Protein AF-A0A956AEW7-F1 (afdb_monomer_lite)

pLDDT: mean 81.12, std 20.52, range [20.47, 98.5]

Sequence (475 aa):
DPRSGEILNADVIVIADVPHMYGVSLRPLPGRAGGCAAPSVVGEHLLIGNLLAAAGGARVDLDALIGPIIRWLTMHEVGHTLGLRHNFQGSYDSLNYFDTYWDLRSETLKRSETVADLYDQVQLTDRQHEGFMRQQQYSSIMDYGYSWQNDIMGLGKYDVAALIFGYTAGSYRTEGEQCGKYESVRAGAGCIARLPGYIEVFTKSKEALGEAGSLLTREELGFTYDDPGLPSVNILERYDYSTVAMAFPSLDDLKDRKLMRYADFLEAKARGGDRPVRVPHLFCSDEWEGGLVSCRVFDQGANPFELTLSRIHDYRAYYPFVNFKRDRVGFWEDDPLYTYFDRVFLPLSDYFQSWYFAPYGFDDAFDRSYELAINSGLSLLGEVLATPPYGAFCRDPDGNYVWLSDEPAAQGETYATDCVDERQTFEIERGVGRRPFSAYDPEQGYYFSDKPQESGHYWTTLAALWALFDPDAYV

Secondary structure (DSSP, 8-state):
-TTTT---S--------TTT-S-----PPSS-------HHHHHHHHHHHHHHHHTTS----HHHHHHHHHHHHHHHHHHHHTTPPP-TTTTT-GGGS-HHHHHHHTTT-----SHHHHHHHHSPPHHHHHTTSGGG--S-TTS--SSTTTT-S-S-HHHHHHHHHHHT-EEEEE-TTHHHHS-EEEETTEEEEEE--EEEEEEEETTTTHHHHHHHT-EETTEETTB-SSTTS-GGGTS-HHHHHHTSS-HHHHH-EEEEEHHHHHHHHHH-SS-EEEPP-----GGGTTSBTTB-SS---SSHHHHHHHHHHHHHHHHHHHSB-TT-S---TTHHHHHHIIIIIHHHHHHHHHTTTS--SS-HHHHHHHHHHHHHHHHHHHHHHHPPBPEEEEE-TTS-EEEEES-TT-TTSS-TTS-S-TTS-EEE-TTTSB-SS-EE-GGG-TTGGG-EEE--HHHHHHHHHHHHH------

Radius of gyration: 26.6 Å; chains: 1; bounding box: 76×48×78 Å

Foldseek 3Di:
DVVPLDPDDDPPPPPCPPPPPPDDPPPDPDDDDDDDPPNQLVVVLVVVQVVCVVVVHDNDPVCVQVVLLVSLVVVLVVLVVLPDFAFLLFQQLQLFFDLLLVVQLVVLQDDDPDLVSVVSSLDHDPSCVVSVNQLRRGQASSAAAQDSSHRSPDGIVLSVQVSQQVVQFAWDWDADPQCVVFDWDDDPRGTTGRFTGKFKWQPFWLVLQAQLSCQQQDDDPRAGQLGRVDLCPHSLLQEQVSVNCVSGPHVVSSVHIDIDGVVVQVVQVVVDDTGIRTRHDHGDHPVCAQLDLSRHHNAHDNALLRRLVSLVCCVLVCQCVQFFCSVPPDDDLLSLLCVCLRNRQLSLLLLVVVLVVRDPDSYPVRNSSSVNSNVSNVVSLVCLLPAAAFFKWAAFPVGDTDDFDNDPPPPPDDDPPGHPDSVPIDGHDCSRHWHQAWAFDCVVDPPSVNGTGGHGSVSVNNSSVCSVPDPDRSD

Structure (mmCIF, N/CA/C/O backbone):
data_AF-A0A956AEW7-F1
#
_entry.id   AF-A0A956AEW7-F1
#
loop_
_atom_site.group_PDB
_atom_site.id
_atom_site.type_symbol
_atom_site.label_atom_id
_atom_site.label_alt_id
_atom_site.label_comp_id
_atom_site.label_asym_id
_atom_site.label_entity_id
_atom_site.label_seq_id
_atom_site.pdbx_PDB_ins_code
_atom_site.Cartn_x
_atom_site.Cartn_y
_atom_site.Cartn_z
_atom_site.occupancy
_atom_site.B_iso_or_equiv
_atom_site.auth_seq_id
_atom_site.auth_comp_id
_atom_site.auth_asym_id
_atom_site.auth_atom_id
_atom_site.pdbx_PDB_model_num
ATOM 1 N N . ASP A 1 1 ? -19.128 -22.164 3.543 1.00 30.27 1 ASP A N 1
ATOM 2 C CA . ASP A 1 1 ? -19.335 -21.562 4.869 1.00 30.27 1 ASP A CA 1
ATOM 3 C C . ASP A 1 1 ? -18.334 -20.422 5.038 1.00 30.27 1 ASP A C 1
ATOM 5 O O . ASP A 1 1 ? -17.135 -20.679 4.981 1.00 30.27 1 ASP A O 1
ATOM 9 N N . PRO A 1 2 ? -18.792 -19.169 5.212 1.00 32.50 2 PRO A N 1
ATOM 10 C CA . PRO A 1 2 ? -17.912 -18.009 5.389 1.00 32.50 2 PRO A CA 1
ATOM 11 C C . PRO A 1 2 ? -17.012 -18.089 6.637 1.00 32.50 2 PRO A C 1
ATOM 13 O O . PRO A 1 2 ? -16.073 -17.314 6.749 1.00 32.50 2 PRO A O 1
ATOM 16 N N . ARG A 1 3 ? -17.253 -19.030 7.562 1.00 33.09 3 ARG A N 1
ATOM 17 C CA . ARG A 1 3 ? -16.391 -19.279 8.732 1.00 33.09 3 ARG A CA 1
ATOM 18 C C . ARG A 1 3 ? -15.292 -20.316 8.491 1.00 33.09 3 ARG A C 1
ATOM 20 O O . ARG A 1 3 ? -14.344 -20.353 9.265 1.00 33.09 3 ARG A O 1
ATOM 27 N N . SER A 1 4 ? -15.416 -21.160 7.463 1.00 38.47 4 SER A N 1
ATOM 28 C CA . SER A 1 4 ? -14.420 -22.195 7.131 1.00 38.47 4 SER A CA 1
ATOM 29 C C . SER A 1 4 ? -13.695 -21.949 5.807 1.00 38.47 4 SER A C 1
ATOM 31 O O . SER A 1 4 ? -12.748 -22.664 5.494 1.00 38.47 4 SER A O 1
ATOM 33 N N . GLY A 1 5 ? -14.145 -20.978 5.005 1.00 35.38 5 GLY A N 1
ATOM 34 C CA . GLY A 1 5 ? -13.636 -20.764 3.649 1.00 35.38 5 GLY A CA 1
ATOM 35 C C . GLY A 1 5 ? -14.044 -21.858 2.652 1.00 35.38 5 GLY A C 1
ATOM 36 O O . GLY A 1 5 ? -13.614 -21.815 1.504 1.00 35.38 5 GLY A O 1
ATOM 37 N N . GLU A 1 6 ? -14.879 -22.831 3.043 1.00 35.75 6 GLU A N 1
ATOM 38 C CA . GLU A 1 6 ? -15.394 -23.838 2.108 1.00 35.75 6 GLU A CA 1
ATOM 39 C C . GLU A 1 6 ? -16.425 -23.218 1.162 1.00 35.75 6 GLU A C 1
ATOM 41 O O . GLU A 1 6 ? -17.534 -22.853 1.568 1.00 35.75 6 GLU A O 1
ATOM 46 N N . ILE A 1 7 ? -16.087 -23.152 -0.121 1.00 45.16 7 ILE A N 1
ATOM 47 C CA . ILE A 1 7 ? -17.031 -22.859 -1.196 1.00 45.16 7 ILE A CA 1
ATOM 48 C C . ILE A 1 7 ? -17.706 -24.184 -1.574 1.00 45.16 7 ILE A C 1
ATOM 50 O O . ILE A 1 7 ? -17.161 -24.980 -2.332 1.00 45.16 7 ILE A O 1
ATOM 54 N N . LEU A 1 8 ? -18.883 -24.458 -1.006 1.00 34.31 8 LEU A N 1
ATOM 55 C CA . LEU A 1 8 ? -19.693 -25.620 -1.382 1.00 34.31 8 LEU A CA 1
ATOM 56 C C . LEU A 1 8 ? -20.711 -25.190 -2.443 1.00 34.31 8 LEU A C 1
ATOM 58 O O . LEU A 1 8 ? -21.566 -24.353 -2.162 1.00 34.31 8 LEU A O 1
ATOM 62 N N . ASN A 1 9 ? -20.635 -25.797 -3.631 1.00 33.12 9 ASN A N 1
ATOM 63 C CA . ASN A 1 9 ? -21.583 -25.633 -4.743 1.00 33.12 9 ASN A CA 1
ATOM 64 C C . ASN A 1 9 ? -21.729 -24.199 -5.294 1.00 33.12 9 ASN A C 1
ATOM 66 O O . ASN A 1 9 ? -22.841 -23.791 -5.628 1.00 33.12 9 ASN A O 1
ATOM 70 N N . ALA A 1 10 ? -20.641 -23.429 -5.396 1.00 37.12 10 ALA A N 1
ATOM 71 C CA . ALA A 1 10 ? -20.660 -22.217 -6.215 1.00 37.12 10 ALA A CA 1
ATOM 72 C C . ALA A 1 10 ? -20.282 -22.567 -7.659 1.00 37.12 10 ALA A C 1
ATOM 74 O O . ALA A 1 10 ? -19.194 -23.088 -7.907 1.00 37.12 10 ALA A O 1
ATOM 75 N N . ASP A 1 11 ? -21.169 -22.258 -8.602 1.00 31.00 11 ASP A N 1
ATOM 76 C CA . ASP A 1 11 ? -20.842 -22.260 -10.024 1.00 31.00 11 ASP A CA 1
ATOM 77 C C . ASP A 1 11 ? -20.005 -21.007 -10.322 1.00 31.00 11 ASP A C 1
ATOM 79 O O . ASP A 1 11 ? -20.536 -19.928 -10.582 1.00 31.00 11 ASP A O 1
ATOM 83 N N . VAL A 1 12 ? -18.679 -21.130 -10.232 1.00 36.16 12 VAL A N 1
ATOM 84 C CA . VAL A 1 12 ? -17.759 -20.075 -10.673 1.00 36.16 12 VAL A CA 1
ATOM 85 C C . VAL A 1 12 ? -17.661 -20.161 -12.191 1.00 36.16 12 VAL A C 1
ATOM 87 O O . VAL A 1 12 ? -16.960 -21.010 -12.743 1.00 36.16 12 VAL A O 1
ATOM 90 N N . ILE A 1 13 ? -18.398 -19.296 -12.883 1.00 31.20 13 ILE A N 1
ATOM 91 C CA . ILE A 1 13 ? -18.250 -19.127 -14.327 1.00 31.20 13 ILE A CA 1
ATOM 92 C C . ILE A 1 13 ? -17.042 -18.218 -14.546 1.00 31.20 13 ILE A C 1
ATOM 94 O O . ILE A 1 13 ? -17.150 -16.998 -14.468 1.00 31.20 13 ILE A O 1
ATOM 98 N N . VAL A 1 14 ? -15.888 -18.817 -14.836 1.00 33.25 14 VAL A N 1
ATOM 99 C CA . VAL A 1 14 ? -14.756 -18.079 -15.404 1.00 33.25 14 VAL A CA 1
ATOM 100 C C . VAL A 1 14 ? -15.149 -17.705 -16.830 1.00 33.25 14 VAL A C 1
ATOM 102 O O . VAL A 1 14 ? -15.117 -18.539 -17.737 1.00 33.25 14 VAL A O 1
ATOM 105 N N . ILE A 1 15 ? -15.587 -16.462 -17.031 1.00 25.70 15 ILE A N 1
ATOM 106 C CA . ILE A 1 15 ? -15.838 -15.939 -18.373 1.00 25.70 15 ILE A CA 1
ATOM 107 C C . ILE A 1 15 ? -14.472 -15.715 -19.019 1.00 25.70 15 ILE A C 1
ATOM 109 O O . ILE A 1 15 ? -13.809 -14.706 -18.796 1.00 25.70 15 ILE A O 1
ATOM 113 N N . ALA A 1 16 ? -14.037 -16.680 -19.823 1.00 29.75 16 ALA A N 1
ATOM 114 C CA . ALA A 1 16 ? -12.908 -16.509 -20.719 1.00 29.75 16 ALA A CA 1
ATOM 115 C C . ALA A 1 16 ? -13.325 -15.634 -21.913 1.00 29.75 16 ALA A C 1
ATOM 117 O O . ALA A 1 16 ? -13.435 -16.123 -23.033 1.00 29.75 16 ALA A O 1
ATOM 118 N N . ASP A 1 17 ? -13.527 -14.332 -21.702 1.00 29.03 17 ASP A N 1
ATOM 119 C CA . ASP A 1 17 ? -13.624 -13.350 -22.798 1.00 29.03 17 ASP A CA 1
ATOM 120 C C . ASP A 1 17 ? -12.217 -12.953 -23.307 1.00 29.03 17 ASP A C 1
ATOM 122 O O . ASP A 1 17 ? -11.894 -11.792 -23.556 1.00 29.03 17 ASP A O 1
ATOM 126 N N . VAL A 1 18 ? -11.339 -13.953 -23.448 1.00 34.75 18 VAL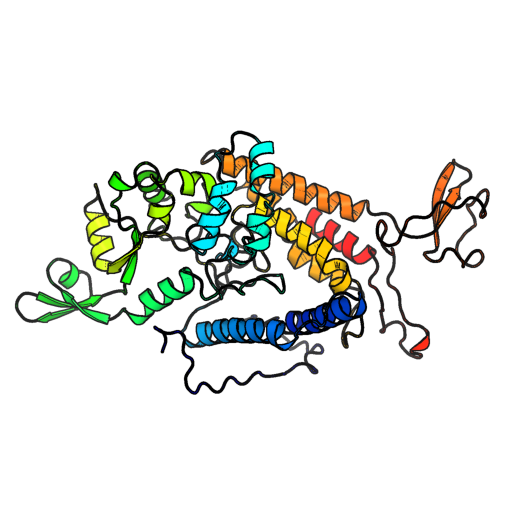 A N 1
ATOM 127 C CA . VAL A 1 18 ? -9.904 -13.806 -23.761 1.00 34.75 18 VAL A CA 1
ATOM 128 C C . VAL A 1 18 ? -9.595 -14.015 -25.260 1.00 34.75 18 VAL A C 1
ATOM 130 O O . VAL A 1 18 ? -8.515 -14.477 -25.615 1.00 34.75 18 VAL A O 1
ATOM 133 N N . PRO A 1 19 ? -10.505 -13.688 -26.200 1.00 26.58 19 PRO A N 1
ATOM 134 C CA . PRO A 1 19 ? -9.986 -13.219 -27.494 1.00 26.58 19 PRO A CA 1
ATOM 135 C C . PRO A 1 19 ? -10.656 -11.971 -28.089 1.00 26.58 19 PRO A C 1
ATOM 137 O O . PRO A 1 19 ? -10.279 -11.585 -29.195 1.00 26.58 19 PRO A O 1
ATOM 140 N N . HIS A 1 20 ? -11.622 -11.320 -27.425 1.00 23.66 20 HIS A N 1
ATOM 141 C CA . HIS A 1 20 ? -12.422 -10.276 -28.091 1.00 23.66 20 HIS A CA 1
ATOM 142 C C . HIS A 1 20 ? -12.501 -8.888 -27.447 1.00 23.66 20 HIS A C 1
ATOM 144 O O . HIS A 1 20 ? -13.173 -8.029 -28.015 1.00 23.66 20 HIS A O 1
ATOM 150 N N . MET A 1 21 ? -11.722 -8.569 -26.409 1.00 25.44 21 MET A N 1
ATOM 151 C CA . MET A 1 21 ? -11.450 -7.155 -26.091 1.00 25.44 21 MET A CA 1
ATOM 152 C C . MET A 1 21 ? -10.359 -6.574 -27.006 1.00 25.44 21 MET A C 1
ATOM 154 O O . MET A 1 21 ? -9.305 -6.126 -26.571 1.00 25.44 21 MET A O 1
ATOM 158 N N . TYR A 1 22 ? -10.641 -6.581 -28.309 1.00 28.08 22 TYR A N 1
ATOM 159 C CA . TYR A 1 22 ? -10.106 -5.579 -29.223 1.00 28.08 22 TYR A CA 1
ATOM 160 C C . TYR A 1 22 ? -11.001 -4.348 -29.117 1.00 28.08 22 TYR A C 1
ATOM 162 O O . TYR A 1 22 ? -12.223 -4.480 -29.046 1.00 28.08 22 TYR A O 1
ATOM 170 N N . GLY A 1 23 ? -10.389 -3.165 -29.093 1.00 27.12 23 GLY A N 1
ATOM 171 C CA . GLY A 1 23 ? -11.055 -1.887 -28.883 1.00 27.12 23 GLY A CA 1
ATOM 172 C C . GLY A 1 23 ? -12.432 -1.770 -29.538 1.00 27.12 23 GLY A C 1
ATOM 173 O O . GLY A 1 23 ? -12.572 -1.741 -30.759 1.00 27.12 23 GLY A O 1
ATOM 174 N N . VAL A 1 24 ? -13.448 -1.599 -28.698 1.00 20.47 24 VAL A N 1
ATOM 175 C CA . VAL A 1 24 ? -14.638 -0.848 -29.070 1.00 20.47 24 VAL A CA 1
ATOM 176 C C . VAL A 1 24 ? -14.628 0.396 -28.204 1.00 20.47 24 VAL A C 1
ATOM 178 O O . VAL A 1 24 ? -14.937 0.355 -27.016 1.00 20.47 24 VAL A O 1
ATOM 181 N N . SER A 1 25 ? -14.283 1.522 -28.829 1.00 25.61 25 SER A N 1
ATOM 182 C CA . SER A 1 25 ? -14.774 2.822 -28.390 1.00 25.61 25 SER A CA 1
ATOM 183 C C . SER A 1 25 ? -16.300 2.738 -28.369 1.00 25.61 25 SER A C 1
ATOM 185 O O . SER A 1 25 ? -16.970 2.892 -29.392 1.00 25.61 25 SER A O 1
ATOM 187 N N . LEU A 1 26 ? -16.869 2.442 -27.204 1.00 23.11 26 LEU A N 1
ATOM 188 C CA . LEU A 1 26 ? -18.247 2.799 -26.948 1.00 23.11 26 LEU A CA 1
ATOM 189 C C . LEU A 1 26 ? -18.221 4.291 -26.653 1.00 23.11 26 LEU A C 1
ATOM 191 O O . LEU A 1 26 ? -17.663 4.731 -25.648 1.00 23.11 26 LEU A O 1
ATOM 195 N N . ARG A 1 27 ? -18.796 5.079 -27.571 1.00 21.58 27 ARG A N 1
ATOM 196 C CA . ARG A 1 27 ? -19.149 6.474 -27.296 1.00 21.58 27 ARG A CA 1
ATOM 197 C C . ARG A 1 27 ? -19.736 6.555 -25.881 1.00 21.58 27 ARG A C 1
ATOM 199 O O . ARG A 1 27 ? -20.630 5.761 -25.576 1.00 21.58 27 ARG A O 1
ATOM 206 N N . PRO A 1 28 ? -19.276 7.497 -25.046 1.00 24.41 28 PRO A N 1
ATOM 207 C CA . PRO A 1 28 ? -19.691 7.561 -23.659 1.00 24.41 28 PRO A CA 1
ATOM 208 C C . PRO A 1 28 ? -21.199 7.808 -23.600 1.00 24.41 28 PRO A C 1
ATOM 210 O O . PRO A 1 28 ? -21.696 8.811 -24.118 1.00 24.41 28 PRO A O 1
ATOM 213 N N . LEU A 1 29 ? -21.933 6.901 -22.957 1.00 25.95 29 LEU A N 1
ATOM 214 C CA . LEU A 1 29 ? -23.136 7.307 -22.243 1.00 25.95 29 LEU A CA 1
ATOM 215 C C . LEU A 1 29 ? -22.668 7.831 -20.879 1.00 25.95 29 LEU A C 1
ATOM 217 O O . LEU A 1 29 ? -21.783 7.233 -20.269 1.00 25.95 29 LEU A O 1
ATOM 221 N N . PRO A 1 30 ? -23.179 8.983 -20.427 1.00 24.72 30 PRO A N 1
ATOM 222 C CA . PRO A 1 30 ? -22.606 9.686 -19.292 1.00 24.72 30 PRO A CA 1
ATOM 223 C C . PRO A 1 30 ? -22.866 8.912 -17.996 1.00 24.72 30 PRO A C 1
ATOM 225 O O . PRO A 1 30 ? -24.017 8.684 -17.627 1.00 24.72 30 PRO A O 1
ATOM 228 N N . GLY A 1 31 ? -21.785 8.577 -17.289 1.00 27.38 31 GLY A N 1
ATOM 229 C CA . GLY A 1 31 ? -21.807 8.113 -15.903 1.00 27.38 31 GLY A CA 1
ATOM 230 C C . GLY A 1 31 ? -21.411 6.647 -15.723 1.00 27.38 31 GLY A C 1
ATOM 231 O O . GLY A 1 31 ? -22.170 5.758 -16.091 1.00 27.38 31 GLY A O 1
ATOM 232 N N . ARG A 1 32 ? -20.279 6.450 -15.030 1.00 29.02 32 ARG A N 1
ATOM 233 C CA . ARG A 1 32 ? -19.644 5.195 -14.572 1.00 29.02 32 ARG A CA 1
ATOM 234 C C . ARG A 1 32 ? -18.694 4.524 -15.567 1.00 29.02 32 ARG A C 1
ATOM 236 O O . ARG A 1 32 ? -19.090 3.692 -16.374 1.00 29.02 32 ARG A O 1
ATOM 243 N N . ALA A 1 33 ? -17.418 4.880 -15.426 1.00 26.66 33 ALA A N 1
ATOM 244 C CA . ALA A 1 33 ? -16.280 4.082 -15.859 1.00 26.66 33 ALA A CA 1
ATOM 245 C C . ALA A 1 33 ? -15.830 3.180 -14.696 1.00 26.66 33 ALA A C 1
ATOM 247 O O . ALA A 1 33 ? -15.889 3.592 -13.541 1.00 26.66 33 ALA A O 1
ATOM 248 N N . GLY A 1 34 ? -15.427 1.959 -15.022 1.00 26.16 34 GLY A N 1
ATOM 249 C CA . GLY A 1 34 ? -14.911 0.945 -14.107 1.00 26.16 34 GLY A CA 1
ATOM 250 C C . GLY A 1 34 ? -14.765 -0.351 -14.897 1.00 26.16 34 GLY A C 1
ATOM 251 O O . GLY A 1 34 ? -15.688 -1.159 -14.929 1.00 26.16 34 GLY A O 1
ATOM 252 N N . GLY A 1 35 ? -13.683 -0.468 -15.669 1.00 25.80 35 GLY A N 1
ATOM 253 C CA . GLY A 1 35 ? -13.346 -1.680 -16.417 1.00 25.80 35 GLY A CA 1
ATOM 254 C C . GLY A 1 35 ? -12.373 -2.536 -15.608 1.00 25.80 35 GLY A C 1
ATOM 255 O O . GLY A 1 35 ? -11.374 -2.012 -15.128 1.00 25.80 35 GLY A O 1
ATOM 256 N N . CYS A 1 36 ? -12.651 -3.833 -15.460 1.00 28.64 36 CYS A N 1
ATOM 257 C CA . CYS A 1 36 ? -11.758 -4.778 -14.784 1.00 28.64 36 CYS A CA 1
ATOM 258 C C . CYS A 1 36 ? -10.617 -5.194 -15.729 1.00 28.64 36 CYS A C 1
ATOM 260 O O . CYS A 1 36 ? -10.866 -5.764 -16.793 1.00 28.64 36 CYS A O 1
ATOM 262 N N . ALA A 1 37 ? -9.367 -4.948 -15.337 1.00 31.64 37 ALA A N 1
ATOM 263 C CA . ALA A 1 37 ? -8.167 -5.323 -16.086 1.00 31.64 37 ALA A CA 1
ATOM 264 C C . ALA A 1 37 ? -7.512 -6.601 -15.517 1.00 31.64 37 ALA A C 1
ATOM 266 O O . ALA A 1 37 ? -6.350 -6.598 -15.139 1.00 31.64 37 ALA A O 1
ATOM 267 N N . ALA A 1 38 ? -8.250 -7.712 -15.464 1.00 31.83 38 ALA A N 1
ATOM 268 C CA . ALA A 1 38 ? -7.717 -9.038 -15.116 1.00 31.83 38 ALA A CA 1
ATOM 269 C C . ALA A 1 38 ? -7.001 -9.848 -16.244 1.00 31.83 38 ALA A C 1
ATOM 271 O O . ALA A 1 38 ? -6.312 -10.814 -15.907 1.00 31.83 38 ALA A O 1
ATOM 272 N N . PRO A 1 39 ? -7.099 -9.552 -17.568 1.00 28.05 39 PRO A N 1
ATOM 273 C CA . PRO A 1 39 ? -6.561 -10.467 -18.590 1.00 28.05 39 PRO A CA 1
ATOM 274 C C . PRO A 1 39 ? -5.028 -10.568 -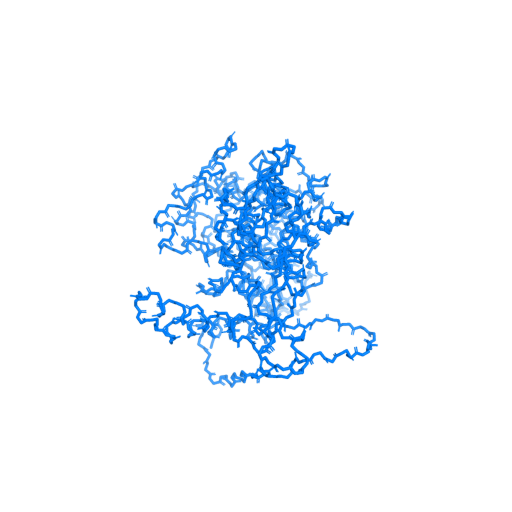18.681 1.00 28.05 39 PRO A C 1
ATOM 276 O O . PRO A 1 39 ? -4.530 -11.551 -19.231 1.00 28.05 39 PRO A O 1
ATOM 279 N N . SER A 1 40 ? -4.267 -9.576 -18.198 1.00 38.16 40 SER A N 1
ATOM 280 C CA . SER A 1 40 ? -2.805 -9.540 -18.391 1.00 38.16 40 SER A CA 1
ATOM 281 C C . SER A 1 40 ? -2.065 -10.579 -17.545 1.00 38.16 40 SER A C 1
ATOM 283 O O . SER A 1 40 ? -1.105 -11.185 -18.014 1.00 38.16 40 SER A O 1
ATOM 285 N N . VAL A 1 41 ? -2.567 -10.851 -16.340 1.00 38.31 41 VAL A N 1
ATOM 286 C CA . VAL A 1 41 ? -1.891 -11.672 -15.329 1.00 38.31 41 VAL A CA 1
ATOM 287 C C . VAL A 1 41 ? -1.766 -13.130 -15.797 1.00 38.31 41 VAL A C 1
ATOM 289 O O . VAL A 1 41 ? -0.666 -13.675 -15.869 1.00 38.31 41 VAL A O 1
ATOM 292 N N . VAL A 1 42 ? -2.860 -13.755 -16.255 1.00 37.84 42 VAL A N 1
ATOM 293 C CA . VAL A 1 42 ? -2.862 -15.164 -16.720 1.00 37.84 42 VAL A CA 1
ATOM 294 C C . VAL A 1 42 ? -1.936 -15.389 -17.927 1.00 37.84 42 VAL A C 1
ATOM 296 O O . VAL A 1 42 ? -1.283 -16.433 -18.021 1.00 37.84 42 VAL A O 1
ATOM 299 N N . GLY A 1 43 ? -1.841 -14.410 -18.833 1.00 39.31 43 GLY A N 1
ATOM 300 C CA . GLY A 1 43 ? -0.945 -14.470 -19.992 1.00 39.31 43 GLY A CA 1
ATOM 301 C C . GLY A 1 43 ? 0.538 -14.420 -19.610 1.00 39.31 43 GLY A C 1
ATOM 302 O O . GLY A 1 43 ? 1.347 -15.164 -20.168 1.00 39.31 43 GLY A O 1
ATOM 303 N N . GLU A 1 44 ? 0.894 -13.596 -18.623 1.00 43.31 44 GLU A N 1
ATOM 304 C CA . GLU A 1 44 ? 2.264 -13.465 -18.111 1.00 43.31 44 GLU A CA 1
ATOM 305 C C . GLU A 1 44 ? 2.740 -14.744 -17.398 1.00 43.31 44 GLU A C 1
ATOM 307 O O . GLU A 1 44 ? 3.881 -15.175 -17.588 1.00 43.31 44 GLU A O 1
ATOM 312 N N . HIS A 1 45 ? 1.856 -15.433 -16.670 1.00 45.78 45 HIS A N 1
ATOM 313 C CA . HIS A 1 45 ? 2.184 -16.667 -15.942 1.00 45.78 45 HIS A CA 1
ATOM 314 C C . HIS A 1 45 ? 2.509 -17.868 -16.833 1.00 45.78 45 HIS A C 1
ATOM 316 O O . HIS A 1 45 ? 3.462 -18.602 -16.557 1.00 45.78 45 HIS A O 1
ATOM 322 N N . LEU A 1 46 ? 1.744 -18.076 -17.911 1.00 43.69 46 LEU A N 1
ATOM 323 C CA . LEU A 1 46 ? 2.035 -19.130 -18.892 1.00 43.69 46 LEU A CA 1
ATOM 324 C C . LEU A 1 46 ? 3.418 -18.912 -19.520 1.00 43.69 46 LEU A C 1
ATOM 326 O O . LEU A 1 46 ? 4.166 -19.860 -19.763 1.00 43.69 46 LEU A O 1
ATOM 330 N N . LEU A 1 47 ? 3.785 -17.647 -19.724 1.00 44.16 47 LEU A N 1
ATOM 331 C CA . LEU A 1 47 ? 5.064 -17.250 -20.289 1.00 44.16 47 LEU A CA 1
ATOM 332 C C . LEU A 1 47 ? 6.229 -17.449 -19.302 1.00 44.16 47 LEU A C 1
ATOM 334 O O . LEU A 1 47 ? 7.289 -17.919 -19.715 1.00 44.16 47 LEU A O 1
ATOM 338 N N . ILE A 1 48 ? 6.040 -17.152 -18.009 1.00 49.72 48 ILE A N 1
ATOM 339 C CA . ILE A 1 48 ? 7.019 -17.437 -16.939 1.00 49.72 48 ILE A CA 1
ATOM 340 C C . ILE A 1 48 ? 7.228 -18.945 -16.780 1.00 49.72 48 ILE A C 1
ATOM 342 O O . ILE A 1 48 ? 8.372 -19.402 -16.742 1.00 49.72 48 ILE A O 1
ATOM 346 N N . GLY A 1 49 ? 6.145 -19.729 -16.756 1.00 43.56 49 GLY A N 1
ATOM 347 C CA . GLY A 1 49 ? 6.216 -21.191 -16.703 1.00 43.56 49 GLY A CA 1
ATOM 348 C C . GLY A 1 49 ? 7.000 -21.776 -17.881 1.00 43.56 49 GLY A C 1
ATOM 349 O O . GLY A 1 49 ? 7.865 -22.633 -17.690 1.00 43.56 49 GLY A O 1
ATOM 350 N N . ASN A 1 50 ? 6.777 -21.247 -19.088 1.00 41.25 50 ASN A N 1
ATOM 351 C CA . ASN A 1 50 ? 7.507 -21.648 -20.291 1.00 41.25 50 ASN A CA 1
ATOM 352 C C . ASN A 1 50 ? 8.977 -21.194 -20.284 1.00 41.25 50 ASN A C 1
ATOM 354 O O . ASN A 1 50 ? 9.841 -21.946 -20.728 1.00 41.25 50 ASN A O 1
ATOM 358 N N . LEU A 1 51 ? 9.287 -20.004 -19.760 1.00 43.81 51 LEU A N 1
ATOM 359 C CA . LEU A 1 51 ? 10.664 -19.515 -19.621 1.00 43.81 51 LEU A CA 1
ATOM 360 C C . LEU A 1 51 ? 11.482 -20.337 -18.626 1.00 43.81 51 LEU A C 1
ATOM 362 O O . LEU A 1 51 ? 12.618 -20.693 -18.925 1.00 43.81 51 LEU A O 1
ATOM 366 N N . LEU A 1 52 ? 10.916 -20.647 -17.459 1.00 42.69 52 LEU A N 1
ATOM 367 C CA . LEU A 1 52 ? 11.565 -21.479 -16.444 1.00 42.69 52 LEU A CA 1
ATOM 368 C C . LEU A 1 52 ? 11.800 -22.901 -16.973 1.00 42.69 52 LEU A C 1
ATOM 370 O O . LEU A 1 52 ? 12.886 -23.457 -16.800 1.00 42.69 52 LEU A O 1
ATOM 374 N N . ALA A 1 53 ? 10.831 -23.445 -17.719 1.00 42.38 53 ALA A N 1
ATOM 375 C CA . ALA A 1 53 ? 10.990 -24.714 -18.422 1.00 42.38 53 ALA A CA 1
ATOM 376 C C . ALA A 1 53 ? 12.074 -24.655 -19.521 1.00 42.38 53 ALA A C 1
ATOM 378 O O . ALA A 1 53 ? 12.826 -25.617 -19.691 1.00 42.38 53 ALA A O 1
ATOM 379 N N . ALA A 1 54 ? 12.188 -23.535 -20.245 1.00 43.78 54 ALA A N 1
ATOM 380 C CA . ALA A 1 54 ? 13.186 -23.327 -21.297 1.00 43.78 54 ALA A CA 1
ATOM 381 C C . ALA A 1 54 ? 14.605 -23.059 -20.755 1.00 43.78 54 ALA A C 1
ATOM 383 O O . ALA A 1 54 ? 15.582 -23.434 -21.400 1.00 43.78 54 ALA A O 1
ATOM 384 N N . ALA A 1 55 ? 14.735 -22.477 -19.558 1.00 40.75 55 ALA A N 1
ATOM 385 C CA . ALA A 1 55 ? 16.011 -22.185 -18.896 1.00 40.75 55 ALA A CA 1
ATOM 386 C C . ALA A 1 55 ? 16.692 -23.421 -18.263 1.00 40.75 55 ALA A C 1
ATOM 388 O O . ALA A 1 55 ? 17.725 -23.295 -17.608 1.00 40.75 55 ALA A O 1
ATOM 389 N N . GLY A 1 56 ? 16.144 -24.629 -18.455 1.00 40.88 56 GLY A N 1
ATOM 390 C CA . GLY A 1 56 ? 16.766 -25.886 -18.019 1.00 40.88 56 GLY A CA 1
ATOM 391 C C . GLY A 1 56 ? 16.671 -26.178 -16.516 1.00 40.88 56 GLY A C 1
ATOM 392 O O . GLY A 1 56 ? 17.305 -27.122 -16.045 1.00 40.88 56 GLY A O 1
ATOM 393 N N . GLY A 1 57 ? 15.873 -25.415 -15.762 1.00 44.31 57 GLY A N 1
ATOM 394 C CA . GLY A 1 57 ? 15.716 -25.553 -14.314 1.00 44.31 57 GLY A CA 1
ATOM 395 C C . GLY A 1 57 ? 14.290 -25.925 -13.913 1.00 44.31 57 GLY A C 1
ATOM 396 O O . GLY A 1 57 ? 13.473 -25.048 -13.680 1.00 44.31 57 GLY A O 1
ATOM 397 N N . ALA A 1 58 ? 14.041 -27.229 -13.765 1.00 44.81 58 ALA A N 1
ATOM 398 C CA . ALA A 1 58 ? 12.813 -27.852 -13.254 1.00 44.81 58 ALA A CA 1
ATOM 399 C C . ALA A 1 58 ? 11.552 -27.771 -14.146 1.00 44.81 58 ALA A C 1
ATOM 401 O O . ALA A 1 58 ? 11.209 -26.758 -14.746 1.00 44.81 58 ALA A O 1
ATOM 402 N N . ARG A 1 59 ? 10.809 -28.889 -14.193 1.00 46.59 59 ARG A N 1
ATOM 403 C CA . ARG A 1 59 ? 9.400 -28.894 -14.611 1.00 46.59 59 ARG A CA 1
ATOM 404 C C . ARG A 1 59 ? 8.653 -27.963 -13.657 1.00 46.59 59 ARG A C 1
ATOM 406 O O . ARG A 1 59 ? 8.514 -28.306 -12.487 1.00 46.59 59 ARG A O 1
ATOM 413 N N . VAL A 1 60 ? 8.185 -26.820 -14.145 1.00 51.94 60 VAL A N 1
ATOM 414 C CA . VAL A 1 60 ? 7.221 -26.008 -13.402 1.00 51.94 60 VAL A CA 1
ATOM 415 C C . VAL A 1 60 ? 5.915 -26.790 -13.379 1.00 51.94 60 VAL A C 1
ATOM 417 O O . VAL A 1 60 ? 5.350 -27.095 -14.431 1.00 51.94 60 VAL A O 1
ATOM 420 N N . ASP A 1 61 ? 5.474 -27.175 -12.187 1.00 59.25 61 ASP A N 1
ATOM 421 C CA . ASP A 1 61 ? 4.140 -27.725 -11.991 1.00 59.25 61 ASP A CA 1
ATOM 422 C C . ASP A 1 61 ? 3.132 -26.583 -12.167 1.00 59.25 61 ASP A C 1
ATOM 424 O O . ASP A 1 61 ? 2.916 -25.765 -11.271 1.00 59.25 61 ASP A O 1
ATOM 428 N N . LEU A 1 62 ? 2.579 -26.487 -13.377 1.00 53.59 62 LEU A N 1
ATOM 429 C CA . LEU A 1 62 ? 1.599 -25.469 -13.738 1.00 53.59 62 LEU A CA 1
ATOM 430 C C . LEU A 1 62 ? 0.350 -25.548 -12.858 1.00 53.59 62 LEU A C 1
ATOM 432 O O . LEU A 1 62 ? -0.219 -24.501 -12.574 1.00 53.59 62 LEU A O 1
ATOM 436 N N . ASP A 1 63 ? -0.043 -26.726 -12.370 1.00 55.00 63 ASP A N 1
ATOM 437 C CA . ASP A 1 63 ? -1.204 -26.856 -11.483 1.00 55.00 63 ASP A CA 1
ATOM 438 C C . ASP A 1 63 ? -0.888 -26.296 -10.089 1.00 55.00 63 ASP A C 1
ATOM 440 O O . ASP A 1 63 ? -1.720 -25.610 -9.489 1.00 55.00 63 ASP A O 1
ATOM 444 N N . ALA A 1 64 ? 0.339 -26.508 -9.599 1.00 60.16 64 ALA A N 1
ATOM 445 C CA . ALA A 1 64 ? 0.816 -25.912 -8.350 1.00 60.16 64 ALA A CA 1
ATOM 446 C C . ALA A 1 64 ? 0.971 -24.381 -8.427 1.00 60.16 64 ALA A C 1
ATOM 448 O O . ALA A 1 64 ? 0.911 -23.720 -7.392 1.00 60.16 64 ALA A O 1
ATOM 449 N N . LEU A 1 65 ? 1.146 -23.817 -9.628 1.00 59.25 65 LEU A N 1
ATOM 450 C CA . LEU A 1 65 ? 1.225 -22.370 -9.853 1.00 59.25 65 LEU A CA 1
ATOM 451 C C . LEU A 1 65 ? -0.161 -21.744 -10.086 1.00 59.25 65 LEU A C 1
ATOM 453 O O . LEU A 1 65 ? -0.533 -20.784 -9.418 1.00 59.25 65 LEU A O 1
ATOM 457 N N . ILE A 1 66 ? -0.939 -22.300 -11.017 1.00 63.88 66 ILE A N 1
ATOM 458 C CA . ILE A 1 66 ? -2.233 -21.765 -11.466 1.00 63.88 66 ILE A CA 1
ATOM 459 C C . ILE A 1 66 ? -3.325 -21.992 -10.417 1.00 63.88 66 ILE A C 1
ATOM 461 O O . ILE A 1 66 ? -4.179 -21.127 -10.224 1.00 63.88 66 ILE A O 1
ATOM 465 N N . GLY A 1 67 ? -3.303 -23.134 -9.721 1.00 68.06 67 GLY A N 1
ATOM 466 C CA . GLY A 1 67 ? -4.308 -23.489 -8.718 1.00 68.06 67 GLY A CA 1
ATOM 467 C C . GLY A 1 67 ? -4.468 -22.427 -7.622 1.00 68.06 67 GLY A C 1
ATOM 468 O O . GLY A 1 67 ? -5.591 -21.965 -7.402 1.00 68.06 67 GLY A O 1
ATOM 469 N N . PRO A 1 68 ? -3.377 -21.995 -6.958 1.00 68.69 68 PRO A N 1
ATOM 470 C CA . PRO A 1 68 ? -3.416 -20.880 -6.018 1.00 68.69 68 PRO A CA 1
ATOM 471 C C . PRO A 1 68 ? -3.962 -19.591 -6.641 1.00 68.69 68 PRO A C 1
ATOM 473 O O . PRO A 1 68 ? -4.888 -19.016 -6.087 1.00 68.69 68 PRO A O 1
ATOM 476 N N . ILE A 1 69 ? -3.481 -19.174 -7.815 1.00 68.75 69 ILE A N 1
ATOM 477 C CA . ILE A 1 69 ? -3.912 -17.917 -8.457 1.00 68.75 69 ILE A CA 1
ATOM 478 C C . ILE A 1 69 ? -5.426 -17.903 -8.703 1.00 68.75 69 ILE A C 1
ATOM 480 O O . ILE A 1 69 ? -6.115 -16.967 -8.301 1.00 68.75 69 ILE A O 1
ATOM 484 N N . ILE A 1 70 ? -5.971 -18.967 -9.307 1.00 72.69 70 ILE A N 1
ATOM 485 C CA . ILE A 1 70 ? -7.417 -19.080 -9.552 1.00 72.69 70 ILE A CA 1
ATOM 486 C C . ILE A 1 70 ? -8.186 -19.078 -8.234 1.00 72.69 70 ILE A C 1
ATOM 488 O O . ILE A 1 70 ? -9.250 -18.464 -8.147 1.00 72.69 70 ILE A O 1
ATOM 492 N N . ARG A 1 71 ? -7.668 -19.750 -7.199 1.00 75.38 71 ARG A N 1
ATOM 493 C CA . ARG A 1 71 ? -8.287 -19.751 -5.872 1.00 75.38 71 ARG A CA 1
ATOM 494 C C . ARG A 1 71 ? -8.392 -18.332 -5.318 1.00 75.38 71 ARG A C 1
ATOM 496 O O . ARG A 1 71 ? -9.469 -17.965 -4.860 1.00 75.38 71 ARG A O 1
ATOM 503 N N . TRP A 1 72 ? -7.319 -17.552 -5.357 1.00 75.94 72 TRP A N 1
ATOM 504 C CA . TRP A 1 72 ? -7.294 -16.206 -4.780 1.00 75.94 72 TRP A CA 1
ATOM 505 C C . TRP A 1 72 ? -8.136 -15.216 -5.581 1.00 75.94 72 TRP A C 1
ATOM 507 O O . TRP A 1 72 ? -8.951 -14.511 -4.991 1.00 75.94 72 TRP A O 1
ATOM 517 N N . LEU A 1 73 ? -8.083 -15.285 -6.915 1.00 77.31 73 LEU A N 1
ATOM 518 C CA . LEU A 1 73 ? -9.006 -14.554 -7.785 1.00 77.31 73 LEU A CA 1
ATOM 519 C C . LEU A 1 73 ? -10.468 -14.919 -7.484 1.00 77.31 73 LEU A C 1
ATOM 521 O O . LEU A 1 73 ? -11.320 -14.053 -7.343 1.00 77.31 73 LEU A O 1
ATOM 525 N N . THR A 1 74 ? -10.771 -16.207 -7.309 1.00 80.44 74 THR A N 1
ATOM 526 C CA . THR A 1 74 ? -12.125 -16.638 -6.929 1.00 80.44 74 THR A CA 1
ATOM 527 C C . THR A 1 74 ? -12.537 -16.038 -5.585 1.00 80.44 74 THR A C 1
ATOM 529 O O . THR A 1 74 ? -13.687 -15.642 -5.417 1.00 80.44 74 THR A O 1
ATOM 532 N N . MET A 1 75 ? -11.622 -15.959 -4.615 1.00 81.88 75 MET A N 1
ATOM 533 C CA . MET A 1 75 ? -11.909 -15.351 -3.314 1.00 81.88 75 MET A CA 1
ATOM 534 C C . MET A 1 75 ? -12.180 -13.847 -3.426 1.00 81.88 75 MET A C 1
ATOM 536 O O . MET A 1 75 ? -13.097 -13.374 -2.759 1.00 81.88 75 MET A O 1
ATOM 540 N N . HIS A 1 76 ? -11.472 -13.136 -4.305 1.00 86.25 76 HIS A N 1
ATOM 541 C CA . HIS A 1 76 ? -11.738 -11.736 -4.643 1.00 86.25 76 HIS A CA 1
ATOM 542 C C . HIS A 1 76 ? -13.164 -11.543 -5.195 1.00 86.25 76 HIS A C 1
ATOM 544 O O . HIS A 1 76 ? -13.961 -10.778 -4.650 1.00 86.25 76 HIS A O 1
ATOM 550 N N . GLU A 1 77 ? -13.551 -12.330 -6.203 1.00 83.56 77 GLU A N 1
ATOM 551 C CA . GLU A 1 77 ? -14.890 -12.251 -6.812 1.00 83.56 77 GLU A CA 1
ATOM 552 C C . GLU A 1 77 ? -16.016 -12.658 -5.843 1.00 83.56 77 GLU A C 1
ATOM 554 O O . GLU A 1 77 ? -17.115 -12.084 -5.821 1.00 83.56 77 GLU A O 1
ATOM 559 N N . VAL A 1 78 ? -15.752 -13.642 -4.977 1.00 87.50 78 VAL A N 1
ATOM 560 C CA . VAL A 1 78 ? -16.662 -13.981 -3.875 1.00 87.50 78 VAL A CA 1
ATOM 561 C C . VAL A 1 78 ? -16.756 -12.820 -2.883 1.00 87.50 78 VAL A C 1
ATOM 563 O O . VAL A 1 78 ? -17.852 -12.535 -2.402 1.00 87.50 78 VAL A O 1
ATOM 566 N N . GLY A 1 79 ? -15.657 -12.114 -2.613 1.00 88.00 79 GLY A N 1
ATOM 567 C CA . GLY A 1 79 ? -15.637 -10.881 -1.827 1.00 88.00 79 GLY A CA 1
ATOM 568 C C . GLY A 1 79 ? -16.624 -9.845 -2.364 1.00 88.00 79 GLY A C 1
ATOM 569 O O . GLY A 1 79 ? -17.488 -9.383 -1.613 1.00 88.00 79 GLY A O 1
ATOM 570 N N . HIS A 1 80 ? -16.596 -9.572 -3.671 1.00 90.19 80 HIS A N 1
ATOM 571 C CA . HIS A 1 80 ? -17.588 -8.712 -4.328 1.00 90.19 80 HIS A CA 1
ATOM 572 C C . HIS A 1 80 ? -19.023 -9.216 -4.163 1.00 90.19 80 HIS A C 1
ATOM 574 O O . HIS A 1 80 ? -19.923 -8.439 -3.833 1.00 90.19 80 HIS A O 1
ATOM 580 N N . THR A 1 81 ? -19.246 -10.524 -4.313 1.00 92.50 81 THR A N 1
ATOM 581 C CA . THR A 1 81 ? -20.569 -11.141 -4.104 1.00 92.50 81 THR A CA 1
ATOM 582 C C . THR A 1 81 ? -21.075 -10.945 -2.670 1.00 92.50 81 THR A C 1
ATOM 584 O O . THR A 1 81 ? -22.275 -10.775 -2.445 1.00 92.50 81 THR A O 1
ATOM 587 N N . LEU A 1 82 ? -20.168 -10.939 -1.691 1.00 91.38 82 LEU A N 1
ATOM 588 C CA . LEU A 1 82 ? -20.473 -10.703 -0.279 1.00 91.38 82 LEU A CA 1
ATOM 589 C C . LEU A 1 82 ? -20.567 -9.213 0.089 1.00 91.38 82 LEU A C 1
ATOM 591 O O . LEU A 1 82 ? -20.929 -8.906 1.228 1.00 91.38 82 LEU A O 1
ATOM 595 N N . GLY A 1 83 ? -20.315 -8.305 -0.857 1.00 90.19 83 GLY A N 1
ATOM 596 C CA . GLY A 1 83 ? -20.461 -6.859 -0.695 1.00 90.19 83 GLY A CA 1
ATOM 597 C C . GLY A 1 83 ? -19.164 -6.104 -0.399 1.00 90.19 83 GLY A C 1
ATOM 598 O O . GLY A 1 83 ? -19.239 -4.925 -0.049 1.00 90.19 83 GLY A O 1
ATOM 599 N N . LEU A 1 84 ? -17.997 -6.742 -0.530 1.00 92.62 84 LEU A N 1
ATOM 600 C CA . LEU A 1 84 ? -16.714 -6.046 -0.456 1.00 92.62 84 LEU A CA 1
ATOM 601 C C . LEU A 1 84 ? -16.453 -5.261 -1.748 1.00 92.62 84 LEU A C 1
ATOM 603 O O . LEU A 1 84 ? -16.744 -5.718 -2.856 1.00 92.62 84 LEU A O 1
ATOM 607 N N . ARG A 1 85 ? -15.903 -4.060 -1.595 1.00 91.94 85 ARG A N 1
ATOM 608 C CA . ARG A 1 85 ? -15.310 -3.289 -2.694 1.00 91.94 85 ARG A CA 1
ATOM 609 C C . ARG A 1 85 ? -13.809 -3.528 -2.723 1.00 91.94 85 ARG A C 1
ATOM 611 O O . ARG A 1 85 ? -13.282 -4.131 -1.789 1.00 91.94 85 ARG A O 1
ATOM 618 N N . HIS A 1 86 ? -13.150 -3.018 -3.756 1.00 92.12 86 HIS A N 1
ATOM 619 C CA . HIS A 1 86 ? -11.702 -2.915 -3.742 1.00 92.12 86 HIS A CA 1
ATOM 620 C C . HIS A 1 86 ? -11.208 -2.144 -2.515 1.00 92.12 86 HIS A C 1
ATOM 622 O O . HIS A 1 86 ? -11.904 -1.251 -2.013 1.00 92.12 86 HIS A O 1
ATOM 628 N N . ASN A 1 87 ? -10.029 -2.529 -2.033 1.00 93.19 87 ASN A N 1
ATOM 629 C CA . ASN A 1 87 ? -9.333 -1.856 -0.950 1.00 93.19 87 ASN A CA 1
ATOM 630 C C . ASN A 1 87 ? -7.860 -1.637 -1.315 1.00 93.19 87 ASN A C 1
ATOM 632 O O . ASN A 1 87 ? -7.014 -2.452 -0.965 1.00 93.19 87 ASN A O 1
ATOM 636 N N . PHE A 1 88 ? -7.566 -0.509 -1.956 1.00 92.31 88 PHE A N 1
ATOM 637 C CA . PHE A 1 88 ? -6.216 -0.142 -2.412 1.00 92.31 88 PHE A CA 1
ATOM 638 C C . PHE A 1 88 ? -5.311 0.411 -1.308 1.00 92.31 88 PHE A C 1
ATOM 640 O O . PHE A 1 88 ? -4.222 0.895 -1.579 1.00 92.31 88 PHE A O 1
ATOM 647 N N . GLN A 1 89 ? -5.783 0.400 -0.060 1.00 93.50 89 GLN A N 1
ATOM 648 C CA . GLN A 1 89 ? -4.951 0.659 1.113 1.00 93.50 89 GLN A CA 1
ATOM 649 C C . GLN A 1 89 ? -4.440 -0.633 1.759 1.00 93.50 89 GLN A C 1
ATOM 651 O O . GLN A 1 89 ? -3.731 -0.571 2.765 1.00 93.50 89 GLN A O 1
ATOM 656 N N . GLY A 1 90 ? -4.801 -1.802 1.219 1.00 93.50 90 GLY A N 1
ATOM 657 C CA . GLY A 1 90 ? -4.446 -3.096 1.791 1.00 93.50 90 GLY A CA 1
ATOM 658 C C . GLY A 1 90 ? -2.936 -3.299 1.882 1.00 93.50 90 GLY A C 1
ATOM 659 O O . GLY A 1 90 ? -2.444 -3.801 2.894 1.00 93.50 90 GLY A O 1
ATOM 660 N N . SER A 1 91 ? -2.205 -2.855 0.867 1.00 92.12 91 SER A N 1
ATOM 661 C CA . SER A 1 91 ? -0.759 -2.914 0.740 1.00 92.12 91 SER A CA 1
ATOM 662 C C . SER A 1 91 ? -0.054 -1.979 1.710 1.00 92.12 91 SER A C 1
ATOM 664 O O . SER A 1 91 ? 1.083 -2.255 2.060 1.00 92.12 91 SER A O 1
ATOM 666 N N . TYR A 1 92 ? -0.710 -0.926 2.203 1.00 94.25 92 TYR A N 1
ATOM 667 C CA . TYR A 1 92 ? -0.147 0.036 3.154 1.00 94.25 92 TYR A CA 1
ATOM 668 C C . TYR A 1 92 ? -0.532 -0.266 4.610 1.00 94.25 92 TYR A C 1
ATOM 670 O O . TYR A 1 92 ? 0.130 0.173 5.551 1.00 94.25 92 TYR A O 1
ATOM 678 N N . ASP A 1 93 ? -1.597 -1.045 4.815 1.00 95.75 93 ASP A N 1
ATOM 679 C CA . ASP A 1 93 ? -2.200 -1.372 6.110 1.00 95.75 93 ASP A CA 1
ATOM 680 C C . ASP A 1 93 ? -1.409 -2.428 6.901 1.00 95.75 93 ASP A C 1
ATOM 682 O O . ASP A 1 93 ? -1.893 -3.504 7.265 1.00 95.75 93 ASP A O 1
ATOM 686 N N . SER A 1 94 ? -0.150 -2.104 7.179 1.00 96.25 94 SER A N 1
ATOM 687 C CA . SER A 1 94 ? 0.841 -2.982 7.810 1.00 96.25 94 SER A CA 1
ATOM 688 C C . SER A 1 94 ? 0.422 -3.535 9.170 1.00 96.25 94 SER A C 1
ATOM 690 O O . SER A 1 94 ? 0.763 -4.670 9.521 1.00 96.25 94 SER A O 1
ATOM 692 N N . LEU A 1 95 ? -0.385 -2.786 9.928 1.00 96.69 95 LEU A N 1
ATOM 693 C CA . LEU A 1 95 ? -0.948 -3.261 11.192 1.00 96.69 95 LEU A CA 1
ATOM 694 C C . LEU A 1 95 ? -1.853 -4.479 10.987 1.00 96.69 95 LEU A C 1
ATOM 696 O O . LEU A 1 95 ? -2.021 -5.264 11.916 1.00 96.69 95 LEU A O 1
ATOM 700 N N . ASN A 1 96 ? -2.404 -4.676 9.792 1.00 97.19 96 ASN A N 1
ATOM 701 C CA . ASN A 1 96 ? -3.327 -5.755 9.453 1.00 97.19 96 ASN A CA 1
ATOM 702 C C . ASN A 1 96 ? -2.752 -6.779 8.468 1.00 97.19 96 ASN A C 1
ATOM 704 O O . ASN A 1 96 ? -3.490 -7.645 7.994 1.00 97.19 96 ASN A O 1
ATOM 708 N N . TYR A 1 97 ? -1.440 -6.757 8.235 1.00 96.94 97 TYR A N 1
ATOM 709 C CA . TYR A 1 97 ? -0.748 -7.863 7.578 1.00 96.94 97 TYR A CA 1
ATOM 710 C C . TYR A 1 97 ? -0.831 -9.166 8.392 1.00 96.94 97 TYR A C 1
ATOM 712 O O . TYR A 1 97 ? -1.212 -9.196 9.574 1.00 96.94 97 TYR A O 1
ATOM 720 N N . PHE A 1 98 ? -0.436 -10.266 7.753 1.00 95.88 98 PHE A N 1
ATOM 721 C CA . PHE A 1 98 ? -0.375 -11.595 8.358 1.00 95.88 98 PHE A CA 1
ATOM 722 C C . PHE A 1 98 ? 0.569 -11.639 9.567 1.00 95.88 98 PHE A C 1
ATOM 724 O O . PHE A 1 98 ? 1.578 -10.942 9.625 1.00 95.88 98 PHE A O 1
ATOM 731 N N . ASP A 1 99 ? 0.277 -12.502 10.540 1.00 96.31 99 ASP A N 1
ATOM 732 C CA . ASP A 1 99 ? 1.129 -12.647 11.731 1.00 96.31 99 ASP A CA 1
ATOM 733 C C . ASP A 1 99 ? 2.541 -13.124 11.369 1.00 96.31 99 ASP A C 1
ATOM 735 O O . ASP A 1 99 ? 3.525 -12.648 11.933 1.00 96.31 99 ASP A O 1
ATOM 739 N N . THR A 1 100 ? 2.645 -13.996 10.363 1.00 95.62 100 THR A N 1
ATOM 740 C CA . THR A 1 100 ? 3.925 -14.493 9.852 1.00 95.62 100 THR A CA 1
ATOM 741 C C . THR A 1 100 ? 4.794 -13.373 9.265 1.00 95.62 100 THR A C 1
ATOM 743 O O . THR A 1 100 ? 6.018 -13.462 9.362 1.00 95.62 100 THR A O 1
ATOM 746 N N . TYR A 1 101 ? 4.206 -12.279 8.760 1.00 96.31 101 TYR A N 1
ATOM 747 C CA . TYR A 1 101 ? 4.971 -11.118 8.307 1.00 96.31 101 TYR A CA 1
ATOM 748 C C . TYR A 1 101 ? 5.700 -10.504 9.491 1.00 96.31 101 TYR A C 1
ATOM 750 O O . TYR A 1 101 ? 6.895 -10.255 9.405 1.00 96.31 101 TYR A O 1
ATOM 758 N N . TRP A 1 102 ? 5.011 -10.307 10.615 1.00 97.00 102 TRP A N 1
ATOM 759 C CA . TRP A 1 102 ? 5.610 -9.729 11.816 1.00 97.00 102 TRP A CA 1
ATOM 760 C C . TRP A 1 102 ? 6.629 -10.664 12.464 1.00 97.00 102 TRP A C 1
ATOM 762 O O . TRP A 1 102 ? 7.667 -10.197 12.934 1.00 97.00 102 TRP A O 1
ATOM 772 N N . ASP A 1 103 ? 6.390 -11.976 12.421 1.00 96.88 103 ASP A N 1
ATOM 773 C CA . ASP A 1 103 ? 7.365 -12.964 12.886 1.00 96.88 103 ASP A CA 1
ATOM 774 C C . ASP A 1 103 ? 8.662 -12.909 12.056 1.00 96.88 103 ASP A C 1
ATOM 776 O O . ASP A 1 103 ? 9.755 -12.990 12.616 1.00 96.88 103 ASP A O 1
ATOM 780 N N . LEU A 1 104 ? 8.567 -12.723 10.734 1.00 96.81 104 LEU A N 1
ATOM 781 C CA . LEU A 1 104 ? 9.719 -12.546 9.842 1.00 96.81 104 LEU A CA 1
ATOM 782 C C . LEU A 1 104 ? 10.354 -11.155 9.963 1.00 96.81 104 LEU A C 1
ATOM 784 O O . LEU A 1 104 ? 11.579 -11.033 10.014 1.00 96.81 104 LEU A O 1
ATOM 788 N N . ARG A 1 105 ? 9.539 -10.098 10.037 1.00 95.81 105 ARG A N 1
ATOM 789 C CA . ARG A 1 105 ? 10.013 -8.713 10.093 1.00 95.81 105 ARG A CA 1
ATOM 790 C C . ARG A 1 105 ? 10.726 -8.420 11.400 1.00 95.81 105 ARG A C 1
ATOM 792 O O . ARG A 1 105 ? 11.629 -7.595 11.403 1.00 95.81 105 ARG A O 1
ATOM 799 N N . SER A 1 106 ? 10.387 -9.128 12.479 1.00 95.12 106 SER A N 1
ATOM 800 C CA . SER A 1 106 ? 11.049 -8.986 13.781 1.00 95.12 106 SER A CA 1
ATOM 801 C C . SER A 1 106 ? 12.580 -9.132 13.723 1.00 95.12 106 SER A C 1
ATOM 803 O O . SER A 1 106 ? 13.266 -8.549 14.555 1.00 95.12 106 SER A O 1
ATOM 805 N N . GLU A 1 107 ? 13.125 -9.844 12.726 1.00 93.44 107 GLU A N 1
ATOM 806 C CA . GLU A 1 107 ? 14.571 -9.987 12.500 1.00 93.44 107 GLU A CA 1
ATOM 807 C C . GLU A 1 107 ? 15.258 -8.675 12.087 1.00 93.44 107 GLU A C 1
ATOM 809 O O . GLU A 1 107 ? 16.394 -8.424 12.488 1.00 93.44 107 GLU A O 1
ATOM 814 N N . THR A 1 108 ? 14.579 -7.837 11.299 1.00 93.56 108 THR A N 1
ATOM 815 C CA . THR A 1 108 ? 15.127 -6.579 10.762 1.00 93.56 108 THR A CA 1
ATOM 816 C C . THR A 1 108 ? 14.423 -5.336 11.303 1.00 93.56 108 THR A C 1
ATOM 818 O O . THR A 1 108 ? 14.824 -4.220 10.979 1.00 93.56 108 THR A O 1
ATOM 821 N N . LEU A 1 109 ? 13.395 -5.504 12.141 1.00 93.25 109 LEU A N 1
ATOM 822 C CA . LEU A 1 109 ? 12.669 -4.410 12.773 1.00 93.25 109 LEU A CA 1
ATOM 823 C C . LEU A 1 109 ? 13.583 -3.680 13.761 1.00 93.25 109 LEU A C 1
ATOM 825 O O . LEU A 1 109 ? 13.931 -4.205 14.820 1.00 93.25 109 LEU A O 1
ATOM 829 N N . LYS A 1 110 ? 13.936 -2.441 13.427 1.00 89.56 110 LYS A N 1
ATOM 830 C CA . LYS A 1 110 ? 14.706 -1.557 14.297 1.00 89.56 110 LYS A CA 1
ATOM 831 C C . LYS A 1 110 ? 14.162 -0.141 14.223 1.00 89.56 110 LYS A C 1
ATOM 833 O O . LYS A 1 110 ? 13.485 0.240 13.274 1.00 89.56 110 LYS A O 1
ATOM 838 N N . ARG A 1 111 ? 14.484 0.663 15.234 1.00 83.62 111 ARG A N 1
ATOM 839 C CA . ARG A 1 111 ? 14.226 2.099 15.170 1.00 83.62 111 ARG A CA 1
ATOM 840 C C . ARG A 1 111 ? 15.162 2.709 14.146 1.00 83.62 111 ARG A C 1
ATOM 842 O O . ARG A 1 111 ? 16.377 2.608 14.285 1.00 83.62 111 ARG A O 1
ATOM 849 N N . SER A 1 112 ? 14.582 3.338 13.135 1.00 84.19 112 SER A N 1
ATOM 850 C CA . SER A 1 112 ? 15.356 4.050 12.135 1.00 84.19 112 SER A CA 1
ATOM 851 C C . SER A 1 112 ? 15.880 5.370 12.701 1.00 84.19 112 SER A C 1
ATOM 853 O O . SER A 1 112 ? 15.130 6.327 12.905 1.00 84.19 112 SER A O 1
ATOM 855 N N . GLU A 1 113 ? 17.185 5.436 12.961 1.00 86.38 113 GLU A N 1
ATOM 856 C CA . GLU A 1 113 ? 17.871 6.667 13.374 1.00 86.38 113 GLU A CA 1
ATOM 857 C C . GLU A 1 113 ? 18.650 7.314 12.225 1.00 86.38 113 GLU A C 1
ATOM 859 O O . GLU A 1 113 ? 18.996 8.496 12.294 1.00 86.38 113 GLU A O 1
ATOM 864 N N . THR A 1 114 ? 18.869 6.569 11.143 1.00 89.00 114 THR A N 1
ATOM 865 C CA . THR A 1 114 ? 19.586 7.023 9.958 1.00 89.00 114 THR A CA 1
ATOM 866 C C . THR A 1 114 ? 18.941 6.514 8.673 1.00 89.00 114 THR A C 1
ATOM 868 O O . THR A 1 114 ? 18.162 5.565 8.654 1.00 89.00 114 THR A O 1
ATOM 871 N N . VAL A 1 115 ? 19.325 7.123 7.554 1.00 87.50 115 VAL A N 1
ATOM 872 C CA . VAL A 1 115 ? 18.953 6.663 6.210 1.00 87.50 115 VAL A CA 1
ATOM 873 C C . VAL A 1 115 ? 19.440 5.229 5.944 1.00 87.50 115 VAL A C 1
ATOM 875 O O . VAL A 1 115 ? 18.736 4.442 5.316 1.00 87.50 115 VAL A O 1
ATOM 878 N N . ALA A 1 116 ? 20.625 4.870 6.452 1.00 88.50 116 ALA A N 1
ATOM 879 C CA . ALA A 1 116 ? 21.163 3.518 6.328 1.00 88.50 116 ALA A CA 1
ATOM 880 C C . ALA A 1 116 ? 20.290 2.490 7.062 1.00 88.50 116 ALA A C 1
ATOM 882 O O . ALA A 1 116 ? 20.085 1.393 6.552 1.00 88.50 116 ALA A O 1
ATOM 883 N N . ASP A 1 117 ? 19.706 2.863 8.205 1.00 88.88 117 ASP A N 1
ATOM 884 C CA . ASP A 1 117 ? 18.825 1.965 8.949 1.00 88.88 117 ASP A CA 1
ATOM 885 C C . ASP A 1 117 ? 17.563 1.596 8.169 1.00 88.88 117 ASP A C 1
ATOM 887 O O . ASP 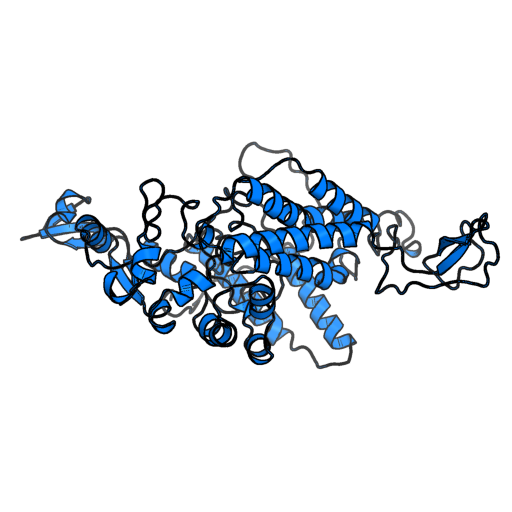A 1 117 ? 17.179 0.427 8.184 1.00 88.88 117 ASP A O 1
ATOM 891 N N . LEU A 1 118 ? 16.958 2.554 7.452 1.00 86.94 118 LEU A N 1
ATOM 892 C CA . LEU A 1 118 ? 15.823 2.271 6.563 1.00 86.94 118 LEU A CA 1
ATOM 893 C C . LEU A 1 118 ? 16.226 1.340 5.422 1.00 86.94 118 LEU A C 1
ATOM 895 O O . LEU A 1 118 ? 15.508 0.386 5.137 1.00 86.94 118 LEU A O 1
ATOM 899 N N . TYR A 1 119 ? 17.375 1.591 4.787 1.00 88.69 119 TYR A N 1
ATOM 900 C CA . TYR A 1 119 ? 17.879 0.717 3.729 1.00 88.69 119 TYR A CA 1
ATOM 901 C C . TYR A 1 119 ? 18.067 -0.715 4.226 1.00 88.69 119 TYR A C 1
ATOM 903 O O . TYR A 1 119 ? 17.530 -1.635 3.614 1.00 88.69 119 TYR A O 1
ATOM 911 N N . ASP A 1 120 ? 18.772 -0.898 5.343 1.00 87.88 120 ASP A N 1
ATOM 912 C CA . ASP A 1 120 ? 19.006 -2.218 5.935 1.00 87.88 120 ASP A CA 1
ATOM 913 C C . ASP A 1 120 ? 17.695 -2.933 6.257 1.00 87.88 120 ASP A C 1
ATOM 915 O O . ASP A 1 120 ? 17.569 -4.134 6.043 1.00 87.88 120 ASP A O 1
ATOM 919 N N . GLN A 1 121 ? 16.711 -2.195 6.772 1.00 88.25 121 GLN A N 1
ATOM 920 C CA . GLN A 1 121 ? 15.439 -2.763 7.187 1.00 88.25 121 GLN A CA 1
ATOM 921 C C . GLN A 1 121 ? 14.610 -3.269 5.997 1.00 88.25 121 GLN A C 1
ATOM 923 O O . GLN A 1 121 ? 13.859 -4.230 6.168 1.00 88.25 121 GLN A O 1
ATOM 928 N N . VAL A 1 122 ? 14.714 -2.646 4.816 1.00 88.19 122 VAL A N 1
ATOM 929 C CA . VAL A 1 122 ? 13.987 -3.060 3.597 1.00 88.19 122 VAL A CA 1
ATOM 930 C C . VAL A 1 122 ? 14.691 -4.198 2.843 1.00 88.19 122 VAL A C 1
ATOM 932 O O . VAL A 1 122 ? 14.048 -4.930 2.083 1.00 88.19 122 VAL A O 1
ATOM 935 N N . GLN A 1 123 ? 15.996 -4.388 3.050 1.00 90.19 123 GLN A N 1
ATOM 936 C CA . GLN A 1 123 ? 16.710 -5.534 2.486 1.00 90.19 123 GLN A CA 1
ATOM 937 C C . GLN A 1 123 ? 16.275 -6.826 3.183 1.00 90.19 123 GLN A C 1
ATOM 939 O O . GLN A 1 123 ? 16.356 -6.950 4.404 1.00 90.19 123 GLN A O 1
ATOM 944 N N . LEU A 1 124 ? 15.815 -7.798 2.394 1.00 92.25 124 LEU A N 1
ATOM 945 C CA . LEU A 1 124 ? 15.360 -9.077 2.930 1.00 92.25 124 LEU A CA 1
ATOM 946 C C . LEU A 1 124 ? 16.547 -9.961 3.303 1.00 92.25 124 LEU A C 1
ATOM 948 O O . LEU A 1 124 ? 17.477 -10.127 2.514 1.00 92.25 124 LEU A O 1
ATOM 952 N N . THR A 1 125 ? 16.466 -10.597 4.467 1.00 95.00 125 THR A N 1
ATOM 953 C CA . THR A 1 125 ? 17.332 -11.735 4.799 1.00 95.00 125 THR A CA 1
ATOM 954 C C . THR A 1 125 ? 16.905 -12.980 4.015 1.00 95.00 125 THR A C 1
ATOM 956 O O . THR A 1 125 ? 15.770 -13.062 3.535 1.00 95.00 125 THR A O 1
ATOM 959 N N . ASP A 1 126 ? 17.776 -13.991 3.925 1.00 95.12 126 ASP A N 1
ATOM 960 C CA . ASP A 1 126 ? 17.435 -15.272 3.284 1.00 95.12 126 ASP A CA 1
ATOM 961 C C . ASP A 1 126 ? 16.170 -15.884 3.906 1.00 95.12 126 ASP A C 1
ATOM 963 O O . ASP A 1 126 ? 15.271 -16.330 3.197 1.00 95.12 126 ASP A O 1
ATOM 967 N N . ARG A 1 127 ? 16.039 -15.806 5.238 1.00 95.31 127 ARG A N 1
ATOM 968 C CA . ARG A 1 127 ? 14.857 -16.277 5.971 1.00 95.31 127 ARG A CA 1
ATOM 969 C C . ARG A 1 127 ? 13.591 -15.514 5.581 1.00 95.31 127 ARG A C 1
ATOM 971 O O . ARG A 1 127 ? 12.536 -16.127 5.438 1.00 95.31 127 ARG A O 1
ATOM 978 N N . GLN A 1 128 ? 13.669 -14.194 5.435 1.00 95.44 128 GLN A N 1
ATOM 979 C CA . GLN A 1 128 ? 12.527 -13.370 5.028 1.00 95.44 128 GLN A CA 1
ATOM 980 C C . GLN A 1 128 ? 12.124 -13.636 3.574 1.00 95.44 128 GLN A C 1
ATOM 982 O O . GLN A 1 128 ? 10.932 -13.674 3.262 1.00 95.44 128 GLN A O 1
ATOM 987 N N . HIS A 1 129 ? 13.103 -13.865 2.698 1.00 92.38 129 HIS A N 1
ATOM 988 C CA . HIS A 1 129 ? 12.869 -14.229 1.306 1.00 92.38 129 HIS A CA 1
ATOM 989 C C . HIS A 1 129 ? 12.224 -15.620 1.184 1.00 92.38 129 HIS A C 1
ATOM 991 O O . HIS A 1 129 ? 11.166 -15.756 0.573 1.00 92.38 129 HIS A O 1
ATOM 997 N N . GLU A 1 130 ? 12.804 -16.644 1.817 1.00 91.94 130 GLU A N 1
ATOM 998 C CA . GLU A 1 130 ? 12.257 -18.012 1.858 1.00 91.94 130 GLU A CA 1
ATOM 999 C C . GLU A 1 130 ? 10.890 -18.081 2.552 1.00 91.94 130 GLU A C 1
ATOM 1001 O O . GLU A 1 130 ? 10.056 -18.921 2.219 1.00 91.94 130 GLU A O 1
ATOM 1006 N N . GLY A 1 131 ? 10.649 -17.185 3.511 1.00 92.06 131 GLY A N 1
ATOM 1007 C CA . GLY A 1 131 ? 9.375 -17.032 4.203 1.00 92.06 131 GLY A CA 1
ATOM 1008 C C . GLY A 1 131 ? 8.310 -16.266 3.417 1.00 92.06 131 GLY A C 1
ATOM 1009 O O . GLY A 1 131 ? 7.228 -16.057 3.959 1.00 92.06 131 GLY A O 1
ATOM 1010 N N . PHE A 1 132 ? 8.588 -15.835 2.181 1.00 90.94 132 PHE A N 1
ATOM 1011 C CA . PHE A 1 132 ? 7.663 -15.055 1.350 1.00 90.94 132 PHE A CA 1
ATOM 1012 C C . PHE A 1 132 ? 7.145 -13.793 2.062 1.00 90.94 132 PHE A C 1
ATOM 1014 O O . PHE A 1 132 ? 5.950 -13.497 2.042 1.00 90.94 132 PHE A O 1
ATOM 1021 N N . MET A 1 133 ? 8.027 -13.059 2.757 1.00 92.88 133 MET A N 1
ATOM 1022 C CA . MET A 1 133 ? 7.617 -11.908 3.574 1.00 92.88 133 MET A CA 1
ATOM 1023 C C . MET A 1 133 ? 6.900 -10.830 2.745 1.00 92.88 133 MET A C 1
ATOM 1025 O O . MET A 1 133 ? 5.915 -10.269 3.215 1.00 92.88 133 MET A O 1
ATOM 1029 N N . ARG A 1 134 ? 7.342 -10.572 1.504 1.00 89.56 134 ARG A N 1
ATOM 1030 C CA . ARG A 1 134 ? 6.703 -9.584 0.611 1.00 89.56 134 ARG A CA 1
ATOM 1031 C C . ARG A 1 134 ? 5.274 -9.969 0.244 1.00 89.56 134 ARG A C 1
ATOM 1033 O O . ARG A 1 134 ? 4.376 -9.141 0.300 1.00 89.56 134 ARG A O 1
ATOM 1040 N N . GLN A 1 135 ? 5.036 -11.247 -0.034 1.00 88.94 135 GLN A N 1
ATOM 1041 C CA . GLN A 1 135 ? 3.712 -11.766 -0.385 1.00 88.94 135 GLN A CA 1
ATOM 1042 C C . GLN A 1 135 ? 2.713 -11.669 0.771 1.00 88.94 135 GLN A C 1
ATOM 1044 O O . GLN A 1 135 ? 1.529 -11.886 0.564 1.00 88.94 135 GLN A O 1
ATOM 1049 N N . GLN A 1 136 ? 3.166 -11.340 1.980 1.00 92.31 136 GLN A N 1
ATOM 1050 C CA . GLN A 1 136 ? 2.321 -11.126 3.151 1.00 92.31 136 GLN A CA 1
ATOM 1051 C C . GLN A 1 136 ? 2.037 -9.638 3.421 1.00 92.31 136 GLN A C 1
ATOM 1053 O O . GLN A 1 136 ? 1.388 -9.317 4.416 1.00 92.31 136 GLN A O 1
ATOM 1058 N N . GLN A 1 137 ? 2.523 -8.732 2.566 1.00 92.69 137 GLN A N 1
ATOM 1059 C CA . GLN A 1 137 ? 2.347 -7.282 2.697 1.00 92.69 137 GLN A CA 1
ATOM 1060 C C . GLN A 1 137 ? 1.020 -6.805 2.102 1.00 92.69 137 GLN A C 1
ATOM 1062 O O . GLN A 1 137 ? 1.000 -5.934 1.239 1.00 92.69 137 GLN A O 1
ATOM 1067 N N . TYR A 1 138 ? -0.083 -7.394 2.555 1.00 92.56 138 TYR A N 1
ATOM 1068 C CA . TYR A 1 138 ? -1.425 -6.914 2.250 1.00 92.56 138 TYR A CA 1
ATOM 1069 C C . TYR A 1 138 ? -2.386 -7.251 3.394 1.00 92.56 138 TYR A C 1
ATOM 1071 O O . TYR A 1 138 ? -2.224 -8.259 4.090 1.00 92.56 138 TYR A O 1
ATOM 1079 N N . SER A 1 139 ? -3.395 -6.406 3.602 1.00 95.19 139 SER A N 1
ATOM 1080 C CA . SER A 1 139 ? -4.463 -6.642 4.578 1.00 95.19 139 SER A CA 1
ATOM 1081 C C . SER A 1 139 ? -5.780 -7.099 3.954 1.00 95.19 139 SER A C 1
ATOM 1083 O O . SER A 1 139 ? -6.647 -7.572 4.693 1.00 95.19 139 SER A O 1
ATOM 1085 N N . SER A 1 140 ? -5.934 -7.015 2.628 1.00 93.75 140 SER A N 1
ATOM 1086 C CA . SER A 1 140 ? -7.158 -7.365 1.902 1.00 93.75 140 SER A CA 1
ATOM 1087 C C . SER A 1 140 ? -6.855 -8.044 0.567 1.00 93.75 140 SER A C 1
ATOM 1089 O O . SER A 1 140 ? -6.053 -7.536 -0.204 1.00 93.75 140 SER A O 1
ATOM 1091 N N . ILE A 1 141 ? -7.543 -9.148 0.259 1.00 89.81 141 ILE A N 1
ATOM 1092 C CA . ILE A 1 141 ? -7.537 -9.764 -1.081 1.00 89.81 141 ILE A CA 1
ATOM 1093 C C . ILE A 1 141 ? -8.219 -8.868 -2.124 1.00 89.81 141 ILE A C 1
ATOM 1095 O O . ILE A 1 141 ? -8.160 -9.140 -3.318 1.00 89.81 141 ILE A O 1
ATOM 1099 N N . MET A 1 142 ? -8.918 -7.824 -1.671 1.00 90.44 142 MET A N 1
ATOM 1100 C CA . MET A 1 142 ? -9.557 -6.827 -2.521 1.00 90.44 142 MET A CA 1
ATOM 1101 C C . MET A 1 142 ? -8.589 -5.722 -2.962 1.00 90.44 142 MET A C 1
ATOM 1103 O O . MET A 1 142 ? -9.021 -4.786 -3.634 1.00 90.44 142 MET A O 1
ATOM 1107 N N . ASP A 1 143 ? -7.319 -5.801 -2.568 1.00 87.31 143 ASP A N 1
ATOM 1108 C CA . ASP A 1 143 ? -6.257 -4.974 -3.125 1.00 87.31 143 ASP A CA 1
ATOM 1109 C C . ASP A 1 143 ? 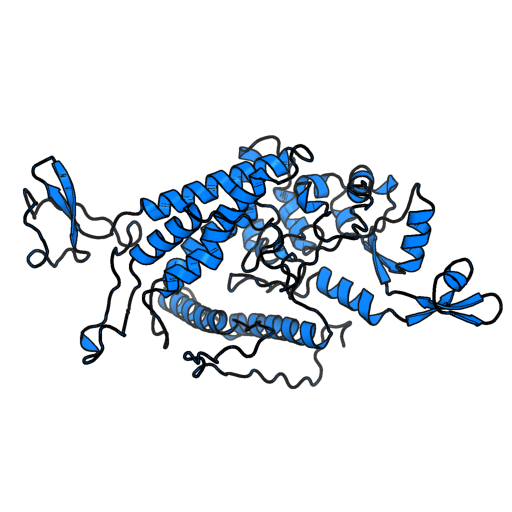-5.823 -5.507 -4.501 1.00 87.31 143 ASP A C 1
ATOM 1111 O O . ASP A 1 143 ? -5.975 -6.691 -4.803 1.00 87.31 143 ASP A O 1
ATOM 1115 N N . TYR A 1 144 ? -5.315 -4.627 -5.357 1.00 78.56 144 TYR A N 1
ATOM 1116 C CA . TYR A 1 144 ? -4.783 -4.976 -6.667 1.00 78.56 144 TYR A CA 1
ATOM 1117 C C . TYR A 1 144 ? -3.260 -4.940 -6.633 1.00 78.56 144 TYR A C 1
ATOM 1119 O O . TYR A 1 144 ? -2.642 -3.926 -6.954 1.00 78.56 144 TYR A O 1
ATOM 1127 N N . GLY A 1 145 ? -2.638 -6.078 -6.325 1.00 68.81 145 GLY A N 1
ATOM 1128 C CA . GLY A 1 145 ? -1.205 -6.247 -6.508 1.00 68.81 145 GLY A CA 1
ATOM 1129 C C . GLY A 1 145 ? -0.779 -6.161 -7.983 1.00 68.81 145 GLY A C 1
ATOM 1130 O O . GLY A 1 145 ? -1.462 -6.656 -8.877 1.00 68.81 145 GLY A O 1
ATOM 1131 N N . TYR A 1 146 ? 0.386 -5.560 -8.258 1.00 62.91 146 TYR A N 1
ATOM 1132 C CA . TYR A 1 146 ? 0.956 -5.542 -9.617 1.00 62.91 146 TYR A CA 1
ATOM 1133 C C . TYR A 1 146 ? 1.477 -6.911 -10.043 1.00 62.91 146 TYR A C 1
ATOM 1135 O O . TYR A 1 146 ? 1.369 -7.308 -11.203 1.00 62.91 146 TYR A O 1
ATOM 1143 N N . SER A 1 147 ? 2.104 -7.609 -9.099 1.00 65.25 147 SER A N 1
ATOM 1144 C CA . SER A 1 147 ? 2.905 -8.768 -9.419 1.00 65.25 147 SER A CA 1
ATOM 1145 C C . SER A 1 147 ? 2.107 -10.060 -9.321 1.00 65.25 147 SER A C 1
ATOM 1147 O O . SER A 1 147 ? 1.236 -10.239 -8.477 1.00 65.25 147 SER A O 1
ATOM 1149 N N . TRP A 1 148 ? 2.471 -10.993 -10.182 1.00 61.28 148 TRP A N 1
ATOM 1150 C CA . TRP A 1 148 ? 1.884 -12.318 -10.330 1.00 61.28 148 TRP A CA 1
ATOM 1151 C C . TRP A 1 148 ? 1.898 -13.132 -9.014 1.00 61.28 148 TRP A C 1
ATOM 1153 O O . TRP A 1 148 ? 1.082 -14.029 -8.805 1.00 61.28 148 TRP A O 1
ATOM 1163 N N . GLN A 1 149 ? 2.833 -12.817 -8.120 1.00 64.31 149 GLN A N 1
ATOM 1164 C CA . GLN A 1 149 ? 3.017 -13.430 -6.809 1.00 64.31 149 GLN A CA 1
ATOM 1165 C C . GLN A 1 149 ? 2.313 -12.687 -5.662 1.00 64.31 149 GLN A C 1
ATOM 1167 O O . GLN A 1 149 ? 2.453 -13.109 -4.514 1.00 64.31 149 GLN A O 1
ATOM 1172 N N . ASN A 1 150 ? 1.611 -11.584 -5.927 1.00 68.69 150 ASN A N 1
ATOM 1173 C CA . ASN A 1 150 ? 0.870 -10.863 -4.895 1.00 68.69 150 ASN A CA 1
ATOM 1174 C C . ASN A 1 150 ? -0.424 -11.596 -4.528 1.00 68.69 150 ASN A C 1
ATOM 1176 O O . ASN A 1 150 ? -0.938 -12.412 -5.290 1.00 68.69 150 ASN A O 1
ATOM 1180 N N . ASP A 1 151 ? -0.918 -11.322 -3.321 1.00 68.75 151 ASP A N 1
ATOM 1181 C CA . ASP A 1 151 ? -2.246 -11.741 -2.860 1.00 68.75 151 ASP A CA 1
ATOM 1182 C C . ASP A 1 151 ? -2.446 -13.267 -2.781 1.00 68.75 151 ASP A C 1
ATOM 1184 O O . ASP A 1 151 ? -3.563 -13.784 -2.760 1.00 68.75 151 ASP A O 1
ATOM 1188 N N . ILE A 1 152 ? -1.339 -14.019 -2.682 1.00 75.38 152 ILE A N 1
ATOM 1189 C CA . ILE A 1 152 ? -1.356 -15.489 -2.670 1.00 75.38 152 ILE A CA 1
ATOM 1190 C C . ILE A 1 152 ? -1.378 -16.134 -1.279 1.00 75.38 152 ILE A C 1
ATOM 1192 O O . ILE A 1 152 ? -1.275 -17.361 -1.167 1.00 75.38 152 ILE A O 1
ATOM 1196 N N . MET A 1 153 ? -1.478 -15.336 -0.215 1.00 82.62 153 MET A N 1
ATOM 1197 C CA . MET A 1 153 ? -1.287 -15.805 1.163 1.00 82.62 153 MET A CA 1
ATOM 1198 C C . MET A 1 153 ? -2.586 -16.085 1.921 1.00 82.62 153 MET A C 1
ATOM 1200 O O . MET A 1 153 ? -2.535 -16.626 3.027 1.00 82.62 153 MET A O 1
ATOM 1204 N N . GLY A 1 154 ? -3.754 -15.788 1.351 1.00 83.81 154 GLY A N 1
ATOM 1205 C CA . GLY A 1 154 ? -5.016 -15.913 2.076 1.00 83.81 154 GLY A CA 1
ATOM 1206 C C . GLY A 1 154 ? -5.959 -14.732 1.938 1.00 83.81 154 GLY A C 1
ATOM 1207 O O . GLY A 1 154 ? -5.667 -13.734 1.288 1.00 83.81 154 GLY A O 1
ATOM 1208 N N . LEU A 1 155 ? -7.082 -14.840 2.645 1.00 89.69 155 LEU A N 1
ATOM 1209 C CA . LEU A 1 155 ? -7.854 -13.663 3.030 1.00 89.69 155 LEU A CA 1
ATOM 1210 C C . LEU A 1 155 ? -7.028 -12.840 4.015 1.00 89.69 155 LEU A C 1
ATOM 1212 O O . LEU A 1 155 ? -6.453 -13.403 4.953 1.00 89.69 155 LEU A O 1
ATOM 1216 N N . GLY A 1 156 ? -6.995 -11.530 3.813 1.00 92.44 156 GLY A N 1
ATOM 1217 C CA . GLY A 1 156 ? -6.336 -10.629 4.740 1.00 92.44 156 GLY A CA 1
ATOM 1218 C C . GLY A 1 156 ? -7.230 -10.295 5.942 1.00 92.44 156 GLY A C 1
ATOM 1219 O O . GLY A 1 156 ? -8.432 -10.592 5.970 1.00 92.44 156 GLY A O 1
ATOM 1220 N N . LYS A 1 157 ? -6.644 -9.691 6.984 1.00 95.81 157 LYS A N 1
ATOM 1221 C CA . LYS A 1 157 ? -7.380 -9.368 8.221 1.00 95.81 157 LYS A CA 1
ATOM 1222 C C . LYS A 1 157 ? -8.478 -8.326 7.993 1.00 95.81 157 LYS A C 1
ATOM 1224 O O . LYS A 1 157 ? -9.504 -8.394 8.671 1.00 95.81 157 LYS A O 1
ATOM 1229 N N . TYR A 1 158 ? -8.304 -7.418 7.030 1.00 96.25 158 TYR A N 1
ATOM 1230 C CA . TYR A 1 158 ? -9.332 -6.451 6.648 1.00 96.25 158 TYR A CA 1
ATOM 1231 C C . TYR A 1 158 ? -10.586 -7.155 6.122 1.00 96.25 158 TYR A C 1
ATOM 1233 O O . TYR A 1 158 ? -11.688 -6.856 6.579 1.00 96.25 158 TYR A O 1
ATOM 1241 N N . ASP A 1 159 ? -10.433 -8.129 5.217 1.00 95.81 159 ASP A N 1
ATOM 1242 C CA . ASP A 1 159 ? -11.566 -8.843 4.606 1.00 95.81 159 ASP A CA 1
ATOM 1243 C C . ASP A 1 159 ? -12.436 -9.499 5.678 1.00 95.81 159 ASP A C 1
ATOM 1245 O O . ASP A 1 159 ? -13.664 -9.380 5.693 1.00 95.81 159 ASP A O 1
ATOM 1249 N N . VAL A 1 160 ? -11.773 -10.167 6.624 1.00 95.25 160 VAL A N 1
ATOM 1250 C CA . VAL A 1 160 ? -12.425 -10.837 7.746 1.00 95.25 160 VAL A CA 1
ATOM 1251 C C . VAL A 1 160 ? -13.117 -9.817 8.650 1.00 95.25 160 VAL A C 1
ATOM 1253 O O . VAL A 1 160 ? -14.286 -10.007 8.995 1.00 95.25 160 VAL A O 1
ATOM 1256 N N . ALA A 1 161 ? -12.444 -8.720 9.008 1.00 96.50 161 ALA A N 1
ATOM 1257 C CA . ALA A 1 161 ? -13.013 -7.675 9.855 1.00 96.50 161 ALA A CA 1
ATOM 1258 C C . ALA A 1 161 ? -14.229 -6.993 9.203 1.00 96.50 161 ALA A C 1
ATOM 1260 O O . ALA A 1 161 ? -15.256 -6.807 9.864 1.00 96.50 161 ALA A O 1
ATOM 1261 N N . ALA A 1 162 ? -14.158 -6.686 7.906 1.00 96.00 162 ALA A N 1
ATOM 1262 C CA . ALA A 1 162 ? -15.239 -6.073 7.142 1.00 96.00 162 ALA A CA 1
ATOM 1263 C C . ALA A 1 162 ? -16.468 -6.992 7.057 1.00 96.00 162 ALA A C 1
ATOM 1265 O O . ALA A 1 162 ? -17.594 -6.556 7.324 1.00 96.00 162 ALA A O 1
ATOM 1266 N N . LEU A 1 163 ? -16.264 -8.283 6.767 1.00 96.06 163 LEU A N 1
ATOM 1267 C CA . LEU A 1 163 ? -17.346 -9.269 6.738 1.00 96.06 163 LEU A CA 1
ATOM 1268 C C . LEU A 1 163 ? -17.957 -9.485 8.126 1.00 96.06 163 LEU A C 1
ATOM 1270 O O . LEU A 1 163 ? -19.181 -9.519 8.250 1.00 96.06 163 LEU A O 1
ATOM 1274 N N . ILE A 1 164 ? -17.143 -9.582 9.183 1.00 96.44 164 ILE A N 1
ATOM 1275 C CA . ILE A 1 164 ? -17.649 -9.672 10.559 1.00 96.44 164 ILE A CA 1
ATOM 1276 C C . ILE A 1 164 ? -18.506 -8.449 10.871 1.00 96.44 164 ILE A C 1
ATOM 1278 O O . ILE A 1 164 ? -19.643 -8.610 11.313 1.00 96.44 164 ILE A O 1
ATOM 1282 N N . PHE A 1 165 ? -18.019 -7.240 10.606 1.00 96.38 165 PHE A N 1
ATOM 1283 C CA . PHE A 1 165 ? -18.769 -6.020 10.875 1.00 96.38 165 PHE A CA 1
ATOM 1284 C C . PHE A 1 165 ? -20.099 -5.976 10.105 1.00 96.38 165 PHE A C 1
ATOM 1286 O O . PHE A 1 165 ? -21.152 -5.737 10.702 1.00 96.38 165 PHE A O 1
ATOM 1293 N N . GLY A 1 166 ? -20.083 -6.270 8.803 1.00 95.25 166 GLY A N 1
ATOM 1294 C CA . GLY A 1 166 ? -21.279 -6.235 7.958 1.00 95.25 166 GLY A CA 1
ATOM 1295 C C . GLY A 1 166 ? -22.318 -7.303 8.315 1.00 95.25 166 GLY A C 1
ATOM 1296 O O . GLY A 1 166 ? -23.508 -7.005 8.411 1.00 95.25 166 GLY A O 1
ATOM 1297 N N . TYR A 1 167 ? -21.882 -8.540 8.568 1.00 96.25 167 TYR A N 1
ATOM 1298 C CA . TYR A 1 167 ? -22.775 -9.695 8.748 1.00 96.25 167 TYR A CA 1
ATOM 1299 C C . TYR A 1 167 ? -23.151 -9.983 10.206 1.00 96.25 167 TYR A C 1
ATOM 1301 O O . TYR A 1 167 ? -23.950 -10.883 10.473 1.00 96.25 167 TYR A O 1
ATOM 1309 N N . THR A 1 168 ? -22.612 -9.222 11.160 1.00 97.25 168 THR A N 1
ATOM 1310 C CA . THR A 1 168 ? -23.010 -9.300 12.576 1.00 97.25 168 THR A CA 1
ATOM 1311 C C . THR A 1 168 ? -23.775 -8.070 13.061 1.00 97.25 168 THR A C 1
ATOM 1313 O O . THR A 1 168 ? -24.099 -7.972 14.244 1.00 97.25 168 THR A O 1
ATOM 1316 N N . ALA A 1 169 ? -24.107 -7.133 12.171 1.00 95.44 169 ALA A N 1
ATOM 1317 C CA . ALA A 1 169 ? -25.094 -6.104 12.470 1.00 95.44 169 ALA A CA 1
ATOM 1318 C C . ALA A 1 169 ? -26.489 -6.739 12.594 1.00 95.44 169 ALA A C 1
ATOM 1320 O O . ALA A 1 169 ? -26.860 -7.631 11.828 1.00 95.44 169 ALA A O 1
ATOM 1321 N N . GLY A 1 170 ? -27.290 -6.304 13.567 1.00 95.56 170 GLY A N 1
ATOM 1322 C CA . GLY A 1 170 ? -28.565 -6.971 13.820 1.00 95.56 170 GLY A CA 1
ATOM 1323 C C . GLY A 1 170 ? -29.294 -6.522 15.074 1.00 95.56 170 GLY A C 1
ATOM 1324 O O . GLY A 1 170 ? -28.933 -5.547 15.724 1.00 95.56 170 GLY A O 1
ATOM 1325 N N . SER A 1 171 ? -30.370 -7.237 15.403 1.00 95.38 171 SER A N 1
ATOM 1326 C CA . SER A 1 171 ? -31.199 -6.948 16.577 1.00 95.38 171 SER A CA 1
ATOM 1327 C C . SER A 1 171 ? -30.727 -7.748 17.788 1.00 95.38 171 SER A C 1
ATOM 1329 O O . SER A 1 171 ? -30.804 -8.976 17.791 1.00 95.38 171 SER A O 1
ATOM 1331 N N . TYR A 1 172 ? -30.286 -7.052 18.832 1.00 94.62 172 TYR A N 1
ATOM 1332 C CA . TYR A 1 172 ? -29.740 -7.654 20.046 1.00 94.62 172 TYR A CA 1
ATOM 1333 C C . TYR A 1 172 ? -30.463 -7.142 21.287 1.00 94.62 172 TYR A C 1
ATOM 1335 O O . TYR A 1 172 ? -30.915 -5.999 21.333 1.00 94.62 172 TYR A O 1
ATOM 1343 N N . ARG A 1 173 ? -30.565 -7.991 22.317 1.00 94.56 173 ARG A N 1
ATOM 1344 C CA . ARG A 1 173 ? -31.008 -7.541 23.641 1.00 94.56 173 ARG A CA 1
ATOM 1345 C C . ARG A 1 173 ? -29.917 -6.671 24.259 1.00 94.56 173 ARG A C 1
ATOM 1347 O O . ARG A 1 173 ? -28.771 -7.106 24.323 1.00 94.56 173 ARG A O 1
ATOM 1354 N N . THR A 1 174 ? -30.294 -5.482 24.708 1.00 93.31 174 THR A N 1
ATOM 1355 C CA . THR A 1 174 ? -29.411 -4.528 25.384 1.00 93.31 174 THR A CA 1
ATOM 1356 C C . THR A 1 174 ? -30.194 -3.704 26.411 1.00 93.31 174 THR A C 1
ATOM 1358 O O . THR A 1 174 ? -31.416 -3.840 26.542 1.00 93.31 174 THR A O 1
ATOM 1361 N N . GLU A 1 175 ? -29.487 -2.876 27.169 1.00 91.44 175 GLU A N 1
ATOM 1362 C CA . GLU A 1 175 ? -30.010 -2.044 28.249 1.00 91.44 175 GLU A CA 1
ATOM 1363 C C . GLU A 1 175 ? -29.354 -0.652 28.216 1.00 91.44 175 GLU A C 1
ATOM 1365 O O . GLU A 1 175 ? -28.427 -0.397 27.449 1.00 91.44 175 GLU A O 1
ATOM 1370 N N . GLY A 1 176 ? -29.842 0.270 29.048 1.00 88.44 176 GLY A N 1
ATOM 1371 C CA . GLY A 1 176 ? -29.207 1.578 29.235 1.00 88.44 176 GLY A CA 1
ATOM 1372 C C . GLY A 1 176 ? -29.299 2.514 28.024 1.00 88.44 176 GLY A C 1
ATOM 1373 O O . GLY A 1 176 ? -30.331 2.584 27.351 1.00 88.44 176 GLY A O 1
ATOM 1374 N N . GLU A 1 177 ? -28.227 3.275 27.784 1.00 88.69 177 GLU A N 1
ATOM 1375 C CA . GLU A 1 177 ? -28.177 4.334 26.764 1.00 88.69 177 GLU A CA 1
ATOM 1376 C C . GLU A 1 177 ? -28.365 3.800 25.339 1.00 88.69 177 GLU A C 1
ATOM 1378 O O . GLU A 1 177 ? -28.972 4.479 24.505 1.00 88.69 177 GLU A O 1
ATOM 1383 N N . GLN A 1 178 ? -27.951 2.556 25.069 1.00 91.44 178 GLN A N 1
ATOM 1384 C CA . GLN A 1 178 ? -28.122 1.923 23.757 1.00 91.44 178 GLN A CA 1
ATOM 1385 C C . GLN A 1 178 ? -29.592 1.870 23.322 1.00 91.44 178 GLN A C 1
ATOM 1387 O O . GLN A 1 178 ? -29.887 2.043 22.140 1.00 91.44 178 GLN A O 1
ATOM 1392 N N . CYS A 1 179 ? -30.528 1.711 24.263 1.00 92.69 179 CYS A N 1
ATOM 1393 C CA . CYS A 1 179 ? -31.959 1.701 23.958 1.00 92.69 179 CYS A CA 1
ATOM 1394 C C . CYS A 1 179 ? -32.488 3.049 23.453 1.00 92.69 179 CYS A C 1
ATOM 1396 O O . CYS A 1 179 ? -33.481 3.071 22.727 1.00 92.69 179 CYS A O 1
ATOM 1398 N N . GLY A 1 180 ? -31.855 4.159 23.845 1.00 91.38 180 GLY A N 1
ATOM 1399 C CA . GLY A 1 180 ? -32.202 5.502 23.374 1.00 91.38 180 GLY A CA 1
ATOM 1400 C C . GLY A 1 180 ? -31.408 5.942 22.143 1.00 91.38 180 GLY A C 1
ATOM 1401 O O . GLY A 1 180 ? -31.899 6.756 21.366 1.00 91.38 180 GLY A O 1
ATOM 1402 N N . LYS A 1 181 ? -30.194 5.409 21.959 1.00 93.62 181 LYS A N 1
ATOM 1403 C CA . LYS A 1 181 ? -29.283 5.785 20.867 1.00 93.62 181 LYS A CA 1
ATOM 1404 C C . LYS A 1 181 ? -29.560 5.044 19.557 1.00 93.62 181 LYS A C 1
ATOM 1406 O O . LYS A 1 181 ? -29.306 5.592 18.489 1.00 93.62 181 LYS A O 1
ATOM 1411 N N . TYR A 1 182 ? -30.072 3.818 19.635 1.00 94.69 182 TYR A N 1
ATOM 1412 C CA . TYR A 1 182 ? -30.359 2.976 18.476 1.00 94.69 182 TYR A CA 1
ATOM 1413 C C . TYR A 1 182 ? -31.853 2.686 18.355 1.00 94.69 182 TYR A C 1
ATOM 1415 O O . TYR A 1 182 ? -32.584 2.676 19.347 1.00 94.69 182 TYR A O 1
ATOM 1423 N N . GLU A 1 183 ? -32.309 2.404 17.132 1.00 95.88 183 GLU A N 1
ATOM 1424 C CA . GLU A 1 183 ? -33.683 1.967 16.890 1.00 95.88 183 GLU A CA 1
ATOM 1425 C C . GLU A 1 183 ? -33.968 0.699 17.703 1.00 95.88 183 GLU A C 1
ATOM 1427 O O . GLU A 1 183 ? -33.293 -0.323 17.541 1.00 95.88 183 GLU A O 1
ATOM 1432 N N . SER A 1 184 ? -34.952 0.769 18.602 1.00 96.25 184 SER A N 1
ATOM 1433 C CA . SER A 1 184 ? -35.191 -0.292 19.572 1.00 96.25 184 SER A CA 1
ATOM 1434 C C . SER A 1 184 ? -36.668 -0.504 19.898 1.00 96.25 184 SER A C 1
ATOM 1436 O O . SER A 1 184 ? -37.512 0.381 19.752 1.00 96.25 184 SER A O 1
ATOM 1438 N N . VAL A 1 185 ? -36.979 -1.715 20.364 1.00 95.56 185 VAL A N 1
ATOM 1439 C CA . VAL A 1 185 ? -38.293 -2.095 20.892 1.00 95.56 185 VAL A CA 1
ATOM 1440 C C . VAL A 1 185 ? -38.127 -2.540 22.336 1.00 95.56 185 VAL A C 1
ATOM 1442 O O . VAL A 1 185 ? -37.276 -3.371 22.652 1.00 95.56 185 VAL A O 1
ATOM 1445 N N . ARG A 1 186 ? -38.955 -2.004 23.234 1.00 93.19 186 ARG A N 1
ATOM 1446 C CA . ARG A 1 186 ? -38.907 -2.342 24.660 1.00 93.19 186 ARG A CA 1
ATOM 1447 C C . ARG A 1 186 ? -39.136 -3.842 24.877 1.00 93.19 186 ARG A C 1
ATOM 1449 O O . ARG A 1 186 ? -40.089 -4.408 24.347 1.00 93.19 186 ARG A O 1
ATOM 1456 N N . ALA A 1 187 ? -38.290 -4.471 25.690 1.00 91.25 187 ALA A N 1
ATOM 1457 C CA . ALA A 1 187 ? -38.333 -5.906 25.948 1.00 91.25 187 ALA A CA 1
ATOM 1458 C C . ALA A 1 187 ? -37.926 -6.214 27.399 1.00 91.25 187 ALA A C 1
ATOM 1460 O O . ALA A 1 187 ? -36.751 -6.401 27.712 1.00 91.25 187 ALA A O 1
ATOM 1461 N N . GLY A 1 188 ? -38.918 -6.313 28.289 1.00 88.50 188 GLY A N 1
ATOM 1462 C CA . GLY A 1 188 ? -38.684 -6.538 29.718 1.00 88.50 188 GLY A CA 1
ATOM 1463 C C . GLY A 1 188 ? -38.029 -5.327 30.391 1.00 88.50 188 GLY A C 1
ATOM 1464 O O . GLY A 1 188 ? -38.517 -4.205 30.239 1.00 88.50 188 GLY A O 1
ATOM 1465 N N . ALA A 1 189 ? -36.948 -5.569 31.139 1.00 85.81 189 ALA A N 1
ATOM 1466 C CA . ALA A 1 189 ? -36.151 -4.523 31.790 1.00 85.81 189 ALA A CA 1
ATOM 1467 C C . ALA A 1 189 ? -35.255 -3.736 30.810 1.00 85.81 189 ALA A C 1
ATOM 1469 O O . ALA A 1 189 ? -34.856 -2.620 31.128 1.00 85.81 189 ALA A O 1
ATOM 1470 N N . GLY A 1 190 ? -35.004 -4.285 29.616 1.00 93.44 190 GLY A N 1
ATOM 1471 C CA . GLY A 1 190 ? -34.193 -3.672 28.566 1.00 93.44 190 GLY A CA 1
ATOM 1472 C C . GLY A 1 190 ? -34.968 -3.411 27.275 1.00 93.44 190 GLY A C 1
ATOM 1473 O O . GLY A 1 190 ? -36.189 -3.208 27.259 1.00 93.44 190 GLY A O 1
ATOM 1474 N N . CYS A 1 191 ? -34.247 -3.456 26.162 1.00 95.69 191 CYS A N 1
ATOM 1475 C CA . CYS A 1 191 ? -34.787 -3.354 24.814 1.00 95.69 191 CYS A CA 1
ATOM 1476 C C . CYS A 1 191 ? -34.133 -4.377 23.876 1.00 95.69 191 CYS A C 1
ATOM 1478 O O . CYS A 1 191 ? -33.106 -4.979 24.182 1.00 95.69 191 CYS A O 1
ATOM 1480 N N . ILE A 1 192 ? -34.748 -4.582 22.717 1.00 96.75 192 ILE A N 1
ATOM 1481 C CA . ILE A 1 192 ? -34.111 -5.188 21.552 1.00 96.75 192 ILE A CA 1
ATOM 1482 C C . ILE A 1 192 ? -33.749 -4.032 20.623 1.00 96.75 192 ILE A C 1
ATOM 1484 O O . ILE A 1 192 ? -34.655 -3.393 20.093 1.00 96.75 192 ILE A O 1
ATOM 1488 N N . ALA A 1 193 ? -32.459 -3.745 20.465 1.00 96.06 193 ALA A N 1
ATOM 1489 C CA . ALA A 1 193 ? -31.951 -2.646 19.647 1.00 96.06 193 ALA A CA 1
ATOM 1490 C C . ALA A 1 193 ? -31.248 -3.169 18.391 1.00 96.06 193 ALA A C 1
ATOM 1492 O O . ALA A 1 193 ? -30.590 -4.211 18.430 1.00 96.06 193 ALA A O 1
ATOM 1493 N N . ARG A 1 194 ? -31.373 -2.435 17.282 1.00 96.25 194 ARG A N 1
ATOM 1494 C CA . ARG A 1 194 ? -30.594 -2.656 16.058 1.00 96.25 194 ARG A CA 1
ATOM 1495 C C . ARG A 1 194 ? -29.195 -2.079 16.248 1.00 96.25 194 ARG A C 1
ATOM 1497 O O . ARG A 1 194 ? -29.010 -0.869 16.152 1.00 96.25 194 ARG A O 1
ATOM 1504 N N . LEU A 1 195 ? -28.234 -2.943 16.558 1.00 96.06 195 LEU A N 1
ATOM 1505 C CA . LEU A 1 195 ? -26.854 -2.556 16.833 1.00 96.06 195 LEU A CA 1
ATOM 1506 C C . LEU A 1 195 ? -25.955 -2.782 15.607 1.00 96.06 195 LEU A C 1
ATOM 1508 O O . LEU A 1 195 ? -26.212 -3.706 14.825 1.00 96.06 195 LEU A O 1
ATOM 1512 N N . PRO A 1 196 ? -24.883 -1.980 15.461 1.00 95.94 196 PRO A N 1
ATOM 1513 C CA . PRO A 1 196 ? -23.831 -2.250 14.491 1.00 95.94 196 PRO A CA 1
ATOM 1514 C C . PRO A 1 196 ? -23.120 -3.570 14.811 1.00 95.94 196 PRO A C 1
ATOM 1516 O O . PRO A 1 196 ? -23.223 -4.093 15.927 1.00 95.94 196 PRO A O 1
ATOM 1519 N N . GLY A 1 197 ? -22.379 -4.087 13.833 1.00 96.44 197 GLY A N 1
ATOM 1520 C CA . GLY A 1 197 ? -21.639 -5.328 13.991 1.00 96.44 197 GLY A CA 1
ATOM 1521 C C . GLY A 1 197 ? -20.465 -5.247 14.960 1.00 96.44 197 GLY A C 1
ATOM 1522 O O . GLY A 1 197 ? -20.172 -4.226 15.595 1.00 96.44 197 GLY A O 1
ATOM 1523 N N . TYR A 1 198 ? -19.796 -6.384 15.083 1.00 98.00 198 TYR A N 1
ATOM 1524 C CA . TYR A 1 198 ? -18.574 -6.517 15.854 1.00 98.00 198 TYR A CA 1
ATOM 1525 C C . TYR A 1 198 ? -17.389 -5.907 15.108 1.00 98.00 198 TYR A C 1
ATOM 1527 O O . TYR A 1 198 ? -17.309 -5.957 13.885 1.00 98.00 198 TYR A O 1
ATOM 1535 N N . ILE A 1 199 ? -16.470 -5.351 15.883 1.00 97.81 199 ILE A N 1
ATOM 1536 C CA . ILE A 1 199 ? -15.176 -4.833 15.451 1.00 97.81 199 ILE A CA 1
ATOM 1537 C C . ILE A 1 199 ? -14.067 -5.573 16.192 1.00 97.81 199 ILE A C 1
ATOM 1539 O O . ILE A 1 199 ? -14.305 -6.184 17.238 1.00 97.81 199 ILE A O 1
ATOM 1543 N N . GLU A 1 200 ? -12.848 -5.464 15.683 1.00 97.94 200 GLU A N 1
ATOM 1544 C CA . GLU A 1 200 ? -11.657 -5.893 16.402 1.00 97.94 200 GLU A CA 1
ATOM 1545 C C . GLU A 1 200 ? -11.153 -4.789 17.334 1.00 97.94 200 GLU A C 1
ATOM 1547 O O . GLU A 1 200 ? -11.032 -3.620 16.962 1.00 97.94 200 GLU A O 1
ATOM 1552 N N . VAL A 1 201 ? -10.831 -5.179 18.561 1.00 98.50 201 VAL A N 1
ATOM 1553 C CA . VAL A 1 201 ? -10.079 -4.365 19.515 1.00 98.50 201 VAL A CA 1
ATOM 1554 C C . VAL A 1 201 ? -8.856 -5.155 19.956 1.00 98.50 201 VAL A C 1
ATOM 1556 O O . VAL A 1 201 ? -8.902 -6.387 20.021 1.00 98.50 201 VAL A O 1
ATOM 1559 N N . PHE A 1 202 ? -7.777 -4.462 20.304 1.00 98.50 202 PHE A N 1
ATOM 1560 C CA . PHE A 1 202 ? -6.652 -5.113 20.968 1.00 98.50 202 PHE A CA 1
ATOM 1561 C C . PHE A 1 202 ? -7.114 -5.720 22.299 1.00 98.50 202 PHE A C 1
ATOM 1563 O O . PHE A 1 202 ? -8.011 -5.198 22.977 1.00 98.50 202 PHE A O 1
ATOM 1570 N N . THR A 1 203 ? -6.531 -6.857 22.681 1.00 98.31 203 THR A N 1
ATOM 1571 C CA . THR A 1 203 ? -6.937 -7.545 23.914 1.00 98.31 203 THR A CA 1
ATOM 1572 C C . THR A 1 203 ? -6.634 -6.698 25.151 1.00 98.31 203 THR A C 1
ATOM 1574 O O . THR A 1 203 ? -7.476 -6.630 26.063 1.00 98.31 203 THR A O 1
ATOM 1577 N N . LYS A 1 204 ? -5.478 -6.023 25.151 1.00 98.31 204 LYS A N 1
ATOM 1578 C CA . LYS A 1 204 ? -5.037 -5.063 26.170 1.00 98.31 204 LYS A CA 1
ATOM 1579 C C . LYS A 1 204 ? -5.752 -3.715 26.033 1.00 98.31 204 LYS A C 1
ATOM 1581 O O . LYS A 1 204 ? -6.158 -3.301 24.950 1.00 98.31 204 LYS A O 1
ATOM 1586 N N . SER A 1 205 ? -5.924 -3.038 27.164 1.00 97.94 205 SER A N 1
ATOM 1587 C CA . SER A 1 205 ? -6.479 -1.687 27.221 1.00 97.94 205 SER A CA 1
ATOM 1588 C C . SER A 1 205 ? -5.444 -0.633 26.814 1.00 97.94 205 SER A C 1
ATOM 1590 O O . SER A 1 205 ? -4.258 -0.936 26.676 1.00 97.94 205 SER A O 1
ATOM 1592 N N . LYS A 1 206 ? -5.890 0.612 26.626 1.00 98.12 206 LYS A N 1
ATOM 1593 C CA . LYS A 1 206 ? -5.045 1.751 26.255 1.00 98.12 206 LYS A CA 1
ATOM 1594 C C . LYS A 1 206 ? -3.799 1.876 27.140 1.00 98.12 206 LYS A C 1
ATOM 1596 O O . LYS A 1 206 ? -2.706 2.018 26.606 1.00 98.12 206 LYS A O 1
ATOM 1601 N N . GLU A 1 207 ? -3.942 1.827 28.462 1.00 98.00 207 GLU A N 1
ATOM 1602 C CA . GLU A 1 207 ? -2.803 1.970 29.379 1.00 98.00 207 GLU A CA 1
ATOM 1603 C C . GLU A 1 207 ? -1.875 0.750 29.326 1.00 98.00 207 GLU A C 1
ATOM 1605 O O . GLU A 1 207 ? -0.653 0.893 29.333 1.00 98.00 207 GLU A O 1
ATOM 1610 N N . ALA A 1 208 ? -2.440 -0.455 29.202 1.00 98.19 208 ALA A N 1
ATOM 1611 C CA . ALA A 1 208 ? -1.671 -1.696 29.108 1.00 98.19 208 ALA A CA 1
ATOM 1612 C C . ALA A 1 208 ? -0.911 -1.850 27.776 1.00 98.19 208 ALA A C 1
ATOM 1614 O O . ALA A 1 208 ? 0.057 -2.607 27.716 1.00 98.19 208 ALA A O 1
ATOM 1615 N N . LEU A 1 209 ? -1.333 -1.135 26.729 1.00 98.25 209 LEU A N 1
ATOM 1616 C CA . LEU A 1 209 ? -0.624 -1.010 25.452 1.00 98.25 209 LEU A CA 1
ATOM 1617 C C . LEU A 1 209 ? 0.499 0.042 25.483 1.00 98.25 209 LEU A C 1
ATOM 1619 O O . LEU A 1 209 ? 1.185 0.212 24.481 1.00 98.25 209 LEU A O 1
ATOM 1623 N N . GLY A 1 210 ? 0.700 0.757 26.594 1.00 97.44 210 GLY A N 1
ATOM 1624 C CA . GLY A 1 210 ? 1.807 1.699 26.755 1.00 97.44 210 GLY A CA 1
ATOM 1625 C C . GLY A 1 210 ? 1.828 2.814 25.702 1.00 97.44 210 GLY A C 1
ATOM 1626 O O . GLY A 1 210 ? 0.851 3.552 25.527 1.00 97.44 210 GLY A O 1
ATOM 1627 N N . GLU A 1 211 ? 2.964 2.957 25.017 1.00 97.69 211 GLU A N 1
ATOM 1628 C CA . GLU A 1 211 ? 3.159 3.979 23.985 1.00 97.69 211 GLU A CA 1
ATOM 1629 C C . GLU A 1 211 ? 2.216 3.761 22.796 1.00 97.69 211 GLU A C 1
ATOM 1631 O O . GLU A 1 211 ? 1.547 4.710 22.389 1.00 97.69 211 GLU A O 1
ATOM 1636 N N . ALA A 1 212 ? 2.047 2.519 22.326 1.00 97.94 212 ALA A N 1
ATOM 1637 C CA . ALA A 1 212 ? 1.112 2.196 21.246 1.00 97.94 212 ALA A CA 1
ATOM 1638 C C . ALA A 1 212 ? -0.321 2.610 21.588 1.00 97.94 212 ALA A C 1
ATOM 1640 O O . ALA A 1 212 ? -1.010 3.194 20.757 1.00 97.94 212 ALA A O 1
ATOM 1641 N N . GLY A 1 213 ? -0.772 2.378 22.824 1.00 97.94 213 GLY A N 1
ATOM 1642 C CA . GLY A 1 213 ? -2.107 2.798 23.256 1.00 97.94 213 GLY A CA 1
ATOM 1643 C C . GLY A 1 213 ? -2.289 4.318 23.226 1.00 97.94 213 GLY A C 1
ATOM 1644 O O . GLY A 1 213 ? -3.350 4.818 22.845 1.00 97.94 213 GLY A O 1
ATOM 1645 N N . SER A 1 214 ? -1.250 5.072 23.586 1.00 97.19 214 SER A N 1
ATOM 1646 C CA . SER A 1 214 ? -1.257 6.538 23.498 1.00 97.19 214 SER A CA 1
ATOM 1647 C C . SER A 1 214 ? -1.233 7.019 22.048 1.00 97.19 214 SER A C 1
ATOM 1649 O O . SER A 1 214 ? -1.993 7.921 2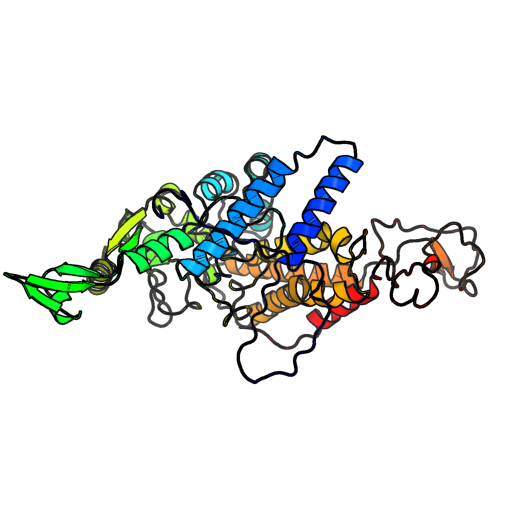1.699 1.00 97.19 214 SER A O 1
ATOM 1651 N N . LEU A 1 215 ? -0.419 6.380 21.209 1.00 96.75 215 LEU A N 1
ATOM 1652 C CA . LEU A 1 215 ? -0.253 6.705 19.799 1.00 96.75 215 LEU A CA 1
ATOM 1653 C C . LEU A 1 215 ? -1.532 6.423 19.000 1.00 96.75 215 LEU A C 1
ATOM 1655 O O . LEU A 1 215 ? -2.078 7.329 18.384 1.00 96.75 215 LEU A O 1
ATOM 1659 N N . LEU A 1 216 ? -2.083 5.211 19.099 1.00 97.06 216 LEU A N 1
ATOM 1660 C CA . LEU A 1 216 ? -3.298 4.777 18.396 1.00 97.06 216 LEU A CA 1
ATOM 1661 C C . LEU A 1 216 ? -4.553 5.549 18.814 1.00 97.06 216 LEU A C 1
ATOM 1663 O O . LEU A 1 216 ? -5.529 5.594 18.077 1.00 97.06 216 LEU A O 1
ATOM 1667 N N . THR A 1 217 ? -4.559 6.158 19.999 1.00 96.31 217 THR A N 1
ATOM 1668 C CA . THR A 1 217 ? -5.704 6.949 20.478 1.00 96.31 217 THR A CA 1
ATOM 1669 C C . THR A 1 217 ? -5.462 8.453 20.425 1.00 96.31 217 THR A C 1
ATOM 1671 O O . THR A 1 217 ? -6.271 9.211 20.966 1.00 96.31 217 THR A O 1
ATOM 1674 N N . ARG A 1 218 ? -4.365 8.888 19.791 1.00 94.62 218 ARG A N 1
ATOM 1675 C CA . ARG A 1 218 ? -4.072 10.301 19.554 1.00 94.62 218 ARG A CA 1
ATOM 1676 C C . ARG A 1 218 ? -5.153 10.915 18.671 1.00 94.62 218 ARG A C 1
ATOM 1678 O O . ARG A 1 218 ? -5.668 10.260 17.769 1.00 94.62 218 ARG A O 1
ATOM 1685 N N . GLU A 1 219 ? -5.494 12.162 18.976 1.00 92.56 219 GLU A N 1
ATOM 1686 C CA . GLU A 1 219 ? -6.498 12.928 18.249 1.00 92.56 219 GLU A CA 1
ATOM 1687 C C . GLU A 1 219 ? -5.845 13.846 17.208 1.00 92.56 219 GLU A C 1
ATOM 1689 O O . GLU A 1 219 ? -4.888 14.562 17.511 1.00 92.56 219 GLU A O 1
ATOM 1694 N N . GLU A 1 220 ? -6.396 13.842 16.000 1.00 90.50 220 GLU A N 1
ATOM 1695 C CA . GLU A 1 220 ? -6.065 14.738 14.898 1.00 90.50 220 GLU A CA 1
ATOM 1696 C C . GLU A 1 220 ? -7.369 15.153 14.204 1.00 90.50 220 GLU A C 1
ATOM 1698 O O . GLU A 1 220 ? -8.236 14.324 13.937 1.00 90.50 220 GLU A O 1
ATOM 1703 N N . LEU A 1 221 ? -7.541 16.455 13.947 1.00 88.31 221 LEU A N 1
ATOM 1704 C CA . LEU A 1 221 ? -8.735 17.008 13.286 1.00 88.31 221 LEU A CA 1
ATOM 1705 C C . LEU A 1 221 ? -10.080 16.580 13.922 1.00 88.31 221 LEU A C 1
ATOM 1707 O O . LEU A 1 221 ? -11.100 16.507 13.241 1.00 88.31 221 LEU A O 1
ATOM 1711 N N . GLY A 1 222 ? -10.098 16.332 15.237 1.00 89.06 222 GLY A N 1
ATOM 1712 C CA . GLY A 1 222 ? -11.297 15.915 15.976 1.00 89.06 222 GLY A CA 1
ATOM 1713 C C . GLY A 1 222 ? -11.587 14.411 15.935 1.00 89.06 222 GLY A C 1
ATOM 1714 O O . GLY A 1 222 ? -12.632 13.980 16.428 1.00 89.06 222 GLY A O 1
ATOM 1715 N N . PHE A 1 223 ? -10.682 13.607 15.376 1.00 91.12 223 PHE A N 1
ATOM 1716 C CA . PHE A 1 223 ? -10.806 12.157 15.297 1.00 91.12 223 PHE A CA 1
ATOM 1717 C C . PHE A 1 223 ? -9.623 11.456 15.955 1.00 91.12 223 PHE A C 1
ATOM 1719 O O . PHE A 1 223 ? -8.503 11.952 15.918 1.00 91.12 223 PHE A O 1
ATOM 1726 N N . THR A 1 224 ? -9.857 10.286 16.552 1.00 93.75 224 THR A N 1
ATOM 1727 C CA . THR A 1 224 ? -8.779 9.456 17.109 1.00 93.75 224 THR A CA 1
ATOM 1728 C C . THR A 1 224 ? -8.343 8.418 16.085 1.00 93.75 224 THR A C 1
ATOM 1730 O O . THR A 1 224 ? -9.210 7.870 15.412 1.00 93.75 224 THR A O 1
ATOM 1733 N N . TYR A 1 225 ? -7.052 8.090 15.965 1.00 95.12 225 TYR A N 1
ATOM 1734 C CA . TYR A 1 225 ? -6.609 7.138 14.926 1.00 95.12 225 TYR A CA 1
ATOM 1735 C C . TYR A 1 225 ? -7.244 5.746 15.031 1.00 95.12 225 TYR A C 1
ATOM 1737 O O . TYR A 1 225 ? -7.415 5.066 14.023 1.00 95.12 225 TYR A O 1
ATOM 1745 N N . ASP A 1 226 ? -7.646 5.323 16.229 1.00 94.62 226 ASP A N 1
ATOM 1746 C CA . ASP A 1 226 ? -8.367 4.071 16.425 1.00 94.62 226 ASP A CA 1
ATOM 1747 C C . ASP A 1 226 ? -9.814 4.116 15.913 1.00 94.62 226 ASP A C 1
ATOM 1749 O O . ASP A 1 226 ? -10.453 3.079 15.818 1.00 94.62 226 ASP A O 1
ATOM 1753 N N . ASP A 1 227 ? -10.351 5.278 15.543 1.00 92.19 227 ASP A N 1
ATOM 1754 C CA . ASP A 1 227 ? -11.677 5.461 14.939 1.00 92.19 227 ASP A CA 1
ATOM 1755 C C . ASP A 1 227 ? -11.711 6.825 14.211 1.00 92.19 227 ASP A C 1
ATOM 1757 O O . ASP A 1 227 ? -12.321 7.783 14.704 1.00 92.19 227 ASP A O 1
ATOM 1761 N N . PRO A 1 228 ? -10.989 6.929 13.074 1.00 80.31 228 PRO A N 1
ATOM 1762 C CA . PRO A 1 228 ? -10.548 8.205 12.519 1.00 80.31 228 PRO A CA 1
ATOM 1763 C C . PRO A 1 228 ? -11.622 8.980 11.760 1.00 80.31 228 PRO A C 1
ATOM 1765 O O . PRO A 1 228 ? -11.376 10.106 11.354 1.00 80.31 228 PRO A O 1
ATOM 1768 N N . GLY A 1 229 ? -12.803 8.395 11.534 1.00 76.94 229 GLY A N 1
ATOM 1769 C CA . GLY A 1 229 ? -13.938 9.020 10.839 1.00 76.94 229 GLY A CA 1
ATOM 1770 C C . GLY A 1 229 ? -13.703 9.463 9.383 1.00 76.94 229 GLY A C 1
ATOM 1771 O O . GLY A 1 229 ? -14.680 9.639 8.659 1.00 76.94 229 GLY A O 1
ATOM 1772 N N . LEU A 1 230 ? -12.449 9.601 8.943 1.00 78.31 230 LEU A N 1
ATOM 1773 C CA . LEU A 1 230 ? -11.982 10.014 7.625 1.00 78.31 230 LEU A CA 1
ATOM 1774 C C . LEU A 1 230 ? -10.799 9.124 7.188 1.00 78.31 230 LEU A C 1
ATOM 1776 O O . LEU A 1 230 ? -9.910 8.879 8.006 1.00 78.31 230 LEU A O 1
ATOM 1780 N N . PRO A 1 231 ? -10.734 8.685 5.915 1.00 74.62 231 PRO A N 1
ATOM 1781 C CA . PRO A 1 231 ? -9.630 7.852 5.417 1.00 74.62 231 PRO A CA 1
ATOM 1782 C C . PRO A 1 231 ? -8.244 8.520 5.477 1.00 74.62 231 PRO A C 1
ATOM 1784 O O . PRO A 1 231 ? -7.246 7.851 5.740 1.00 74.62 231 PRO A O 1
ATOM 1787 N N . SER A 1 232 ? -8.177 9.842 5.285 1.00 75.38 232 SER A N 1
ATOM 1788 C CA . SER A 1 232 ? -6.925 10.620 5.253 1.00 75.38 232 SER A CA 1
ATOM 1789 C C . SER A 1 232 ? -6.324 10.923 6.634 1.00 75.38 232 SER A C 1
ATOM 1791 O O . SER A 1 232 ? -5.209 11.442 6.734 1.00 75.38 232 SER A O 1
ATOM 1793 N N . VAL A 1 233 ? -7.051 10.614 7.712 1.00 83.38 233 VAL A N 1
ATOM 1794 C CA . VAL A 1 233 ? -6.601 10.811 9.097 1.00 83.38 233 VAL A CA 1
ATOM 1795 C C . VAL A 1 233 ? -6.257 9.453 9.688 1.00 83.38 233 VAL A C 1
ATOM 1797 O O . VAL A 1 233 ? -6.951 8.945 10.557 1.00 83.38 233 VAL A O 1
ATOM 1800 N N . ASN A 1 234 ? -5.202 8.812 9.199 1.00 88.62 234 ASN A N 1
ATOM 1801 C CA . ASN A 1 234 ? -4.793 7.510 9.711 1.00 88.62 234 ASN A CA 1
ATOM 1802 C C . ASN A 1 234 ? -3.361 7.535 10.249 1.00 88.62 234 ASN A C 1
ATOM 1804 O O . ASN A 1 234 ? -2.557 8.391 9.891 1.00 88.62 234 ASN A O 1
ATOM 1808 N N . ILE A 1 235 ? -3.070 6.602 11.157 1.00 93.19 235 ILE A N 1
ATOM 1809 C CA . ILE A 1 235 ? -1.788 6.559 11.864 1.00 93.19 235 ILE A CA 1
ATOM 1810 C C . ILE A 1 235 ? -0.612 6.271 10.925 1.00 93.19 235 ILE A C 1
ATOM 1812 O O . ILE A 1 235 ? 0.461 6.825 11.131 1.00 93.19 235 ILE A O 1
ATOM 1816 N N . LEU A 1 236 ? -0.807 5.441 9.897 1.00 93.62 236 LEU A N 1
ATOM 1817 C CA . LEU A 1 236 ? 0.265 5.028 8.987 1.00 93.62 236 LEU A CA 1
ATOM 1818 C C . LEU A 1 236 ? 0.608 6.111 7.953 1.00 93.62 236 LEU A C 1
ATOM 1820 O O . LEU A 1 236 ? 1.699 6.100 7.409 1.00 93.62 236 LEU A O 1
ATOM 1824 N N . GLU A 1 237 ? -0.265 7.100 7.756 1.00 89.88 237 GLU A N 1
ATOM 1825 C CA . GLU A 1 237 ? 0.005 8.334 6.998 1.00 89.88 237 GLU A CA 1
ATOM 1826 C C . GLU A 1 237 ? 0.680 9.431 7.849 1.00 89.88 237 GLU A C 1
ATOM 1828 O O . GLU A 1 237 ? 0.783 10.588 7.430 1.00 89.88 237 GLU A O 1
ATOM 1833 N N . ARG A 1 238 ? 1.064 9.117 9.092 1.00 90.31 238 ARG A N 1
ATOM 1834 C CA . ARG A 1 238 ? 1.714 10.048 10.038 1.00 90.31 238 ARG A CA 1
ATOM 1835 C C . ARG A 1 238 ? 2.955 9.457 10.698 1.00 90.31 238 ARG A C 1
ATOM 1837 O O . ARG A 1 238 ? 3.842 10.203 11.098 1.00 90.31 238 ARG A O 1
ATOM 1844 N N . TYR A 1 239 ? 2.987 8.139 10.855 1.00 93.94 239 TYR A N 1
ATOM 1845 C CA . TYR A 1 239 ? 4.031 7.396 11.542 1.00 93.94 239 TYR A CA 1
ATOM 1846 C C . TYR A 1 239 ? 4.468 6.226 10.675 1.00 93.94 239 TYR A C 1
ATOM 1848 O O . TYR A 1 239 ? 3.628 5.510 10.130 1.00 93.94 239 TYR A O 1
ATOM 1856 N N . ASP A 1 240 ? 5.775 5.984 10.607 1.00 94.25 240 ASP A N 1
ATOM 1857 C CA . ASP A 1 240 ? 6.296 4.797 9.950 1.00 94.25 240 ASP A CA 1
ATOM 1858 C C . ASP A 1 240 ? 5.804 3.554 10.699 1.00 94.25 240 ASP A C 1
ATOM 1860 O O . ASP A 1 240 ? 5.736 3.523 11.936 1.00 94.25 240 ASP A O 1
ATOM 1864 N N . TYR A 1 241 ? 5.459 2.503 9.955 1.00 94.75 241 TYR A N 1
ATOM 1865 C CA . TYR A 1 241 ? 4.924 1.282 10.552 1.00 94.75 241 TYR A CA 1
ATOM 1866 C C . TYR A 1 241 ? 5.868 0.683 11.603 1.00 94.75 241 TYR A C 1
ATOM 1868 O O . TYR A 1 241 ? 5.398 0.047 12.549 1.00 94.75 241 TYR A O 1
ATOM 1876 N N . SER A 1 242 ? 7.186 0.880 11.470 1.00 94.75 242 SER A N 1
ATOM 1877 C CA . SER A 1 242 ? 8.153 0.388 12.447 1.00 94.75 242 SER A CA 1
ATOM 1878 C C . SER A 1 242 ? 8.036 1.129 13.773 1.00 94.75 242 SER A C 1
ATOM 1880 O O . SER A 1 242 ? 8.010 0.482 14.821 1.00 94.75 242 SER A O 1
ATOM 1882 N N . THR A 1 243 ? 7.861 2.454 13.741 1.00 95.44 243 THR A N 1
ATOM 1883 C CA . THR A 1 243 ? 7.583 3.283 14.920 1.00 95.44 243 THR A CA 1
ATOM 1884 C C . THR A 1 243 ? 6.325 2.798 15.631 1.00 95.44 243 THR A C 1
ATOM 1886 O O . THR A 1 243 ? 6.350 2.565 16.841 1.00 95.44 243 THR A O 1
ATOM 1889 N N . VAL A 1 244 ? 5.240 2.567 14.885 1.00 96.25 244 VAL A N 1
ATOM 1890 C CA . VAL A 1 244 ? 3.979 2.082 15.466 1.00 96.25 244 VAL A CA 1
ATOM 1891 C C . VAL A 1 244 ? 4.144 0.685 16.065 1.00 96.25 244 VAL A C 1
ATOM 1893 O O . VAL A 1 244 ? 3.695 0.445 17.183 1.00 96.25 244 VAL A O 1
ATOM 1896 N N . ALA A 1 245 ? 4.808 -0.234 15.361 1.00 96.44 245 ALA A N 1
ATOM 1897 C CA . ALA A 1 245 ? 5.005 -1.606 15.821 1.00 96.44 245 ALA A CA 1
ATOM 1898 C C . ALA A 1 245 ? 5.869 -1.689 17.086 1.00 96.44 245 ALA A C 1
ATOM 1900 O O . ALA A 1 245 ? 5.537 -2.425 18.013 1.00 96.44 245 ALA A O 1
ATOM 1901 N N . MET A 1 246 ? 6.949 -0.907 17.157 1.00 95.44 246 MET A N 1
ATOM 1902 C CA . MET A 1 246 ? 7.834 -0.873 18.327 1.00 95.44 246 MET A CA 1
ATOM 1903 C C . MET A 1 246 ? 7.235 -0.133 19.527 1.00 95.44 246 MET A C 1
ATOM 1905 O O . MET A 1 246 ? 7.719 -0.310 20.642 1.00 95.44 246 MET A O 1
ATOM 1909 N N . ALA A 1 247 ? 6.187 0.672 19.328 1.00 97.12 247 ALA A N 1
ATOM 1910 C CA . ALA A 1 247 ? 5.468 1.315 20.425 1.00 97.12 247 ALA A CA 1
ATOM 1911 C C . ALA A 1 247 ? 4.658 0.308 21.269 1.00 97.12 247 ALA A C 1
ATOM 1913 O O . ALA A 1 247 ? 4.247 0.621 22.392 1.00 97.12 247 ALA A O 1
ATOM 1914 N N . PHE A 1 248 ? 4.396 -0.897 20.745 1.00 97.94 248 PHE A N 1
ATOM 1915 C CA . PHE A 1 248 ? 3.756 -1.961 21.515 1.00 97.94 248 PHE A CA 1
ATOM 1916 C C . PHE A 1 248 ? 4.735 -2.544 22.546 1.00 97.94 248 PHE A C 1
ATOM 1918 O O . PHE A 1 248 ? 5.919 -2.695 22.250 1.00 97.94 248 PHE A O 1
ATOM 1925 N N . PRO A 1 249 ? 4.266 -2.965 23.739 1.00 97.44 249 PRO A N 1
ATOM 1926 C CA . PRO A 1 249 ? 5.135 -3.619 24.721 1.00 97.44 249 PRO A CA 1
ATOM 1927 C C . PRO A 1 249 ? 5.764 -4.922 24.199 1.00 97.44 249 PRO A C 1
ATOM 1929 O O . PRO A 1 249 ? 6.852 -5.303 24.626 1.00 97.44 249 PRO A O 1
ATOM 1932 N N . SER A 1 250 ? 5.064 -5.611 23.295 1.00 96.25 250 SER A N 1
ATOM 1933 C CA . SER A 1 250 ? 5.534 -6.763 22.528 1.00 96.25 250 SER A CA 1
ATOM 1934 C C . SER A 1 250 ? 4.837 -6.785 21.167 1.00 96.25 250 SER A C 1
ATOM 1936 O O . SER A 1 250 ? 3.662 -6.432 21.079 1.00 96.25 250 SER A O 1
ATOM 1938 N N . LEU A 1 251 ? 5.502 -7.289 20.124 1.00 95.75 251 LEU A N 1
ATOM 1939 C CA . LEU A 1 251 ? 4.850 -7.561 18.834 1.00 95.75 251 LEU A CA 1
ATOM 1940 C C . LEU A 1 251 ? 3.706 -8.581 18.954 1.00 95.75 251 LEU A C 1
ATOM 1942 O O . LEU A 1 251 ? 2.797 -8.586 18.129 1.00 95.75 251 LEU A O 1
ATOM 1946 N N . ASP A 1 252 ? 3.694 -9.416 19.995 1.00 97.25 252 ASP A N 1
ATOM 1947 C CA . ASP A 1 252 ? 2.549 -10.289 20.265 1.00 97.25 252 ASP A CA 1
ATOM 1948 C C . ASP A 1 252 ? 1.294 -9.493 20.651 1.00 97.25 252 ASP A C 1
ATOM 1950 O O . ASP A 1 252 ? 0.188 -9.905 20.312 1.00 97.25 252 ASP A O 1
ATOM 1954 N N . ASP A 1 253 ? 1.444 -8.316 21.268 1.00 97.81 253 ASP A N 1
ATOM 1955 C CA . ASP A 1 253 ? 0.312 -7.447 21.616 1.00 97.81 253 ASP A CA 1
ATOM 1956 C C . ASP A 1 253 ? -0.323 -6.785 20.381 1.00 97.81 253 ASP A C 1
ATOM 1958 O O . ASP A 1 253 ? -1.507 -6.455 20.405 1.00 97.81 253 ASP A O 1
ATOM 1962 N N . LEU A 1 254 ? 0.440 -6.614 19.293 1.00 96.75 254 LEU A N 1
ATOM 1963 C CA . LEU A 1 254 ? -0.072 -6.163 17.991 1.00 96.75 254 LEU A CA 1
ATOM 1964 C C . LEU A 1 254 ? -0.940 -7.246 17.315 1.00 96.75 254 LEU A C 1
ATOM 1966 O O . LEU A 1 254 ? -1.898 -6.943 16.587 1.00 96.75 254 LEU A O 1
ATOM 1970 N N . LYS A 1 255 ? -0.606 -8.518 17.559 1.00 96.06 255 LYS A N 1
ATOM 1971 C CA . LYS A 1 255 ? -1.310 -9.693 17.026 1.00 96.06 255 LYS A CA 1
ATOM 1972 C C . LYS A 1 255 ? -2.519 -10.087 17.888 1.00 96.06 255 LYS A C 1
ATOM 1974 O O . LYS A 1 255 ? -3.513 -10.570 17.352 1.00 96.06 255 LYS A O 1
ATOM 1979 N N . ASP A 1 256 ? -2.472 -9.844 19.199 1.00 97.62 256 ASP A N 1
ATOM 1980 C CA . ASP A 1 256 ? -3.515 -10.245 20.153 1.00 97.62 256 ASP A CA 1
ATOM 1981 C C . ASP A 1 256 ? -4.763 -9.337 20.112 1.00 97.62 256 ASP A C 1
ATOM 1983 O O . ASP A 1 256 ? -4.780 -8.193 20.587 1.00 97.62 256 ASP A O 1
ATOM 1987 N N . ARG A 1 257 ? -5.847 -9.880 19.545 1.00 97.56 257 ARG A N 1
ATOM 1988 C CA . ARG A 1 257 ? -7.095 -9.170 19.235 1.00 97.56 257 ARG A CA 1
ATOM 1989 C C . ARG A 1 257 ? -8.311 -9.948 19.709 1.00 97.56 257 ARG A C 1
ATOM 1991 O O . ARG A 1 257 ? -8.324 -11.177 19.749 1.00 97.56 257 ARG A O 1
ATOM 1998 N N . LYS A 1 258 ? -9.391 -9.223 19.990 1.00 97.88 258 LYS A N 1
ATOM 1999 C CA . LYS A 1 258 ? -10.698 -9.796 20.328 1.00 97.88 258 LYS A CA 1
ATOM 2000 C C . LYS A 1 258 ? -11.834 -9.019 19.679 1.00 97.88 258 LYS A C 1
ATOM 2002 O O . LYS A 1 258 ? -11.725 -7.823 19.415 1.00 97.88 258 LYS A O 1
ATOM 2007 N N . LEU A 1 259 ? -12.961 -9.698 19.485 1.00 98.31 259 LEU A N 1
ATOM 2008 C CA . LEU A 1 259 ? -14.178 -9.069 18.984 1.00 98.31 259 LEU A CA 1
ATOM 2009 C C . LEU A 1 259 ? -14.911 -8.311 20.094 1.00 98.31 259 LEU A C 1
ATOM 2011 O O . LEU A 1 259 ? -15.105 -8.818 21.200 1.00 98.31 259 LEU A O 1
ATOM 2015 N N . MET A 1 260 ? -15.384 -7.113 19.766 1.00 97.44 260 MET A N 1
ATOM 2016 C CA . MET A 1 260 ? -16.209 -6.265 20.626 1.00 97.44 260 MET A CA 1
ATOM 2017 C C . MET A 1 260 ? -17.349 -5.667 19.801 1.00 97.44 260 MET A C 1
ATOM 2019 O O . MET A 1 260 ? -17.156 -5.361 18.627 1.00 97.44 260 MET A O 1
ATOM 2023 N N . ARG A 1 261 ? -18.547 -5.479 20.372 1.00 96.50 261 ARG A N 1
ATOM 2024 C CA . ARG A 1 261 ? -19.596 -4.742 19.647 1.00 96.50 261 ARG A CA 1
ATOM 2025 C C . ARG A 1 261 ? -19.160 -3.295 19.479 1.00 96.50 261 ARG A C 1
ATOM 2027 O O . ARG A 1 261 ? -18.722 -2.673 20.447 1.00 96.50 261 ARG A O 1
ATOM 2034 N N . TYR A 1 262 ? -19.364 -2.727 18.293 1.00 96.81 262 TYR A N 1
ATOM 2035 C CA . TYR A 1 262 ? -19.005 -1.328 18.060 1.00 96.81 262 TYR A CA 1
ATOM 2036 C C . TYR A 1 262 ? -19.751 -0.366 18.999 1.00 96.81 262 TYR A C 1
ATOM 2038 O O . TYR A 1 262 ? -19.169 0.598 19.486 1.00 96.81 262 TYR A O 1
ATOM 2046 N N . ALA A 1 263 ? -21.013 -0.664 19.335 1.00 95.69 263 ALA A N 1
ATOM 2047 C CA . ALA A 1 263 ? -21.782 0.125 20.299 1.00 95.69 263 ALA A CA 1
ATOM 2048 C C . ALA A 1 263 ? -21.109 0.192 21.685 1.00 95.69 263 ALA A C 1
ATOM 2050 O O . ALA A 1 263 ? -20.993 1.280 22.247 1.00 95.69 263 ALA A O 1
ATOM 2051 N N . ASP A 1 264 ? -20.604 -0.939 22.184 1.00 95.56 264 ASP A N 1
ATOM 2052 C CA . ASP A 1 264 ? -19.923 -1.021 23.481 1.00 95.56 264 ASP A CA 1
ATOM 2053 C C . ASP A 1 264 ? -18.576 -0.274 23.443 1.00 95.56 264 ASP A C 1
ATOM 2055 O O . ASP A 1 264 ? -18.183 0.376 24.416 1.00 95.56 264 ASP A O 1
ATOM 2059 N N . PHE A 1 265 ? -17.866 -0.334 22.308 1.00 96.69 265 PHE A N 1
ATOM 2060 C CA . PHE A 1 265 ? -16.644 0.444 22.089 1.00 96.69 265 PHE A CA 1
ATOM 2061 C C . PHE A 1 265 ? -16.922 1.948 22.131 1.00 96.69 265 PHE A C 1
ATOM 2063 O O . PHE A 1 265 ? -16.203 2.673 22.814 1.00 96.69 265 PHE A O 1
ATOM 2070 N N . LEU A 1 266 ? -17.978 2.422 21.462 1.00 94.94 266 LEU A N 1
ATOM 2071 C CA . LEU A 1 266 ? -18.341 3.842 21.459 1.00 94.94 266 LEU A CA 1
ATOM 2072 C C . LEU A 1 266 ? -18.681 4.356 22.865 1.00 94.94 266 LEU A C 1
ATOM 2074 O O . LEU A 1 266 ? -18.299 5.471 23.213 1.00 94.94 266 LEU A O 1
ATOM 2078 N N . GLU A 1 267 ? -19.360 3.557 23.690 1.00 94.25 267 GLU A N 1
ATOM 2079 C CA . GLU A 1 267 ? -19.615 3.899 25.096 1.00 94.25 267 GLU A CA 1
ATOM 2080 C C . GLU A 1 267 ? -18.322 3.936 25.919 1.00 94.25 267 GLU A C 1
ATOM 2082 O O . GLU A 1 267 ? -18.108 4.852 26.715 1.00 94.25 267 GLU A O 1
ATOM 2087 N N . ALA A 1 268 ? -17.417 2.973 25.713 1.00 95.56 268 ALA A N 1
ATOM 2088 C CA . ALA A 1 268 ? -16.108 2.987 26.358 1.00 95.56 268 ALA A CA 1
ATOM 2089 C C . ALA A 1 268 ? -15.258 4.196 25.925 1.00 95.56 268 ALA A C 1
ATOM 2091 O O . ALA A 1 268 ? -14.647 4.841 26.774 1.00 95.56 268 ALA A O 1
ATOM 2092 N N . LYS A 1 269 ? -15.274 4.552 24.635 1.00 94.75 269 LYS A N 1
ATOM 2093 C CA . LYS A 1 269 ? -14.613 5.742 24.084 1.00 94.75 269 LYS A CA 1
ATOM 2094 C C . LYS A 1 269 ? -15.183 7.028 24.679 1.00 94.75 269 LYS A C 1
ATOM 2096 O O . LYS A 1 269 ? -14.404 7.876 25.101 1.00 94.75 269 LYS A O 1
ATOM 2101 N N . ALA A 1 270 ? -16.507 7.138 24.800 1.00 93.56 270 ALA A N 1
ATOM 2102 C CA . ALA A 1 270 ? -17.170 8.301 25.393 1.00 93.56 270 ALA A CA 1
ATOM 2103 C C . ALA A 1 270 ? -16.845 8.496 26.885 1.00 93.56 270 ALA A C 1
ATOM 2105 O O . ALA A 1 270 ? -16.759 9.632 27.348 1.00 93.56 270 ALA A O 1
ATOM 2106 N N . ARG A 1 271 ? -16.632 7.408 27.640 1.00 93.75 271 ARG A N 1
ATOM 2107 C CA . ARG A 1 271 ? -16.194 7.485 29.047 1.00 93.75 271 ARG A CA 1
ATOM 2108 C C . ARG A 1 271 ? -14.753 7.982 29.207 1.00 93.75 271 ARG A C 1
ATOM 2110 O O . ARG A 1 271 ? -14.430 8.538 30.254 1.00 93.75 271 ARG A O 1
ATOM 2117 N N . GLY A 1 272 ? -13.909 7.806 28.189 1.00 92.25 272 GLY A N 1
ATOM 2118 C CA . GLY A 1 272 ? -12.488 8.152 28.240 1.00 92.25 272 GLY A CA 1
ATOM 2119 C C . GLY A 1 272 ? -11.681 7.270 29.203 1.00 92.25 272 GLY A C 1
ATOM 2120 O O . GLY A 1 272 ? -12.130 6.201 29.613 1.00 92.25 272 GLY A O 1
ATOM 2121 N N . GLY A 1 273 ? -10.474 7.724 29.556 1.00 94.81 273 GLY A N 1
ATOM 2122 C CA . GLY A 1 273 ? -9.567 7.010 30.464 1.00 94.81 273 GLY A CA 1
ATOM 2123 C C . GLY A 1 273 ? -8.956 5.747 29.852 1.00 94.81 273 GLY A C 1
ATOM 2124 O O . GLY A 1 273 ? -8.695 5.702 28.644 1.00 94.81 273 GLY A O 1
ATOM 2125 N N . ASP A 1 274 ? -8.726 4.734 30.692 1.00 97.25 274 ASP A N 1
ATOM 2126 C CA . ASP A 1 274 ? -8.303 3.416 30.229 1.00 97.25 274 ASP A CA 1
ATOM 2127 C C . ASP A 1 274 ? -9.473 2.689 29.561 1.00 97.25 274 ASP A C 1
ATOM 2129 O O . ASP A 1 274 ? -10.475 2.336 30.191 1.00 97.25 274 ASP A O 1
ATOM 2133 N N . ARG A 1 275 ? -9.361 2.500 28.250 1.00 97.19 275 ARG A N 1
ATOM 2134 C CA . ARG A 1 275 ? -10.433 1.980 27.401 1.00 97.19 275 ARG A CA 1
ATOM 2135 C C . ARG A 1 275 ? -9.888 0.975 26.391 1.00 97.19 275 ARG A C 1
ATOM 2137 O O . ARG A 1 275 ? -8.691 0.999 26.101 1.00 97.19 275 ARG A O 1
ATOM 2144 N N . PRO A 1 276 ? -10.743 0.119 25.808 1.00 98.19 276 PRO A N 1
ATOM 2145 C CA . PRO A 1 276 ? -10.370 -0.660 24.636 1.00 98.19 276 PRO A CA 1
ATOM 2146 C C . PRO A 1 276 ? -9.911 0.255 23.498 1.00 98.19 276 PRO A C 1
ATOM 2148 O O . PRO A 1 276 ? -10.480 1.333 23.293 1.00 98.19 276 PRO A O 1
ATOM 2151 N N . VAL A 1 277 ? -8.896 -0.194 22.766 1.00 98.19 277 VAL A N 1
ATOM 2152 C CA . VAL A 1 277 ? -8.382 0.464 21.562 1.00 98.19 277 VAL A CA 1
ATOM 2153 C C . VAL A 1 277 ? -8.829 -0.369 20.370 1.00 98.19 277 VAL A C 1
ATOM 2155 O O . VAL A 1 277 ? -8.548 -1.569 20.315 1.00 98.19 277 VAL A O 1
ATOM 2158 N N . ARG A 1 278 ? -9.578 0.244 19.451 1.00 97.50 278 ARG A N 1
ATOM 2159 C CA . ARG A 1 278 ? -9.996 -0.429 18.218 1.00 97.50 278 ARG A CA 1
ATOM 2160 C C . ARG A 1 278 ? -8.777 -0.628 17.322 1.00 97.50 278 ARG A C 1
ATOM 2162 O O . ARG A 1 278 ? -7.912 0.239 17.248 1.00 97.50 278 ARG A O 1
ATOM 2169 N N . VAL A 1 279 ? -8.714 -1.775 16.655 1.00 97.31 279 VAL A N 1
ATOM 2170 C CA . VAL A 1 279 ? -7.706 -2.008 15.622 1.00 97.31 279 VAL A CA 1
ATOM 2171 C C . VAL A 1 279 ? -8.057 -1.116 14.425 1.00 97.31 279 VAL A C 1
ATOM 2173 O O . VAL A 1 279 ? -9.158 -1.257 13.880 1.00 97.31 279 VAL A O 1
ATOM 2176 N N . PRO A 1 280 ? -7.192 -0.168 14.031 1.00 95.31 280 PRO A N 1
ATOM 2177 C CA . PRO A 1 280 ? -7.433 0.628 12.838 1.00 95.31 280 PRO A CA 1
ATOM 2178 C C . PRO A 1 280 ? -7.306 -0.278 11.613 1.00 95.31 280 PRO A C 1
ATOM 2180 O O . PRO A 1 280 ? -6.369 -1.059 11.531 1.00 95.31 280 PRO A O 1
ATOM 2183 N N . HIS A 1 281 ? -8.260 -0.172 10.696 1.00 94.38 281 HIS A N 1
ATOM 2184 C CA . HIS A 1 281 ? -8.291 -0.869 9.411 1.00 94.38 281 HIS A CA 1
ATOM 2185 C C . HIS A 1 281 ? -8.353 0.206 8.332 1.00 94.38 281 HIS A C 1
ATOM 2187 O O . HIS A 1 281 ? -9.252 1.055 8.393 1.00 94.38 281 HIS A O 1
ATOM 2193 N N . LEU A 1 282 ? -7.396 0.210 7.403 1.00 93.75 282 LEU A N 1
ATOM 2194 C CA . LEU A 1 282 ? -7.381 1.184 6.311 1.00 93.75 282 LEU A CA 1
ATOM 2195 C C . LEU A 1 282 ? -8.318 0.737 5.187 1.00 93.75 282 LEU A C 1
ATOM 2197 O O . LEU A 1 282 ? -8.523 -0.458 4.969 1.00 93.75 282 LEU A O 1
ATOM 2201 N N . PHE A 1 283 ? -8.928 1.701 4.504 1.00 92.44 283 PHE A N 1
ATOM 2202 C CA . PHE A 1 283 ? -9.841 1.427 3.406 1.00 92.44 283 PHE A CA 1
ATOM 2203 C C . PHE A 1 283 ? -9.811 2.526 2.356 1.00 92.44 283 PHE A C 1
ATOM 2205 O O . PHE A 1 283 ? -10.144 3.679 2.650 1.00 92.44 283 PHE A O 1
ATOM 2212 N N . CYS A 1 284 ? -9.553 2.123 1.116 1.00 91.00 284 CYS A N 1
ATOM 2213 C CA . CYS A 1 284 ? -9.690 2.997 -0.032 1.00 91.00 284 CYS A CA 1
ATOM 2214 C C . CYS A 1 284 ? -10.328 2.289 -1.228 1.00 91.00 284 CYS A C 1
ATOM 2216 O O . CYS A 1 284 ? -9.836 1.257 -1.673 1.00 91.00 284 CYS A O 1
ATOM 2218 N N . SER A 1 285 ? -11.427 2.846 -1.738 1.00 90.19 285 SER A N 1
ATOM 2219 C CA . SER A 1 285 ? -12.161 2.291 -2.877 1.00 90.19 285 SER A CA 1
ATOM 2220 C C . SER A 1 285 ? -11.739 2.908 -4.207 1.00 90.19 285 SER A C 1
ATOM 2222 O O . SER A 1 285 ? -11.031 3.911 -4.246 1.00 90.19 285 SER A O 1
ATOM 2224 N N . ASP A 1 286 ? -12.271 2.353 -5.296 1.00 88.44 286 ASP A N 1
ATOM 2225 C CA . ASP A 1 286 ? -12.065 2.796 -6.677 1.00 88.44 286 ASP A CA 1
ATOM 2226 C C . ASP A 1 286 ? -12.205 4.308 -6.880 1.00 88.44 286 ASP A C 1
ATOM 2228 O O . ASP A 1 286 ? -11.453 4.915 -7.632 1.00 88.44 286 ASP A O 1
ATOM 2232 N N . GLU A 1 287 ? -13.170 4.937 -6.205 1.00 86.44 287 GLU A N 1
ATOM 2233 C CA . GLU A 1 287 ? -13.441 6.369 -6.354 1.00 86.44 287 GLU A CA 1
ATOM 2234 C C . GLU A 1 287 ? -12.364 7.280 -5.747 1.00 86.44 287 GLU A C 1
ATOM 2236 O O . GLU A 1 287 ? -12.412 8.492 -5.956 1.00 86.44 287 GLU A O 1
ATOM 2241 N N . TRP A 1 288 ? -11.441 6.704 -4.981 1.00 85.56 288 TRP A N 1
ATOM 2242 C CA . TRP A 1 288 ? -10.361 7.394 -4.285 1.00 85.56 288 TRP A CA 1
ATOM 2243 C C . TRP A 1 288 ? -8.976 6.924 -4.732 1.00 85.56 288 TRP A C 1
ATOM 2245 O O . TRP A 1 288 ? -7.986 7.384 -4.165 1.00 85.56 288 TRP A O 1
ATOM 2255 N N . GLU A 1 289 ? -8.903 6.040 -5.733 1.00 87.50 289 GLU A N 1
ATOM 2256 C CA . GLU A 1 289 ? -7.638 5.602 -6.321 1.00 87.50 289 GLU A CA 1
ATOM 2257 C C . GLU A 1 289 ? -6.809 6.816 -6.738 1.00 87.50 289 GLU A C 1
ATOM 2259 O O . GLU A 1 289 ? -7.314 7.772 -7.331 1.00 87.50 289 GLU A O 1
ATOM 2264 N N . GLY A 1 290 ? -5.550 6.816 -6.321 1.00 82.25 290 GLY A N 1
ATOM 2265 C CA . GLY A 1 290 ? -4.626 7.904 -6.570 1.00 82.25 290 GLY A CA 1
ATOM 2266 C C . GLY A 1 290 ? -4.708 9.062 -5.582 1.00 82.25 290 GLY A C 1
ATOM 2267 O O . GLY A 1 290 ? -3.743 9.813 -5.471 1.00 82.25 290 GLY A O 1
ATOM 2268 N N . GLY A 1 291 ? -5.804 9.186 -4.827 1.00 81.94 291 GLY A N 1
ATOM 2269 C CA . GLY A 1 291 ? -6.074 10.327 -3.951 1.00 81.94 291 GLY A CA 1
ATOM 2270 C C . GLY A 1 291 ? -5.248 10.375 -2.666 1.00 81.94 291 GLY A C 1
ATOM 2271 O O . GLY A 1 291 ? -5.275 11.386 -1.980 1.00 81.94 291 GLY A O 1
ATOM 2272 N N . LEU A 1 292 ? -4.541 9.299 -2.314 1.00 85.19 292 LEU A N 1
ATOM 2273 C CA . LEU A 1 292 ? -3.572 9.261 -1.216 1.00 85.19 292 LEU A CA 1
ATOM 2274 C C . LEU A 1 292 ? -2.361 8.432 -1.647 1.00 85.19 292 LEU A C 1
ATOM 2276 O O . LEU A 1 292 ? -2.490 7.515 -2.458 1.00 85.19 292 LEU A O 1
ATOM 2280 N N . VAL A 1 293 ? -1.201 8.680 -1.035 1.00 86.19 293 VAL A N 1
ATOM 2281 C CA . VAL A 1 293 ? 0.002 7.850 -1.235 1.00 86.19 293 VAL A CA 1
ATOM 2282 C C . VAL A 1 293 ? -0.260 6.395 -0.852 1.00 86.19 293 VAL A C 1
ATOM 2284 O O . VAL A 1 293 ? 0.179 5.497 -1.566 1.00 86.19 293 VAL A O 1
ATOM 2287 N N . SER A 1 294 ? -1.009 6.168 0.230 1.00 89.38 294 SER A N 1
ATOM 2288 C CA . SER A 1 294 ? -1.440 4.832 0.649 1.00 89.38 294 SER A CA 1
ATOM 2289 C C . SER A 1 294 ? -2.582 4.241 -0.175 1.00 89.38 294 SER A C 1
ATOM 2291 O O . SER A 1 294 ? -2.943 3.103 0.083 1.00 89.38 294 SER A O 1
ATOM 2293 N N . CYS A 1 295 ? -3.195 4.986 -1.101 1.00 90.12 295 CYS A N 1
ATOM 2294 C CA . CYS A 1 295 ? -4.309 4.508 -1.917 1.00 90.12 295 CYS A CA 1
ATOM 2295 C C . CYS A 1 295 ? -3.933 4.484 -3.395 1.00 90.12 295 CYS A C 1
ATOM 2297 O O . CYS A 1 295 ? -4.355 5.334 -4.185 1.00 90.12 295 CYS A O 1
ATOM 2299 N N . ARG A 1 296 ? -3.127 3.500 -3.776 1.00 87.88 296 ARG A N 1
ATOM 2300 C CA . ARG A 1 296 ? -2.732 3.284 -5.165 1.00 87.88 296 ARG A CA 1
ATOM 2301 C C . ARG A 1 296 ? -2.955 1.831 -5.515 1.00 87.88 296 ARG A C 1
ATOM 2303 O O . ARG A 1 296 ? -2.730 0.946 -4.705 1.00 87.88 296 ARG A O 1
ATOM 2310 N N . VAL A 1 297 ? -3.371 1.589 -6.748 1.00 86.38 297 VAL A N 1
ATOM 2311 C CA . VAL A 1 297 ? -3.322 0.230 -7.287 1.00 86.38 297 VAL A CA 1
ATOM 2312 C C . VAL A 1 297 ? -1.887 -0.154 -7.629 1.00 86.38 297 VAL A C 1
ATOM 2314 O O . VAL A 1 297 ? -1.017 0.701 -7.826 1.00 86.38 297 VAL A O 1
ATOM 2317 N N . PHE A 1 298 ? -1.669 -1.455 -7.801 1.00 84.56 298 PHE A N 1
ATOM 2318 C CA . PHE A 1 298 ? -0.436 -2.018 -8.337 1.00 84.56 298 PHE A CA 1
ATOM 2319 C C . PHE A 1 298 ? 0.789 -1.685 -7.491 1.00 84.56 298 PHE A C 1
ATOM 2321 O O . PHE A 1 298 ? 1.867 -1.395 -8.013 1.00 84.56 298 PHE A O 1
ATOM 2328 N N . ASP A 1 299 ? 0.628 -1.742 -6.175 1.00 87.62 299 ASP A N 1
ATOM 2329 C CA . ASP A 1 299 ? 1.689 -1.437 -5.238 1.00 87.62 299 ASP A CA 1
ATOM 2330 C C . ASP A 1 299 ? 1.886 -2.516 -4.172 1.00 87.62 299 ASP A C 1
ATOM 2332 O O . ASP A 1 299 ? 1.217 -3.548 -4.139 1.00 87.62 299 ASP A O 1
ATOM 2336 N N . GLN A 1 300 ? 2.955 -2.342 -3.399 1.00 90.06 300 GLN A N 1
ATOM 2337 C CA . GLN A 1 300 ? 3.358 -3.236 -2.324 1.00 90.06 300 GLN A CA 1
ATOM 2338 C C . GLN A 1 300 ? 4.358 -2.493 -1.446 1.00 90.06 300 GLN A C 1
ATOM 2340 O O . GLN A 1 300 ? 5.356 -1.972 -1.948 1.00 90.06 300 GLN A O 1
ATOM 2345 N N . GLY A 1 301 ? 4.111 -2.455 -0.140 1.00 91.81 301 GLY A N 1
ATOM 2346 C CA . GLY A 1 301 ? 5.032 -1.851 0.817 1.00 91.81 301 GLY A CA 1
ATOM 2347 C C . GLY A 1 301 ? 4.321 -1.084 1.921 1.00 91.81 301 GLY A C 1
ATOM 2348 O O . GLY A 1 301 ? 3.306 -0.439 1.699 1.00 91.81 301 GLY A O 1
ATOM 2349 N N . ALA A 1 302 ? 4.900 -1.118 3.118 1.00 92.56 302 ALA A N 1
ATOM 2350 C CA . ALA A 1 302 ? 4.286 -0.546 4.316 1.00 92.56 302 ALA A CA 1
ATOM 2351 C C . ALA A 1 302 ? 4.599 0.947 4.542 1.00 92.56 302 ALA A C 1
ATOM 2353 O O . ALA A 1 302 ? 4.153 1.525 5.532 1.00 92.56 302 ALA A O 1
ATOM 2354 N N . ASN A 1 303 ? 5.426 1.552 3.687 1.00 92.62 303 ASN A N 1
ATOM 2355 C CA . ASN A 1 303 ? 5.793 2.965 3.739 1.00 92.62 303 ASN A CA 1
ATOM 2356 C C . ASN A 1 303 ? 6.167 3.478 2.328 1.00 92.62 303 ASN A C 1
ATOM 2358 O O . ASN A 1 303 ? 6.374 2.667 1.418 1.00 92.62 303 ASN A O 1
ATOM 2362 N N . PRO A 1 304 ? 6.298 4.803 2.120 1.00 91.88 304 PRO A N 1
ATOM 2363 C CA . PRO A 1 304 ? 6.606 5.389 0.810 1.00 91.88 304 PRO A CA 1
ATOM 2364 C C . PRO A 1 304 ? 7.875 4.829 0.152 1.00 91.88 304 PRO A C 1
ATOM 2366 O O . PRO A 1 304 ? 7.946 4.693 -1.073 1.00 91.88 304 PRO A O 1
ATOM 2369 N N . PHE A 1 305 ? 8.886 4.477 0.953 1.00 93.81 305 PHE A N 1
ATOM 2370 C CA . PHE A 1 305 ? 10.138 3.939 0.431 1.00 93.81 305 PHE A CA 1
ATOM 2371 C C . PHE A 1 305 ? 9.987 2.504 -0.085 1.00 93.81 305 PHE A C 1
ATOM 2373 O O . PHE A 1 305 ? 10.450 2.197 -1.183 1.00 93.81 305 PHE A O 1
ATOM 2380 N N . GLU A 1 306 ? 9.301 1.635 0.659 1.00 94.12 306 GLU A N 1
ATOM 2381 C CA . GLU A 1 306 ? 8.988 0.273 0.222 1.00 94.12 306 GLU A CA 1
ATOM 2382 C C . GLU A 1 306 ? 8.095 0.285 -1.027 1.00 94.12 306 GLU A C 1
ATOM 2384 O O . GLU A 1 306 ? 8.410 -0.412 -1.992 1.00 94.12 306 GLU A O 1
ATOM 2389 N N . LEU A 1 307 ? 7.075 1.154 -1.065 1.00 92.94 307 LEU A N 1
ATOM 2390 C CA . LEU A 1 307 ? 6.221 1.359 -2.244 1.00 92.94 307 LEU A CA 1
ATOM 2391 C C . LEU A 1 307 ? 7.028 1.764 -3.488 1.00 92.94 307 LEU A C 1
ATOM 2393 O O . LEU A 1 307 ? 6.793 1.267 -4.595 1.00 92.94 307 LEU A O 1
ATOM 2397 N N . THR A 1 308 ? 8.000 2.662 -3.311 1.00 94.25 308 THR A N 1
ATOM 2398 C CA . THR A 1 308 ? 8.903 3.110 -4.379 1.00 94.25 308 THR A CA 1
ATOM 2399 C C . THR A 1 308 ? 9.811 1.984 -4.860 1.00 94.25 308 THR A C 1
ATOM 2401 O O . THR A 1 308 ? 9.961 1.769 -6.064 1.00 94.25 308 THR A O 1
ATOM 2404 N N . LEU A 1 309 ? 10.416 1.239 -3.933 1.00 93.56 309 LEU A N 1
ATOM 2405 C CA . LEU A 1 309 ? 11.299 0.127 -4.274 1.00 93.56 309 LEU A CA 1
ATOM 2406 C C . LEU A 1 309 ? 10.554 -1.006 -4.976 1.00 93.56 309 LEU A C 1
ATOM 2408 O O . LEU A 1 309 ? 11.125 -1.619 -5.880 1.00 93.56 309 LEU A O 1
ATOM 2412 N N . SER A 1 310 ? 9.298 -1.257 -4.604 1.00 91.06 310 SER A N 1
ATOM 2413 C CA . SER A 1 310 ? 8.443 -2.207 -5.312 1.00 91.06 310 SER A CA 1
ATOM 2414 C C . SER A 1 310 ? 8.257 -1.795 -6.774 1.00 91.06 310 SER A C 1
ATOM 2416 O O . SER A 1 310 ? 8.570 -2.566 -7.677 1.00 91.06 310 SER A O 1
ATOM 2418 N N . ARG A 1 311 ? 7.920 -0.527 -7.039 1.00 91.56 311 ARG A N 1
ATOM 2419 C CA . ARG A 1 311 ? 7.777 -0.009 -8.412 1.00 91.56 311 ARG A CA 1
ATOM 2420 C C . ARG A 1 311 ? 9.073 -0.051 -9.218 1.00 91.56 311 ARG A C 1
ATOM 2422 O O . ARG A 1 311 ? 9.062 -0.423 -10.390 1.00 91.56 311 ARG A O 1
ATOM 2429 N N . ILE A 1 312 ? 10.207 0.288 -8.600 1.00 94.00 312 ILE A N 1
ATOM 2430 C CA . ILE A 1 312 ? 11.531 0.161 -9.236 1.00 94.00 312 ILE A CA 1
ATOM 2431 C C . ILE A 1 312 ? 11.808 -1.301 -9.604 1.00 94.00 312 ILE A C 1
ATOM 2433 O O . ILE A 1 312 ? 12.309 -1.591 -10.695 1.00 94.00 312 ILE A O 1
ATOM 2437 N N . HIS A 1 313 ? 11.504 -2.225 -8.692 1.00 90.56 313 HIS A N 1
ATOM 2438 C CA . HIS A 1 313 ? 11.638 -3.651 -8.944 1.00 90.56 313 HIS A CA 1
ATOM 2439 C C . HIS A 1 313 ? 10.742 -4.084 -10.105 1.00 90.56 313 HIS A C 1
ATOM 2441 O O . HIS A 1 313 ? 11.220 -4.753 -11.016 1.00 90.56 313 HIS A O 1
ATOM 2447 N N . ASP A 1 314 ? 9.490 -3.647 -10.122 1.00 85.69 314 ASP A N 1
ATOM 2448 C CA . ASP A 1 314 ? 8.503 -4.011 -11.130 1.00 85.69 314 ASP A CA 1
ATOM 2449 C C . ASP A 1 314 ? 8.870 -3.498 -12.522 1.00 85.69 314 ASP A C 1
ATOM 2451 O O . ASP A 1 314 ? 8.834 -4.269 -13.482 1.00 85.69 314 ASP A O 1
ATOM 2455 N N . TYR A 1 315 ? 9.358 -2.259 -12.635 1.00 91.38 315 TYR A N 1
ATOM 2456 C CA . TYR A 1 315 ? 9.924 -1.731 -13.881 1.00 91.38 315 TYR A CA 1
ATOM 2457 C C . TYR A 1 315 ? 11.016 -2.648 -14.453 1.00 91.38 315 TYR A C 1
ATOM 2459 O O . TYR A 1 315 ? 11.012 -2.970 -15.645 1.00 91.38 315 TYR A O 1
ATOM 2467 N N . ARG A 1 316 ? 11.941 -3.101 -13.599 1.00 90.44 316 ARG A N 1
ATOM 2468 C CA . ARG A 1 316 ? 13.078 -3.937 -14.009 1.00 90.44 316 ARG A CA 1
ATOM 2469 C C . ARG A 1 316 ? 12.658 -5.376 -14.301 1.00 90.44 316 ARG A C 1
ATOM 2471 O O . ARG A 1 316 ? 13.053 -5.931 -15.325 1.00 90.44 316 ARG A O 1
ATOM 2478 N N . ALA A 1 317 ? 11.866 -5.973 -13.417 1.00 85.19 317 ALA A N 1
ATOM 2479 C CA . ALA A 1 317 ? 11.451 -7.368 -13.490 1.00 85.19 317 ALA A CA 1
ATOM 2480 C C . ALA A 1 317 ? 10.479 -7.616 -14.649 1.00 85.19 317 ALA A C 1
ATOM 2482 O O . ALA A 1 317 ? 10.577 -8.645 -15.320 1.00 85.19 317 ALA A O 1
ATOM 2483 N N . TYR A 1 318 ? 9.583 -6.661 -14.924 1.00 84.50 318 TYR A N 1
ATOM 2484 C CA . TYR A 1 318 ? 8.564 -6.812 -15.960 1.00 84.50 318 TYR A CA 1
ATOM 2485 C C . TYR A 1 318 ? 8.973 -6.283 -17.332 1.00 84.50 318 TYR A C 1
ATOM 2487 O O . TYR A 1 318 ? 8.228 -6.471 -18.291 1.00 84.50 318 TYR A O 1
ATOM 2495 N N . TYR A 1 319 ? 10.172 -5.711 -17.485 1.00 88.19 319 TYR A N 1
ATOM 2496 C CA . TYR A 1 319 ? 10.673 -5.242 -18.782 1.00 88.19 319 TYR A CA 1
ATOM 2497 C C . TYR A 1 319 ? 10.497 -6.265 -19.929 1.00 88.19 319 TYR A C 1
ATOM 2499 O O . TYR A 1 319 ? 9.962 -5.896 -20.976 1.00 88.19 319 TYR A O 1
ATOM 2507 N N . PRO A 1 320 ? 10.812 -7.570 -19.760 1.00 85.81 320 PRO A N 1
ATOM 2508 C CA . PRO A 1 320 ? 10.596 -8.559 -20.817 1.00 85.81 320 PRO A CA 1
ATOM 2509 C C . PRO A 1 320 ? 9.124 -8.810 -21.173 1.00 85.81 320 PRO A C 1
ATOM 2511 O O . PRO A 1 320 ? 8.857 -9.372 -22.232 1.00 85.81 320 PRO A O 1
ATOM 2514 N N . PHE A 1 321 ? 8.184 -8.483 -20.286 1.00 82.12 321 PHE A N 1
ATOM 2515 C CA . PHE A 1 321 ? 6.743 -8.674 -20.479 1.00 82.12 321 PHE A CA 1
ATOM 2516 C C . PHE A 1 321 ? 6.073 -7.405 -20.992 1.00 82.12 321 PHE A C 1
ATOM 2518 O O . PHE A 1 321 ? 5.100 -7.487 -21.728 1.00 82.12 321 PHE A O 1
ATOM 2525 N N . VAL A 1 322 ? 6.610 -6.235 -20.663 1.00 86.00 322 VAL A N 1
ATOM 2526 C CA . VAL A 1 322 ? 6.078 -4.955 -21.129 1.00 86.00 322 VAL A CA 1
ATOM 2527 C C . VAL A 1 322 ? 6.609 -4.638 -22.527 1.00 86.00 322 VAL A C 1
ATOM 2529 O O . VAL A 1 322 ? 5.817 -4.367 -23.421 1.00 86.00 322 VAL A O 1
ATOM 2532 N N . ASN A 1 323 ? 7.915 -4.777 -22.773 1.00 90.94 323 ASN A N 1
ATOM 2533 C CA . ASN A 1 323 ? 8.547 -4.269 -23.997 1.00 90.94 323 ASN A CA 1
ATOM 2534 C C . ASN A 1 323 ? 8.601 -5.244 -25.179 1.00 90.94 323 ASN A C 1
ATOM 2536 O O . ASN A 1 323 ? 8.977 -4.822 -26.269 1.00 90.94 323 ASN A O 1
ATOM 2540 N N . PHE A 1 324 ? 8.243 -6.519 -25.016 1.00 89.31 324 PHE A N 1
ATOM 2541 C CA . PHE A 1 324 ? 8.366 -7.516 -26.089 1.00 89.31 324 PHE A CA 1
ATOM 2542 C C . PHE A 1 324 ? 7.048 -8.235 -26.354 1.00 89.31 324 PHE A C 1
ATOM 2544 O O . PHE A 1 324 ? 6.351 -8.633 -25.422 1.00 89.31 324 PHE A O 1
ATOM 2551 N N . LYS A 1 325 ? 6.725 -8.485 -27.627 1.00 84.00 325 LYS A N 1
ATOM 2552 C CA . LYS A 1 325 ? 5.487 -9.170 -28.023 1.00 84.00 325 LYS A CA 1
ATOM 2553 C C . LYS A 1 325 ? 5.398 -10.590 -27.474 1.00 84.00 325 LYS A C 1
ATOM 2555 O O . LYS A 1 325 ? 4.386 -10.931 -26.878 1.00 84.00 325 LYS A O 1
ATOM 2560 N N . ARG A 1 326 ? 6.443 -11.403 -27.669 1.00 81.00 326 ARG A N 1
ATOM 2561 C CA . ARG A 1 326 ? 6.585 -12.766 -27.110 1.00 81.00 326 ARG A CA 1
ATOM 2562 C C . ARG A 1 326 ? 5.356 -13.656 -27.314 1.00 81.00 326 ARG A C 1
ATOM 2564 O O . ARG A 1 326 ? 4.777 -14.156 -26.355 1.00 81.00 326 ARG A O 1
ATOM 2571 N N . ASP A 1 327 ? 4.942 -13.799 -28.568 1.00 77.06 327 ASP A N 1
ATOM 2572 C CA . ASP A 1 327 ? 3.768 -14.583 -28.980 1.00 77.06 327 ASP A CA 1
ATOM 2573 C C . ASP A 1 327 ? 2.419 -14.096 -28.422 1.00 77.06 327 ASP A C 1
ATOM 2575 O O . ASP A 1 327 ? 1.391 -14.745 -28.633 1.00 77.06 327 ASP A O 1
ATOM 2579 N N . ARG A 1 328 ? 2.371 -12.921 -27.775 1.00 71.19 328 ARG A N 1
ATOM 2580 C CA . ARG A 1 328 ? 1.099 -12.287 -27.423 1.00 71.19 328 ARG A CA 1
ATOM 2581 C C . ARG A 1 328 ? 0.315 -11.955 -28.686 1.00 71.19 328 ARG A C 1
ATOM 2583 O O . ARG A 1 328 ? 0.847 -11.440 -29.674 1.00 71.19 328 ARG A O 1
ATOM 2590 N N . VAL A 1 329 ? -0.981 -12.247 -28.626 1.00 69.94 329 VAL A N 1
ATOM 2591 C CA . VAL A 1 329 ? -1.921 -12.017 -29.729 1.00 69.94 329 VAL A CA 1
ATOM 2592 C C . VAL A 1 329 ? -2.127 -10.512 -29.969 1.00 69.94 329 VAL A C 1
ATOM 2594 O O . VAL A 1 329 ? -2.280 -10.091 -31.116 1.00 69.94 329 VAL A O 1
ATOM 2597 N N . GLY A 1 330 ? -2.087 -9.704 -28.904 1.00 74.56 330 GLY A N 1
ATOM 2598 C CA . GLY A 1 330 ? -2.081 -8.241 -28.948 1.00 74.56 330 GLY A CA 1
ATOM 2599 C C . GLY A 1 330 ? -0.796 -7.682 -28.339 1.00 74.56 330 GLY A C 1
ATOM 2600 O O . GLY A 1 330 ? -0.372 -8.141 -27.280 1.00 74.56 330 GLY A O 1
ATOM 2601 N N . PHE A 1 331 ? -0.175 -6.738 -29.041 1.00 82.94 331 PHE A N 1
ATOM 2602 C CA . PHE A 1 331 ? 0.978 -5.961 -28.594 1.00 82.94 331 PHE A CA 1
ATOM 2603 C C . PHE A 1 331 ? 1.088 -4.732 -29.493 1.00 82.94 331 PHE A C 1
ATOM 2605 O O . PHE A 1 331 ? 1.093 -4.890 -30.720 1.00 82.94 331 PHE A O 1
ATOM 2612 N N . TRP A 1 332 ? 1.177 -3.556 -28.888 1.00 86.12 332 TRP A N 1
ATOM 2613 C CA . TRP A 1 332 ? 1.378 -2.290 -29.580 1.00 86.12 332 TRP A CA 1
ATOM 2614 C C . TRP A 1 332 ? 2.708 -1.683 -29.169 1.00 86.12 332 TRP A C 1
ATOM 2616 O O . TRP A 1 332 ? 3.202 -1.893 -28.060 1.00 86.12 332 TRP A O 1
ATOM 2626 N N . GLU A 1 333 ? 3.323 -0.944 -30.083 1.00 88.69 333 GLU A N 1
ATOM 2627 C CA . GLU A 1 333 ? 4.598 -0.301 -29.815 1.00 88.69 333 GLU A CA 1
ATOM 2628 C C . GLU A 1 333 ? 4.518 0.731 -28.687 1.00 88.69 333 GLU A C 1
ATOM 2630 O O . GLU A 1 333 ? 5.531 0.966 -28.048 1.00 88.69 333 GLU A O 1
ATOM 2635 N N . ASP A 1 334 ? 3.354 1.321 -28.421 1.00 90.69 334 ASP A N 1
ATOM 2636 C CA . ASP A 1 334 ? 3.131 2.330 -27.386 1.00 90.69 334 ASP A CA 1
ATOM 2637 C C . ASP A 1 334 ? 2.627 1.752 -26.051 1.00 90.69 334 ASP A C 1
ATOM 2639 O O . ASP A 1 334 ? 2.523 2.496 -25.076 1.00 90.69 334 ASP A O 1
ATOM 2643 N N . ASP A 1 335 ? 2.399 0.437 -25.939 1.00 87.62 335 ASP A N 1
ATOM 2644 C CA . ASP A 1 335 ? 1.974 -0.203 -24.681 1.00 87.62 335 ASP A CA 1
ATOM 2645 C C . ASP A 1 335 ? 2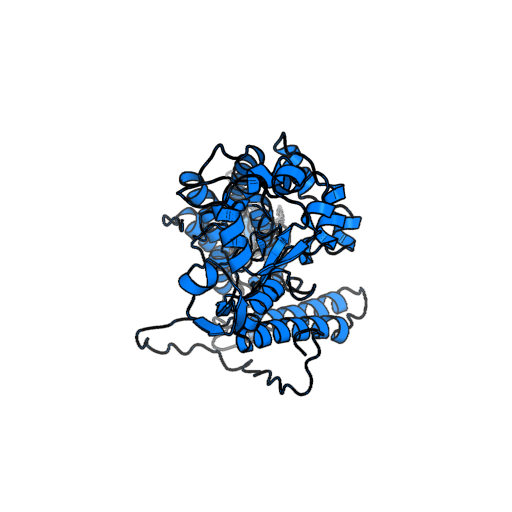.882 0.164 -23.482 1.00 87.62 335 ASP A C 1
ATOM 2647 O O . ASP A 1 335 ? 2.355 0.446 -22.395 1.00 87.62 335 ASP A O 1
ATOM 2651 N N . PRO A 1 336 ? 4.230 0.224 -23.618 1.00 91.56 336 PRO A N 1
ATOM 2652 C CA . PRO A 1 336 ? 5.092 0.617 -22.505 1.00 91.56 336 PRO A CA 1
ATOM 2653 C C . PRO A 1 336 ? 4.936 2.071 -22.073 1.00 91.56 336 PRO A C 1
ATOM 2655 O O . PRO A 1 336 ? 5.182 2.356 -20.905 1.00 91.56 336 PRO A O 1
ATOM 2658 N N . LEU A 1 337 ? 4.529 2.982 -22.969 1.00 93.25 337 LEU A N 1
ATOM 2659 C CA . LEU A 1 337 ? 4.291 4.381 -22.607 1.00 93.25 337 LEU A CA 1
ATOM 2660 C C . LEU A 1 337 ? 3.239 4.450 -21.502 1.00 93.25 337 LEU A C 1
ATOM 2662 O O . LEU A 1 337 ? 3.522 4.951 -20.419 1.00 93.25 337 LEU A O 1
ATOM 2666 N N . TYR A 1 338 ? 2.057 3.893 -21.761 1.00 88.44 338 TYR A N 1
ATOM 2667 C CA . TYR A 1 338 ? 0.939 3.930 -20.820 1.00 88.44 338 TYR A CA 1
ATOM 2668 C C . TYR A 1 338 ? 1.182 3.030 -19.609 1.00 88.44 338 TYR A C 1
ATOM 2670 O O . TYR A 1 338 ? 0.968 3.446 -18.476 1.00 88.44 338 TYR A O 1
ATOM 2678 N N . THR A 1 339 ? 1.718 1.824 -19.827 1.00 87.75 339 THR A N 1
ATOM 2679 C CA . THR A 1 339 ? 1.983 0.884 -18.729 1.00 87.75 339 THR A CA 1
ATOM 2680 C C . THR A 1 339 ? 2.968 1.465 -17.720 1.00 87.75 339 THR A C 1
ATOM 2682 O O . THR A 1 339 ? 2.711 1.418 -16.518 1.00 87.75 339 THR A O 1
ATOM 2685 N N . TYR A 1 340 ? 4.094 2.015 -18.185 1.00 93.00 340 TYR A N 1
ATOM 2686 C CA . TYR A 1 340 ? 5.075 2.594 -17.275 1.00 93.00 340 TYR A CA 1
ATOM 2687 C C . TYR A 1 340 ? 4.634 3.934 -16.716 1.00 93.00 340 TYR A C 1
ATOM 2689 O O . TYR A 1 340 ? 4.886 4.171 -15.538 1.00 93.00 340 TYR A O 1
ATOM 2697 N N . PHE A 1 341 ? 3.977 4.783 -17.510 1.00 92.06 341 PHE A N 1
ATOM 2698 C CA . PHE A 1 341 ? 3.461 6.055 -17.017 1.00 92.06 341 PHE A CA 1
ATOM 2699 C C . PHE A 1 341 ? 2.486 5.830 -15.859 1.00 92.06 341 PHE A C 1
ATOM 2701 O O . PHE A 1 341 ? 2.784 6.265 -14.752 1.00 92.06 341 PHE A O 1
ATOM 2708 N N . ASP A 1 342 ? 1.412 5.063 -16.064 1.00 85.81 342 ASP A N 1
ATOM 2709 C CA . ASP A 1 342 ? 0.346 4.918 -15.066 1.00 85.81 342 ASP A CA 1
ATOM 2710 C C . ASP A 1 342 ? 0.793 4.116 -13.833 1.00 85.81 342 ASP A C 1
ATOM 2712 O O . ASP A 1 342 ? 0.447 4.452 -12.702 1.00 85.81 342 ASP A O 1
ATOM 2716 N N . ARG A 1 343 ? 1.567 3.038 -14.027 1.00 85.50 343 ARG A N 1
ATOM 2717 C CA . ARG A 1 343 ? 1.832 2.063 -12.949 1.00 85.50 343 ARG A CA 1
ATOM 2718 C C . ARG A 1 343 ? 3.129 2.314 -12.191 1.00 85.50 343 ARG A C 1
ATOM 2720 O O . ARG A 1 343 ? 3.245 1.935 -11.027 1.00 85.50 343 ARG A O 1
ATOM 2727 N N . VAL A 1 344 ? 4.116 2.924 -12.845 1.00 90.94 344 VAL A N 1
ATOM 2728 C CA . VAL A 1 344 ? 5.457 3.094 -12.275 1.00 90.94 344 VAL A CA 1
ATOM 2729 C C . VAL A 1 344 ? 5.785 4.566 -12.103 1.00 90.94 344 VAL A C 1
ATOM 2731 O O . VAL A 1 344 ? 6.031 4.992 -10.985 1.00 90.94 344 VAL A O 1
ATOM 2734 N N . PHE A 1 345 ? 5.816 5.346 -13.180 1.00 94.06 345 PHE A N 1
ATOM 2735 C CA . PHE A 1 345 ? 6.453 6.660 -13.184 1.00 94.06 345 PHE A CA 1
ATOM 2736 C C . PHE A 1 345 ? 5.577 7.766 -12.597 1.00 94.06 345 PHE A C 1
ATOM 2738 O O . PHE A 1 345 ? 6.099 8.557 -11.815 1.00 94.06 345 PHE A O 1
ATOM 2745 N N . LEU A 1 346 ? 4.277 7.802 -12.905 1.00 90.81 346 LEU A N 1
ATOM 2746 C CA . LEU A 1 346 ? 3.351 8.774 -12.320 1.00 90.81 346 LEU A CA 1
ATOM 2747 C C . LEU A 1 346 ? 3.318 8.657 -10.783 1.00 90.81 346 LEU A C 1
ATOM 2749 O O . LEU A 1 346 ? 3.612 9.658 -10.135 1.00 90.81 346 LEU A O 1
ATOM 2753 N N . PRO A 1 347 ? 3.167 7.457 -10.177 1.00 90.75 347 PRO A N 1
ATOM 2754 C CA . PRO A 1 347 ? 3.263 7.315 -8.723 1.00 90.75 347 PRO A CA 1
ATOM 2755 C C . PRO A 1 347 ? 4.579 7.811 -8.105 1.00 90.75 347 PRO A C 1
ATOM 2757 O O . PRO A 1 347 ? 4.580 8.317 -6.987 1.00 90.75 347 PRO A O 1
ATOM 2760 N N . LEU A 1 348 ? 5.717 7.683 -8.803 1.00 91.62 348 LEU A N 1
ATOM 2761 C CA . LEU A 1 348 ? 6.997 8.204 -8.300 1.00 91.62 348 LEU A CA 1
ATOM 2762 C C . LEU A 1 348 ? 7.009 9.737 -8.256 1.00 91.62 348 LEU A C 1
ATOM 2764 O O . LEU A 1 348 ? 7.572 10.315 -7.324 1.00 91.62 348 LEU A O 1
ATOM 2768 N N . SER A 1 349 ? 6.385 10.385 -9.241 1.00 89.31 349 SER A N 1
ATOM 2769 C CA . SER A 1 349 ? 6.160 11.832 -9.224 1.00 89.31 349 SER A CA 1
ATOM 2770 C C . SER A 1 349 ? 5.165 12.232 -8.143 1.00 89.31 349 SER A C 1
ATOM 2772 O O . SER A 1 349 ? 5.438 13.181 -7.410 1.00 89.31 349 SER A O 1
ATOM 2774 N N . ASP A 1 350 ? 4.082 11.474 -7.973 1.00 88.00 350 ASP A N 1
ATOM 2775 C CA . ASP A 1 350 ? 3.099 11.705 -6.915 1.00 88.00 350 ASP A CA 1
ATOM 2776 C C . ASP A 1 350 ? 3.754 11.653 -5.533 1.00 88.00 350 ASP A C 1
ATOM 2778 O O . ASP A 1 350 ? 3.544 12.550 -4.731 1.00 88.00 350 ASP A O 1
ATOM 2782 N N . TYR A 1 351 ? 4.643 10.695 -5.250 1.00 87.81 351 TYR A N 1
ATOM 2783 C CA . TYR A 1 351 ? 5.358 10.647 -3.964 1.00 87.81 351 TYR A CA 1
ATOM 2784 C C . TYR A 1 351 ? 6.197 11.895 -3.696 1.00 87.81 351 TYR A C 1
ATOM 2786 O O . TYR A 1 351 ? 6.252 12.382 -2.563 1.00 87.81 351 TYR A O 1
ATOM 2794 N N . PHE A 1 352 ? 6.818 12.446 -4.737 1.00 86.75 352 PHE A N 1
ATOM 2795 C CA . PHE A 1 352 ? 7.526 13.717 -4.651 1.00 86.75 352 PHE A CA 1
ATOM 2796 C C . PHE A 1 352 ? 6.589 14.914 -4.484 1.00 86.75 352 PHE A C 1
ATOM 2798 O O . PHE A 1 352 ? 6.885 15.826 -3.715 1.00 86.75 352 PHE A O 1
ATOM 2805 N N . GLN A 1 353 ? 5.453 14.928 -5.167 1.00 86.38 353 GLN A N 1
ATOM 2806 C CA . GLN A 1 353 ? 4.492 16.018 -5.074 1.00 86.38 353 GLN A CA 1
ATOM 2807 C C . GLN A 1 353 ? 3.726 15.998 -3.741 1.00 86.38 353 GLN A C 1
ATOM 2809 O O . GLN A 1 353 ? 3.626 17.034 -3.082 1.00 86.38 353 GLN A O 1
ATOM 2814 N N . SER A 1 354 ? 3.255 14.832 -3.290 1.00 81.56 354 SER A N 1
ATOM 2815 C CA . SER A 1 354 ? 2.654 14.618 -1.970 1.00 81.56 354 SER A CA 1
ATOM 2816 C C . SER A 1 354 ? 3.605 15.063 -0.870 1.00 81.56 354 SER A C 1
ATOM 2818 O O . SER A 1 354 ? 3.154 15.650 0.110 1.00 81.56 354 SER A O 1
ATOM 2820 N N . TRP A 1 355 ? 4.921 14.903 -1.056 1.00 78.62 355 TRP A N 1
ATOM 2821 C CA . TRP A 1 355 ? 5.904 15.408 -0.104 1.00 78.62 355 TRP A CA 1
ATOM 2822 C C . TRP A 1 355 ? 5.812 16.928 0.120 1.00 78.62 355 TRP A C 1
ATOM 2824 O O . TRP A 1 355 ? 6.130 17.391 1.205 1.00 78.62 355 TRP A O 1
ATOM 2834 N N . TYR A 1 356 ? 5.311 17.743 -0.808 1.00 79.31 356 TYR A N 1
ATOM 2835 C CA . TYR A 1 356 ? 5.129 19.180 -0.539 1.00 79.31 356 TYR A CA 1
ATOM 2836 C C . TYR A 1 356 ? 3.984 19.498 0.429 1.00 79.31 356 TYR A C 1
ATOM 2838 O O . TYR A 1 356 ? 3.995 20.557 1.063 1.00 79.31 356 TYR A O 1
ATOM 2846 N N . PHE A 1 357 ? 2.997 18.609 0.531 1.00 77.31 357 PHE A N 1
ATOM 2847 C CA . PHE A 1 357 ? 1.770 18.821 1.302 1.00 77.31 357 PHE A CA 1
ATOM 2848 C C . PHE A 1 357 ? 1.621 17.845 2.472 1.00 77.31 357 PHE A C 1
ATOM 2850 O O . PHE A 1 357 ? 0.759 18.052 3.329 1.00 77.31 357 PHE A O 1
ATOM 2857 N N . ALA A 1 358 ? 2.458 16.807 2.527 1.00 72.31 358 ALA A N 1
ATOM 2858 C CA . ALA A 1 358 ? 2.449 15.832 3.597 1.00 72.31 358 ALA A CA 1
ATOM 2859 C C . ALA A 1 358 ? 2.781 16.507 4.943 1.00 72.31 358 ALA A C 1
ATOM 2861 O O . ALA A 1 358 ? 3.633 17.400 5.023 1.00 72.31 358 ALA A O 1
ATOM 2862 N N . PRO A 1 359 ? 2.090 16.118 6.022 1.00 72.31 359 PRO A N 1
ATOM 2863 C CA . PRO A 1 359 ? 2.321 16.688 7.339 1.00 72.31 359 PRO A CA 1
ATOM 2864 C C . PRO A 1 359 ? 3.612 16.131 7.967 1.00 72.31 359 PRO A C 1
ATOM 2866 O O . PRO A 1 359 ? 3.603 15.056 8.559 1.00 72.31 359 PRO A O 1
ATOM 2869 N N . TYR A 1 360 ? 4.708 16.892 7.872 1.00 81.06 360 TYR A N 1
ATOM 2870 C CA . TYR A 1 360 ? 6.008 16.565 8.488 1.00 81.06 360 TYR A CA 1
ATOM 2871 C C . TYR A 1 360 ? 6.056 16.747 10.000 1.00 81.06 360 TYR A C 1
ATOM 2873 O O . TYR A 1 360 ? 5.287 17.514 10.590 1.00 81.06 360 TYR A O 1
ATOM 2881 N N . GLY A 1 361 ? 7.062 16.116 10.612 1.00 87.12 361 GLY A N 1
ATOM 2882 C CA . GLY A 1 361 ? 7.425 16.328 12.011 1.00 87.12 361 GLY A CA 1
ATOM 2883 C C . GLY A 1 361 ? 6.589 15.519 12.999 1.00 87.12 361 GLY A C 1
ATOM 2884 O O . GLY A 1 361 ? 6.646 15.778 14.204 1.00 87.12 361 GLY A O 1
ATOM 2885 N N . PHE A 1 362 ? 5.809 14.553 12.508 1.00 90.38 362 PHE A N 1
ATOM 2886 C CA . PHE A 1 362 ? 5.148 13.555 13.349 1.00 90.38 362 PHE A CA 1
ATOM 2887 C C . PHE A 1 362 ? 6.108 12.425 13.730 1.00 90.38 362 PHE A C 1
ATOM 2889 O O . PHE A 1 362 ? 6.121 12.021 14.897 1.00 90.38 362 PHE A O 1
ATOM 2896 N N . ASP A 1 363 ? 6.911 11.960 12.770 1.00 92.69 363 ASP A N 1
ATOM 2897 C CA . ASP A 1 363 ? 7.863 10.864 12.925 1.00 92.69 363 ASP A CA 1
ATOM 2898 C C . ASP A 1 363 ? 9.066 11.026 11.984 1.00 92.69 363 ASP A C 1
ATOM 2900 O O . ASP A 1 363 ? 8.928 10.993 10.763 1.00 92.69 363 ASP A O 1
ATOM 2904 N N . ASP A 1 364 ? 10.267 11.121 12.556 1.00 92.38 364 ASP A N 1
ATOM 2905 C CA . ASP A 1 364 ? 11.514 11.239 11.795 1.00 92.38 364 ASP A CA 1
ATOM 2906 C C . ASP A 1 364 ? 11.756 10.030 10.871 1.00 92.38 364 ASP A C 1
ATOM 2908 O O . ASP A 1 364 ? 12.380 10.169 9.817 1.00 92.38 364 ASP A O 1
ATOM 2912 N N . ALA A 1 365 ? 11.305 8.828 11.257 1.00 92.50 365 ALA A N 1
ATOM 2913 C CA . ALA A 1 365 ? 11.460 7.634 10.424 1.00 92.50 365 ALA A CA 1
ATOM 2914 C C . ALA A 1 365 ? 10.581 7.717 9.168 1.00 92.50 365 ALA A C 1
ATOM 2916 O O . ALA A 1 365 ? 11.040 7.392 8.069 1.00 92.50 365 ALA A O 1
ATOM 2917 N N . PHE A 1 366 ? 9.353 8.213 9.328 1.00 91.88 366 PHE A N 1
ATOM 2918 C CA . PHE A 1 366 ? 8.415 8.439 8.236 1.00 91.88 366 PHE A CA 1
ATOM 2919 C C . PHE A 1 366 ? 8.937 9.507 7.274 1.00 91.88 366 PHE A C 1
ATOM 2921 O O . PHE A 1 366 ? 9.029 9.260 6.071 1.00 91.88 366 PHE A O 1
ATOM 2928 N N . ASP A 1 367 ? 9.388 10.642 7.812 1.00 91.12 367 ASP A N 1
ATOM 2929 C CA . ASP A 1 367 ? 9.928 11.758 7.034 1.00 91.12 367 ASP A CA 1
ATOM 2930 C C . ASP A 1 367 ? 11.137 11.312 6.183 1.00 91.12 367 ASP A C 1
ATOM 2932 O O . ASP A 1 367 ? 11.205 11.581 4.981 1.00 91.12 367 ASP A O 1
ATOM 2936 N N . ARG A 1 368 ? 12.055 10.521 6.757 1.00 91.06 368 ARG A N 1
ATOM 2937 C CA . ARG A 1 368 ? 13.193 9.942 6.015 1.00 91.06 368 ARG A CA 1
ATOM 2938 C C . ARG A 1 368 ? 12.780 8.914 4.966 1.00 91.06 368 ARG A C 1
ATOM 2940 O O . ARG A 1 368 ? 13.449 8.797 3.939 1.00 91.06 368 ARG A O 1
ATOM 2947 N N . SER A 1 369 ? 11.718 8.146 5.211 1.00 91.94 369 SER A N 1
ATOM 2948 C CA . SER A 1 369 ? 11.207 7.191 4.221 1.00 91.94 369 SER A CA 1
ATOM 2949 C C . SER A 1 369 ? 10.711 7.918 2.967 1.00 91.94 369 SER A C 1
ATOM 2951 O O . SER A 1 369 ? 10.991 7.481 1.851 1.00 91.94 369 SER A O 1
ATOM 2953 N N . TYR A 1 370 ? 10.091 9.087 3.132 1.00 90.88 370 TYR A N 1
ATOM 2954 C CA . TYR A 1 370 ? 9.737 9.960 2.020 1.00 90.88 370 TYR A CA 1
ATOM 2955 C C . TYR A 1 370 ? 10.968 10.514 1.294 1.00 90.88 370 TYR A C 1
ATOM 2957 O O . TYR A 1 370 ? 11.032 10.444 0.069 1.00 90.88 370 TYR A O 1
ATOM 2965 N N . GLU A 1 371 ? 11.970 11.025 2.018 1.00 90.06 371 GLU A N 1
ATOM 2966 C CA . GLU A 1 371 ? 13.210 11.522 1.396 1.00 90.06 371 GLU A CA 1
ATOM 2967 C C . GLU A 1 371 ? 13.871 10.449 0.513 1.00 90.06 371 GLU A C 1
ATOM 2969 O O . GLU A 1 371 ? 14.314 10.724 -0.608 1.00 90.06 371 GLU A O 1
ATOM 2974 N N . LEU A 1 372 ? 13.892 9.204 0.996 1.00 92.38 372 LEU A N 1
ATOM 2975 C CA . LEU A 1 372 ? 14.410 8.059 0.256 1.00 92.38 372 LEU A CA 1
ATOM 2976 C C . LEU A 1 372 ? 13.555 7.666 -0.944 1.00 92.38 372 LEU A C 1
ATOM 2978 O O . LEU A 1 372 ? 14.113 7.373 -2.007 1.00 92.38 372 LEU A O 1
ATOM 2982 N N . ALA A 1 373 ? 12.232 7.662 -0.786 1.00 93.38 373 ALA A N 1
ATOM 2983 C CA . ALA A 1 373 ? 11.287 7.421 -1.869 1.00 93.38 373 ALA A CA 1
ATOM 2984 C C . ALA A 1 373 ? 11.532 8.404 -3.023 1.00 93.38 373 ALA A C 1
ATOM 2986 O O . ALA A 1 373 ? 11.767 7.998 -4.158 1.00 93.38 373 ALA A O 1
ATOM 2987 N N . ILE A 1 374 ? 11.619 9.696 -2.712 1.00 92.38 374 ILE A N 1
ATOM 2988 C CA . ILE A 1 374 ? 11.848 10.765 -3.690 1.00 92.38 374 ILE A CA 1
ATOM 2989 C C . ILE A 1 374 ? 13.189 10.597 -4.391 1.00 92.38 374 ILE A C 1
ATOM 2991 O O . ILE A 1 374 ? 13.266 10.642 -5.620 1.00 92.38 374 ILE A O 1
ATOM 2995 N N . ASN A 1 375 ? 14.263 10.396 -3.622 1.00 94.06 375 ASN A N 1
ATOM 2996 C CA . ASN A 1 375 ? 15.597 10.276 -4.194 1.00 94.06 375 ASN A CA 1
ATOM 2997 C C . ASN A 1 375 ? 15.704 9.062 -5.126 1.00 94.06 375 ASN A C 1
ATOM 2999 O O . ASN A 1 375 ? 16.287 9.165 -6.205 1.00 94.06 375 ASN A O 1
ATOM 3003 N N . SER A 1 376 ? 15.100 7.941 -4.731 1.00 95.31 376 SER A N 1
ATOM 3004 C CA . SER A 1 376 ? 15.077 6.702 -5.512 1.00 95.31 376 SER A CA 1
ATOM 3005 C C . SER A 1 376 ? 14.201 6.830 -6.757 1.00 95.31 376 SER A C 1
ATOM 3007 O O . SER A 1 376 ? 14.614 6.403 -7.834 1.00 95.31 376 SER A O 1
ATOM 3009 N N . GLY A 1 377 ? 13.032 7.466 -6.641 1.00 95.06 377 GLY A N 1
ATOM 3010 C CA . GLY A 1 377 ? 12.126 7.718 -7.759 1.00 95.06 377 GLY A CA 1
ATOM 3011 C C . GLY A 1 377 ? 12.747 8.626 -8.820 1.00 95.06 377 GLY A C 1
ATOM 3012 O O . GLY A 1 377 ? 12.814 8.253 -9.990 1.00 95.06 377 GLY A O 1
ATOM 3013 N N . LEU A 1 378 ? 13.305 9.771 -8.412 1.00 94.00 378 LEU A N 1
ATOM 3014 C CA . LEU A 1 378 ? 13.999 10.688 -9.325 1.00 94.00 378 LEU A CA 1
ATOM 3015 C C . LEU A 1 378 ? 15.245 10.051 -9.947 1.00 94.00 378 LEU A C 1
ATOM 3017 O O . LEU A 1 378 ? 15.549 10.298 -11.115 1.00 94.00 378 LEU A O 1
ATOM 3021 N N . SER A 1 379 ? 15.948 9.207 -9.190 1.00 96.50 379 SER A N 1
ATOM 3022 C CA . SER A 1 379 ? 17.097 8.455 -9.694 1.00 96.50 379 SER A CA 1
ATOM 3023 C C . SER A 1 379 ? 16.682 7.421 -10.742 1.00 96.50 379 SER A C 1
ATOM 3025 O O . SER A 1 379 ? 17.361 7.319 -11.761 1.00 96.50 379 SER A O 1
ATOM 3027 N N . LEU A 1 380 ? 15.555 6.716 -10.565 1.00 96.62 380 LEU A N 1
ATOM 3028 C CA . LEU A 1 380 ? 15.017 5.830 -11.601 1.00 96.62 380 LEU A CA 1
ATOM 3029 C C . LEU A 1 380 ? 14.632 6.614 -12.859 1.00 96.62 380 LEU A C 1
ATOM 3031 O O . LEU A 1 380 ? 15.002 6.218 -13.960 1.00 96.62 380 LEU A O 1
ATOM 3035 N N . LEU A 1 381 ? 13.908 7.727 -12.715 1.00 95.94 381 LEU A N 1
ATOM 3036 C CA . LEU A 1 381 ? 13.519 8.552 -13.862 1.00 95.94 381 LEU A CA 1
ATOM 3037 C C . LEU A 1 381 ? 14.763 9.056 -14.611 1.00 95.94 381 LEU A C 1
ATOM 3039 O O . LEU A 1 381 ? 14.830 8.960 -15.835 1.00 95.94 381 LEU A O 1
ATOM 3043 N N . GLY A 1 382 ? 15.795 9.498 -13.887 1.00 96.44 382 GLY A N 1
ATOM 3044 C CA . GLY A 1 382 ? 17.090 9.858 -14.465 1.00 96.44 382 GLY A CA 1
ATOM 3045 C C . GLY A 1 382 ? 17.792 8.689 -15.168 1.00 96.44 382 GLY A C 1
ATOM 3046 O O . GLY A 1 382 ? 18.286 8.862 -16.281 1.00 96.44 382 GLY A O 1
ATOM 3047 N N . GLU A 1 383 ? 17.800 7.498 -14.561 1.00 95.50 383 GLU A N 1
ATOM 3048 C CA . GLU A 1 383 ? 18.335 6.258 -15.148 1.00 95.50 383 GLU A CA 1
ATOM 3049 C C . GLU A 1 383 ? 17.643 5.946 -16.481 1.00 95.50 383 GLU A C 1
ATOM 3051 O O . GLU A 1 383 ? 18.314 5.717 -17.488 1.00 95.50 383 GLU A O 1
ATOM 3056 N N . VAL A 1 384 ? 16.309 6.011 -16.519 1.00 95.88 384 VAL A N 1
ATOM 3057 C CA . VAL A 1 384 ? 15.504 5.772 -17.725 1.00 95.88 384 VAL A CA 1
ATOM 3058 C C . VAL A 1 384 ? 15.867 6.756 -18.835 1.00 95.88 384 VAL A C 1
ATOM 3060 O O . VAL A 1 384 ? 16.095 6.333 -19.970 1.00 95.88 384 VAL A O 1
ATOM 3063 N N . LEU A 1 385 ? 15.956 8.054 -18.530 1.00 96.19 385 LEU A N 1
ATOM 3064 C CA . LEU A 1 385 ? 16.303 9.083 -19.517 1.00 96.19 385 LEU A CA 1
ATOM 3065 C C . LEU A 1 385 ? 17.745 8.956 -20.028 1.00 96.19 385 LEU A C 1
ATOM 3067 O O . LEU A 1 385 ? 18.017 9.276 -21.183 1.00 96.19 385 LEU A O 1
ATOM 3071 N N . ALA A 1 386 ? 18.663 8.500 -19.176 1.00 94.88 386 ALA A N 1
ATOM 3072 C CA . ALA A 1 386 ? 20.081 8.360 -19.496 1.00 94.88 386 ALA A CA 1
ATOM 3073 C C . ALA A 1 386 ? 20.456 6.980 -20.063 1.00 94.88 386 ALA A C 1
ATOM 3075 O O . ALA A 1 386 ? 21.626 6.747 -20.372 1.00 94.88 386 ALA A O 1
ATOM 3076 N N . THR A 1 387 ? 19.497 6.056 -20.188 1.00 94.44 387 THR A N 1
ATOM 3077 C CA . THR A 1 387 ? 19.769 4.698 -20.667 1.00 94.44 387 THR A CA 1
ATOM 3078 C C . THR A 1 387 ? 20.232 4.735 -22.131 1.00 94.44 387 THR A C 1
ATOM 3080 O O . THR A 1 387 ? 19.478 5.193 -22.995 1.00 94.44 387 THR A O 1
ATOM 3083 N N . PRO A 1 388 ? 21.452 4.260 -22.447 1.00 91.62 388 PRO A N 1
ATOM 3084 C CA . PRO A 1 388 ? 21.980 4.324 -23.802 1.00 91.62 388 PRO A CA 1
ATOM 3085 C C . PRO A 1 388 ? 21.344 3.264 -24.708 1.00 91.62 388 PRO A C 1
ATOM 3087 O O . PRO A 1 388 ? 20.860 2.229 -24.225 1.00 91.62 388 PRO A O 1
ATOM 3090 N N . PRO A 1 389 ? 21.395 3.461 -26.037 1.00 90.75 389 PRO A N 1
ATOM 3091 C CA . PRO A 1 389 ? 21.014 2.408 -26.947 1.00 90.75 389 PRO A CA 1
ATOM 3092 C C . PRO A 1 389 ? 21.987 1.227 -26.844 1.00 90.75 389 PRO A C 1
ATOM 3094 O O . PRO A 1 389 ? 23.194 1.432 -26.712 1.00 90.75 389 PRO A O 1
ATOM 3097 N N . TYR A 1 390 ? 21.491 -0.012 -26.886 1.00 89.94 390 TYR A N 1
ATOM 3098 C CA . TYR A 1 390 ? 22.393 -1.162 -27.021 1.00 89.94 390 TYR A CA 1
ATOM 3099 C C . TYR A 1 390 ? 22.944 -1.247 -28.451 1.00 89.94 390 TYR A C 1
ATOM 3101 O O . TYR A 1 390 ? 22.362 -0.701 -29.392 1.00 89.94 390 TYR A O 1
ATOM 3109 N N . GLY A 1 391 ? 24.035 -1.989 -28.624 1.00 86.69 391 GLY A N 1
ATOM 3110 C CA . GLY A 1 391 ? 24.641 -2.261 -29.923 1.00 86.69 391 GLY A CA 1
ATOM 3111 C C . GLY A 1 391 ? 26.000 -1.596 -30.092 1.00 86.69 391 GLY A C 1
ATOM 3112 O O . GLY A 1 391 ? 26.676 -1.270 -29.114 1.00 86.69 391 GLY A O 1
ATOM 3113 N N . ALA A 1 392 ? 26.419 -1.442 -31.344 1.00 84.88 392 ALA A N 1
ATOM 3114 C CA . ALA A 1 392 ? 27.744 -0.958 -31.699 1.00 84.88 392 ALA A CA 1
ATOM 3115 C C . ALA A 1 392 ? 27.813 0.575 -31.702 1.00 84.88 392 ALA A C 1
ATOM 3117 O O . ALA A 1 392 ? 26.916 1.259 -32.193 1.00 84.88 392 ALA A O 1
ATOM 3118 N N . PHE A 1 393 ? 28.930 1.101 -31.210 1.00 85.50 393 PHE A N 1
ATOM 3119 C CA . PHE A 1 393 ? 29.301 2.510 -31.234 1.00 85.50 393 PHE A CA 1
ATOM 3120 C C . PHE A 1 393 ? 30.657 2.671 -31.909 1.00 85.50 393 PHE A C 1
ATOM 3122 O O . PHE A 1 393 ? 31.560 1.865 -31.682 1.00 85.50 393 PHE A O 1
ATOM 3129 N N . CYS A 1 394 ? 30.829 3.739 -32.682 1.00 82.25 394 CYS A N 1
ATOM 3130 C CA . CYS A 1 394 ? 32.127 4.149 -33.221 1.00 82.25 394 CYS A CA 1
ATOM 3131 C C . CYS A 1 394 ? 32.526 5.510 -32.661 1.00 82.25 394 CYS A C 1
ATOM 3133 O O . CYS A 1 394 ? 31.700 6.228 -32.097 1.00 82.25 394 CYS A O 1
ATOM 3135 N N . ARG A 1 395 ? 33.793 5.878 -32.849 1.00 84.75 395 ARG A N 1
ATOM 3136 C CA . ARG A 1 395 ? 34.284 7.209 -32.506 1.00 84.75 395 ARG A CA 1
ATOM 3137 C C . ARG A 1 395 ? 34.168 8.165 -33.693 1.00 84.75 395 ARG A C 1
ATOM 3139 O O . ARG A 1 395 ? 34.607 7.818 -34.794 1.00 84.75 395 ARG A O 1
ATOM 3146 N N . ASP A 1 396 ? 33.637 9.357 -33.447 1.00 83.06 396 ASP A N 1
ATOM 3147 C CA . ASP A 1 396 ? 33.569 10.448 -34.419 1.00 83.06 396 ASP A CA 1
ATOM 3148 C C . ASP A 1 396 ? 34.892 11.250 -34.511 1.00 83.06 396 ASP A C 1
ATOM 3150 O O . ASP A 1 396 ? 35.801 11.033 -33.694 1.00 83.06 396 ASP A O 1
ATOM 3154 N N . PRO A 1 397 ? 35.068 12.143 -35.512 1.00 83.50 397 PRO A N 1
ATOM 3155 C CA . PRO A 1 397 ? 36.272 12.969 -35.649 1.00 83.50 397 PRO A CA 1
ATOM 3156 C C . PRO A 1 397 ? 36.579 13.867 -34.447 1.00 83.50 397 PRO A C 1
ATOM 3158 O O . PRO A 1 397 ? 37.750 14.164 -34.203 1.00 83.50 397 PRO A O 1
ATOM 3161 N N . ASP A 1 398 ? 35.556 14.272 -33.694 1.00 84.69 398 ASP A N 1
ATOM 3162 C CA . ASP A 1 398 ? 35.682 15.096 -32.488 1.00 84.69 398 ASP A CA 1
ATOM 3163 C C . ASP A 1 398 ? 36.034 14.258 -31.245 1.00 84.69 398 ASP A C 1
ATOM 3165 O O . ASP A 1 398 ? 36.434 14.778 -30.200 1.00 84.69 398 ASP A O 1
ATOM 3169 N N . GLY A 1 399 ? 35.971 12.936 -31.374 1.00 83.50 399 GLY A N 1
ATOM 3170 C CA . GLY A 1 399 ? 36.341 11.969 -30.367 1.00 83.50 399 GLY A CA 1
ATOM 3171 C C . GLY A 1 399 ? 35.186 11.455 -29.508 1.00 83.50 399 GLY A C 1
ATOM 3172 O O . GLY A 1 399 ? 35.487 10.741 -28.544 1.00 83.50 399 GLY A O 1
ATOM 3173 N N . ASN A 1 400 ? 33.932 11.779 -29.834 1.00 84.94 400 ASN A N 1
ATOM 3174 C CA . ASN A 1 400 ? 32.728 11.282 -29.163 1.00 84.94 400 ASN A CA 1
ATOM 3175 C C . ASN A 1 400 ? 32.341 9.894 -29.682 1.00 84.94 400 ASN A C 1
ATOM 3177 O O . ASN A 1 400 ? 32.730 9.507 -30.780 1.00 84.94 400 ASN A O 1
ATOM 3181 N N . TYR A 1 401 ? 31.556 9.148 -28.903 1.00 84.56 401 TYR A N 1
ATOM 3182 C CA . TYR A 1 401 ? 30.992 7.874 -29.348 1.00 84.56 401 TYR A CA 1
ATOM 3183 C C . TYR A 1 401 ? 29.581 8.071 -29.900 1.00 84.56 401 TYR A C 1
ATOM 3185 O O . TYR A 1 401 ? 28.713 8.587 -29.197 1.00 84.56 401 TYR A O 1
ATOM 3193 N N . VAL A 1 402 ? 29.351 7.624 -31.135 1.00 83.38 402 VAL A N 1
ATOM 3194 C CA . VAL A 1 402 ? 28.050 7.680 -31.816 1.00 83.38 402 VAL A CA 1
ATOM 3195 C C . VAL A 1 402 ? 27.518 6.271 -32.056 1.00 83.38 402 VAL A C 1
ATOM 3197 O O . VAL A 1 402 ? 28.283 5.348 -32.344 1.00 83.38 402 VAL A O 1
ATOM 3200 N N . TRP A 1 403 ? 26.208 6.095 -31.886 1.00 84.44 403 TRP A N 1
ATOM 3201 C CA . TRP A 1 403 ? 25.539 4.808 -32.071 1.00 84.44 403 TRP A CA 1
ATOM 3202 C C . TRP A 1 403 ? 25.446 4.461 -33.560 1.00 84.44 403 TRP A C 1
ATOM 3204 O O . TRP A 1 403 ? 25.004 5.285 -34.358 1.00 84.44 403 TRP A O 1
ATOM 3214 N N . LEU A 1 404 ? 25.864 3.247 -33.921 1.00 77.88 404 LEU A N 1
ATOM 3215 C CA . LEU A 1 404 ? 25.894 2.754 -35.298 1.00 77.88 404 LEU A CA 1
ATOM 3216 C C . LEU A 1 404 ? 24.690 1.876 -35.637 1.00 77.88 404 LEU A C 1
ATOM 3218 O O . LEU A 1 404 ? 24.003 2.101 -36.632 1.00 77.88 404 LEU A O 1
ATOM 3222 N N . SER A 1 405 ? 24.496 0.814 -34.856 1.00 76.69 405 SER A N 1
ATOM 3223 C CA . SER A 1 405 ? 23.511 -0.228 -35.139 1.00 76.69 405 SER A CA 1
ATOM 3224 C C . SER A 1 405 ? 23.263 -1.094 -33.906 1.00 76.69 405 SER A C 1
ATOM 3226 O O . SER A 1 405 ? 24.152 -1.293 -33.077 1.00 76.69 405 SER A O 1
ATOM 3228 N N . ASP A 1 406 ? 22.058 -1.650 -33.823 1.00 77.88 406 ASP A N 1
ATOM 3229 C CA . ASP A 1 406 ? 21.656 -2.705 -32.895 1.00 77.88 406 ASP A CA 1
ATOM 3230 C C . ASP A 1 406 ? 22.119 -4.113 -33.333 1.00 77.88 406 ASP A C 1
ATOM 3232 O O . ASP A 1 406 ? 21.939 -5.078 -32.581 1.00 77.88 406 ASP A O 1
ATOM 3236 N N . GLU A 1 407 ? 22.749 -4.232 -34.510 1.00 69.50 407 GLU A N 1
ATOM 3237 C CA . GLU A 1 407 ? 23.353 -5.453 -35.046 1.00 69.50 407 GLU A CA 1
ATOM 3238 C C . GLU A 1 407 ? 24.866 -5.284 -35.298 1.00 69.50 407 GLU A C 1
ATOM 3240 O O . GLU A 1 407 ? 25.274 -4.602 -36.240 1.00 69.50 407 GLU A O 1
ATOM 3245 N N . PRO A 1 408 ? 25.735 -5.975 -34.533 1.00 54.19 408 PRO A N 1
ATOM 3246 C CA . PRO A 1 408 ? 27.190 -5.891 -34.705 1.00 54.19 408 PRO A CA 1
ATOM 3247 C C . PRO A 1 408 ? 27.686 -6.322 -36.096 1.00 54.19 408 PRO A C 1
ATOM 3249 O O . PRO A 1 408 ? 28.768 -5.923 -36.521 1.00 54.19 408 PRO A O 1
ATOM 3252 N N . ALA A 1 409 ? 26.908 -7.158 -36.797 1.00 52.16 409 ALA A N 1
ATOM 3253 C CA . ALA A 1 409 ? 27.242 -7.716 -38.106 1.00 52.16 409 ALA A CA 1
ATOM 3254 C C . ALA A 1 409 ? 26.756 -6.862 -39.291 1.00 52.16 409 ALA A C 1
ATOM 3256 O O . ALA A 1 409 ? 27.231 -7.068 -40.408 1.00 52.16 409 ALA A O 1
ATOM 3257 N N . ALA A 1 410 ? 25.869 -5.886 -39.066 1.00 52.66 410 ALA A N 1
ATOM 3258 C CA . ALA A 1 410 ? 25.343 -4.989 -40.096 1.00 52.66 410 ALA A CA 1
ATOM 3259 C C . ALA A 1 410 ? 26.313 -3.829 -40.410 1.00 52.66 410 ALA A C 1
ATOM 3261 O O . ALA A 1 410 ? 25.905 -2.689 -40.645 1.00 52.66 410 ALA A O 1
ATOM 3262 N N . GLN A 1 411 ? 27.621 -4.116 -40.410 1.00 48.84 411 GLN A N 1
ATOM 3263 C CA . GLN A 1 411 ? 28.661 -3.177 -40.826 1.00 48.84 411 GLN A CA 1
ATOM 3264 C C . GLN A 1 411 ? 28.509 -2.898 -42.330 1.00 48.84 411 GLN A C 1
ATOM 3266 O O . GLN A 1 411 ? 29.050 -3.629 -43.160 1.00 48.84 411 GLN A O 1
ATOM 3271 N N . GLY A 1 412 ? 27.738 -1.865 -42.684 1.00 48.44 412 GLY A N 1
ATOM 3272 C CA . GLY A 1 412 ? 27.688 -1.344 -44.052 1.00 48.44 412 GLY A CA 1
ATOM 3273 C C . GLY A 1 412 ? 26.398 -0.666 -44.520 1.00 48.44 412 GLY A C 1
ATOM 3274 O O . GLY A 1 412 ? 26.439 -0.072 -45.594 1.00 48.44 412 GLY A O 1
ATOM 3275 N N . GLU A 1 413 ? 25.276 -0.716 -43.783 1.00 49.59 413 GLU A N 1
ATOM 3276 C CA . GLU A 1 413 ? 23.986 -0.230 -44.329 1.00 49.59 413 GLU A CA 1
ATOM 3277 C C . GLU A 1 413 ? 23.284 0.909 -43.566 1.00 49.59 413 GLU A C 1
ATOM 3279 O O . GLU A 1 413 ? 22.277 1.423 -44.054 1.00 49.59 413 GLU A O 1
ATOM 3284 N N . THR A 1 414 ? 23.827 1.420 -42.456 1.00 47.91 414 THR A N 1
ATOM 3285 C CA . THR A 1 414 ? 23.188 2.534 -41.725 1.00 47.91 414 THR A CA 1
ATOM 3286 C C . THR A 1 414 ? 24.173 3.588 -41.208 1.00 47.91 414 THR A C 1
ATOM 3288 O O . THR A 1 414 ? 25.063 3.300 -40.419 1.00 47.91 414 THR A O 1
ATOM 3291 N N . TYR A 1 415 ? 23.966 4.830 -41.667 1.00 50.34 415 TYR A N 1
ATOM 3292 C CA . TYR A 1 415 ? 24.374 6.121 -41.078 1.00 50.34 415 TYR A CA 1
ATOM 3293 C C . TYR A 1 415 ? 25.846 6.368 -40.677 1.00 50.34 415 TYR A C 1
ATOM 3295 O O . TYR A 1 415 ? 26.113 7.284 -39.904 1.00 50.34 415 TYR A O 1
ATOM 3303 N N . ALA A 1 416 ? 26.832 5.666 -41.236 1.00 52.91 416 ALA A N 1
ATOM 3304 C CA . ALA A 1 416 ? 28.243 5.983 -40.989 1.00 52.91 416 ALA A CA 1
ATOM 3305 C C . ALA A 1 416 ? 28.773 7.098 -41.922 1.00 52.91 416 ALA A C 1
ATOM 3307 O O . ALA A 1 416 ? 29.597 6.857 -42.799 1.00 52.91 416 ALA A O 1
ATOM 3308 N N . THR A 1 417 ? 28.303 8.342 -41.771 1.00 54.78 417 THR A N 1
ATOM 3309 C CA . THR A 1 417 ? 29.038 9.506 -42.325 1.00 54.78 417 THR A CA 1
ATOM 3310 C C . THR A 1 417 ? 30.066 10.072 -41.349 1.00 54.78 417 THR A C 1
ATOM 3312 O O . THR A 1 417 ? 30.956 10.806 -41.775 1.00 54.78 417 THR A O 1
ATOM 3315 N N . ASP A 1 418 ? 29.984 9.683 -40.071 1.00 63.19 418 ASP A N 1
ATOM 3316 C CA . ASP A 1 418 ? 30.673 10.373 -38.979 1.00 63.19 418 ASP A CA 1
ATOM 3317 C C . ASP A 1 418 ? 31.668 9.480 -38.216 1.00 63.19 418 ASP A C 1
ATOM 3319 O O . ASP A 1 418 ? 32.167 9.903 -37.188 1.00 63.19 418 ASP A O 1
ATOM 3323 N N . CYS A 1 419 ? 31.997 8.263 -38.670 1.00 70.25 419 CYS A N 1
ATOM 3324 C CA . CYS A 1 419 ? 32.977 7.400 -37.987 1.00 70.25 419 CYS A CA 1
ATOM 3325 C C . CYS A 1 419 ? 34.405 7.592 -38.524 1.00 70.25 419 CYS A C 1
ATOM 3327 O O . CYS A 1 419 ? 34.626 7.601 -39.733 1.00 70.25 419 CYS A O 1
ATOM 3329 N N . VAL A 1 420 ? 35.403 7.662 -37.633 1.00 68.56 420 VAL A N 1
ATOM 3330 C CA . VAL A 1 420 ? 36.831 7.756 -38.018 1.00 68.56 420 VAL A CA 1
ATOM 3331 C C . VAL A 1 420 ? 37.412 6.398 -38.432 1.00 68.56 420 VAL A C 1
ATOM 3333 O O . VAL A 1 420 ? 38.243 6.334 -39.337 1.00 68.56 420 VAL A O 1
ATOM 3336 N N . ASP A 1 421 ? 36.981 5.314 -37.779 1.00 68.25 421 ASP A N 1
ATOM 3337 C CA . ASP A 1 421 ? 37.334 3.928 -38.115 1.00 68.25 421 ASP A CA 1
ATOM 3338 C C . ASP A 1 421 ? 36.200 2.985 -37.679 1.00 68.25 421 ASP A C 1
ATOM 3340 O O . ASP A 1 421 ? 36.049 2.676 -36.497 1.00 68.25 421 ASP A O 1
ATOM 3344 N N . GLU A 1 422 ? 35.398 2.514 -38.637 1.00 61.56 422 GLU A N 1
ATOM 3345 C CA . GLU A 1 422 ? 34.277 1.584 -38.409 1.00 61.56 422 GLU A CA 1
ATOM 3346 C C . GLU A 1 422 ? 34.714 0.222 -37.834 1.00 61.56 422 GLU A C 1
ATOM 3348 O O . GLU A 1 422 ? 33.872 -0.573 -37.429 1.00 61.56 422 GLU A O 1
ATOM 3353 N N . ARG A 1 423 ? 36.024 -0.071 -37.776 1.00 62.94 423 ARG A N 1
ATOM 3354 C CA . ARG A 1 423 ? 36.561 -1.318 -37.203 1.00 62.94 423 ARG A CA 1
ATOM 3355 C C . ARG A 1 423 ? 36.900 -1.211 -35.718 1.00 62.94 423 ARG A C 1
ATOM 3357 O O . ARG A 1 423 ? 37.126 -2.240 -35.083 1.00 62.94 423 ARG A O 1
ATOM 3364 N N . GLN A 1 424 ? 36.962 -0.000 -35.162 1.00 66.50 424 GLN A N 1
ATOM 3365 C CA . GLN A 1 424 ? 37.141 0.227 -33.726 1.00 66.50 424 GLN A CA 1
ATOM 3366 C C . GLN A 1 424 ? 35.790 0.514 -33.081 1.00 66.50 424 GLN A C 1
ATOM 3368 O O . GLN A 1 424 ? 35.462 1.655 -32.755 1.00 66.50 424 GLN A O 1
ATOM 3373 N N . THR A 1 425 ? 35.000 -0.544 -32.916 1.00 73.38 425 THR A N 1
ATOM 3374 C CA . THR A 1 425 ? 33.681 -0.455 -32.295 1.00 73.38 425 THR A CA 1
ATOM 3375 C C . THR A 1 425 ? 33.731 -0.806 -30.815 1.00 73.38 425 THR A C 1
ATOM 3377 O O . THR A 1 425 ? 34.381 -1.770 -30.410 1.00 73.38 425 THR A O 1
ATOM 3380 N N . PHE A 1 426 ? 33.000 -0.038 -30.017 1.00 82.88 426 PHE A N 1
ATOM 3381 C CA . PHE A 1 426 ? 32.632 -0.377 -28.646 1.00 82.88 426 PHE A CA 1
ATOM 3382 C C . PHE A 1 426 ? 31.196 -0.913 -28.647 1.00 82.88 426 PHE A C 1
ATOM 3384 O O . PHE A 1 426 ? 30.353 -0.366 -29.351 1.00 82.88 426 PHE A O 1
ATOM 3391 N N . GLU A 1 427 ? 30.907 -1.974 -27.895 1.00 85.75 427 GLU A N 1
ATOM 3392 C CA . GLU A 1 427 ? 29.577 -2.594 -27.865 1.00 85.75 427 GLU A CA 1
ATOM 3393 C C . GLU A 1 427 ? 28.935 -2.451 -26.485 1.00 85.75 427 GLU A C 1
ATOM 3395 O O . GLU A 1 427 ? 29.558 -2.738 -25.461 1.00 85.75 427 GLU A O 1
ATOM 3400 N N . ILE A 1 428 ? 27.670 -2.029 -26.471 1.00 88.19 428 ILE A N 1
ATOM 3401 C CA . ILE A 1 428 ? 26.808 -2.072 -25.291 1.00 88.19 428 ILE A CA 1
ATOM 3402 C C . ILE A 1 428 ? 25.883 -3.279 -25.420 1.00 88.19 428 ILE A C 1
ATOM 3404 O O . ILE A 1 428 ? 25.103 -3.378 -26.366 1.00 88.19 428 ILE A O 1
ATOM 3408 N N . GLU A 1 429 ? 25.933 -4.180 -24.443 1.00 87.88 429 GLU A N 1
ATOM 3409 C CA . GLU A 1 429 ? 25.086 -5.372 -24.419 1.00 87.88 429 GLU A CA 1
ATOM 3410 C C . GLU A 1 429 ? 23.595 -5.025 -24.258 1.00 87.88 429 GLU A C 1
ATOM 3412 O O . GLU A 1 429 ? 23.228 -4.082 -23.552 1.00 87.88 429 GLU A O 1
ATOM 3417 N N . ARG A 1 430 ? 22.713 -5.857 -24.833 1.00 82.12 430 ARG A N 1
ATOM 3418 C CA . ARG A 1 430 ? 21.240 -5.725 -24.740 1.00 82.12 430 ARG A CA 1
ATOM 3419 C C . ARG A 1 430 ? 20.690 -5.707 -23.306 1.00 82.12 430 ARG A C 1
ATOM 3421 O O . ARG A 1 430 ? 19.592 -5.211 -23.082 1.00 82.12 430 ARG A O 1
ATOM 3428 N N . GLY A 1 431 ? 21.416 -6.278 -22.342 1.00 79.12 431 GLY A N 1
ATOM 3429 C CA . GLY A 1 431 ? 21.030 -6.247 -20.928 1.00 79.12 431 GLY A CA 1
ATOM 3430 C C . GLY A 1 431 ? 21.290 -4.897 -20.253 1.00 79.12 431 GLY A C 1
ATOM 3431 O O . GLY A 1 431 ? 20.594 -4.560 -19.298 1.00 79.12 431 GLY A O 1
ATOM 3432 N N . VAL A 1 432 ? 22.265 -4.136 -20.763 1.00 85.50 432 VAL A N 1
ATOM 3433 C CA . VAL A 1 432 ? 22.710 -2.843 -20.221 1.00 85.50 432 VAL A CA 1
ATOM 3434 C C . VAL A 1 432 ? 22.037 -1.683 -20.956 1.00 85.50 432 VAL A C 1
ATOM 3436 O O . VAL A 1 432 ? 21.529 -0.766 -20.318 1.00 85.50 432 VAL A O 1
ATOM 3439 N N . GLY A 1 433 ? 22.029 -1.718 -22.290 1.00 90.31 433 GLY A N 1
ATOM 3440 C CA . GLY A 1 433 ? 21.347 -0.730 -23.124 1.00 90.31 433 GLY A CA 1
ATOM 3441 C C . GLY A 1 433 ? 19.923 -1.147 -23.494 1.00 90.31 433 GLY A C 1
ATOM 3442 O O . GLY A 1 433 ? 19.463 -2.247 -23.183 1.00 90.31 433 GLY A O 1
ATOM 3443 N N . ARG A 1 434 ? 19.211 -0.273 -24.206 1.00 92.25 434 ARG A N 1
ATOM 3444 C CA . ARG A 1 434 ? 17.838 -0.526 -24.681 1.00 92.25 434 ARG A CA 1
ATOM 3445 C C . ARG A 1 434 ? 17.713 -0.218 -26.167 1.00 92.25 434 ARG A C 1
ATOM 3447 O O . ARG A 1 434 ? 18.420 0.646 -26.662 1.00 92.25 434 ARG A O 1
ATOM 3454 N N . ARG A 1 435 ? 16.851 -0.902 -26.923 1.00 90.00 435 ARG A N 1
ATOM 3455 C CA . ARG A 1 435 ? 16.682 -0.560 -28.345 1.00 90.00 435 ARG A CA 1
ATOM 3456 C C . ARG A 1 435 ? 16.058 0.829 -28.443 1.00 90.00 435 ARG A C 1
ATOM 3458 O O . ARG A 1 435 ? 15.014 1.013 -27.832 1.00 90.00 435 ARG A O 1
ATOM 3465 N N . PRO A 1 436 ? 16.611 1.806 -29.176 1.00 88.44 436 PRO A N 1
ATOM 3466 C CA . PRO A 1 436 ? 16.026 3.147 -29.186 1.00 88.44 436 PRO A CA 1
ATOM 3467 C C . PRO A 1 436 ? 14.637 3.180 -29.847 1.00 88.44 436 PRO A C 1
ATOM 3469 O O . PRO A 1 436 ? 13.718 3.797 -29.310 1.00 88.44 436 PRO A O 1
ATOM 3472 N N . PHE A 1 437 ? 14.453 2.456 -30.957 1.00 89.94 437 PHE A N 1
ATOM 3473 C CA . PHE A 1 437 ? 13.210 2.435 -31.738 1.00 89.94 437 PHE A CA 1
ATOM 3474 C C . PHE A 1 437 ? 12.581 1.040 -31.807 1.00 89.94 437 PHE A C 1
ATOM 3476 O O . PHE A 1 437 ? 13.274 0.023 -31.720 1.00 89.94 437 PHE A O 1
ATOM 3483 N N . SER A 1 438 ? 11.260 0.993 -31.987 1.00 91.44 438 SER A N 1
ATOM 3484 C CA . SER A 1 438 ? 10.494 -0.257 -32.041 1.00 91.44 438 SER A CA 1
ATOM 3485 C C . SER A 1 438 ? 10.887 -1.145 -33.222 1.00 91.44 438 SER A C 1
ATOM 3487 O O . SER A 1 438 ? 11.274 -0.666 -34.292 1.00 91.44 438 SER A O 1
ATOM 3489 N N . ALA A 1 439 ? 10.839 -2.458 -33.004 1.00 89.81 439 ALA A N 1
ATOM 3490 C CA . ALA A 1 439 ? 11.142 -3.484 -33.997 1.00 89.81 439 ALA A CA 1
ATOM 3491 C C . ALA A 1 439 ? 9.851 -4.066 -34.553 1.00 89.81 439 ALA A C 1
ATOM 3493 O O . ALA A 1 439 ? 8.917 -4.320 -33.795 1.00 89.81 439 ALA A O 1
ATOM 3494 N N . TYR A 1 440 ? 9.833 -4.344 -35.851 1.00 89.69 440 TYR A N 1
ATOM 3495 C CA . TYR A 1 440 ? 8.705 -4.942 -36.560 1.00 89.69 440 TYR A CA 1
ATOM 3496 C C . TYR A 1 440 ? 9.185 -6.180 -37.308 1.00 89.69 440 TYR A C 1
ATOM 3498 O O . TYR A 1 440 ? 10.366 -6.271 -37.638 1.00 89.69 440 TYR A O 1
ATOM 3506 N N . ASP A 1 441 ? 8.283 -7.121 -37.576 1.00 84.00 441 ASP A N 1
ATOM 3507 C CA . ASP A 1 441 ? 8.599 -8.324 -38.351 1.00 84.00 441 ASP A CA 1
ATOM 3508 C C . ASP A 1 441 ? 8.262 -8.111 -39.839 1.00 84.00 441 ASP A C 1
ATOM 3510 O O . ASP A 1 441 ? 7.089 -8.230 -40.211 1.00 84.00 441 ASP A O 1
ATOM 3514 N N . PRO A 1 442 ? 9.252 -7.799 -40.702 1.00 80.69 442 PRO A N 1
ATOM 3515 C CA . PRO A 1 442 ? 9.010 -7.535 -42.118 1.00 80.69 442 PRO A CA 1
ATOM 3516 C C . PRO A 1 442 ? 8.539 -8.779 -42.888 1.00 80.69 442 PRO A C 1
ATOM 3518 O O . PRO A 1 442 ? 7.959 -8.638 -43.967 1.00 80.69 442 PRO A O 1
ATOM 3521 N N . GLU A 1 443 ? 8.744 -9.990 -42.357 1.00 84.00 443 GLU A N 1
ATOM 3522 C CA . GLU A 1 443 ? 8.351 -11.240 -43.017 1.00 84.00 443 GLU A CA 1
ATOM 3523 C C . GLU A 1 443 ? 6.836 -11.494 -42.945 1.00 84.00 443 GLU A C 1
ATOM 3525 O O . GLU A 1 443 ? 6.302 -12.292 -43.718 1.00 84.00 443 GLU A O 1
ATOM 3530 N N . GLN A 1 444 ? 6.106 -10.760 -42.095 1.00 79.00 444 GLN A N 1
ATOM 3531 C CA . GLN A 1 444 ? 4.641 -10.850 -41.974 1.00 79.00 444 GLN A CA 1
ATOM 3532 C C . GLN A 1 444 ? 3.883 -10.243 -43.171 1.00 79.00 444 GLN A C 1
ATOM 3534 O O . GLN A 1 444 ? 2.660 -10.369 -43.260 1.00 79.00 444 GLN A O 1
ATOM 3539 N N . GLY A 1 445 ? 4.583 -9.606 -44.117 1.00 80.00 445 GLY A N 1
ATOM 3540 C CA . GLY A 1 445 ? 4.012 -9.135 -45.379 1.00 80.00 445 GLY A CA 1
ATOM 3541 C C . GLY A 1 445 ? 3.279 -7.790 -45.283 1.00 80.00 445 GLY A C 1
ATOM 3542 O O . GLY A 1 445 ? 3.813 -6.800 -44.786 1.00 80.00 445 GLY A O 1
ATOM 3543 N N . TYR A 1 446 ? 2.071 -7.709 -45.853 1.00 80.12 446 TYR A N 1
ATOM 3544 C CA . TYR A 1 446 ? 1.282 -6.468 -45.878 1.00 80.12 446 TYR A CA 1
ATOM 3545 C C . TYR A 1 446 ? 0.851 -6.081 -44.450 1.00 80.12 446 TYR A C 1
ATOM 3547 O O . TYR A 1 446 ? 0.368 -6.938 -43.716 1.00 80.12 446 TYR A O 1
ATOM 3555 N N . TYR A 1 447 ? 1.019 -4.807 -44.069 1.00 79.69 447 TYR A N 1
ATOM 3556 C CA . TYR A 1 447 ? 0.873 -4.298 -42.690 1.00 79.69 447 TYR A CA 1
ATOM 3557 C C . TYR A 1 447 ? 1.902 -4.822 -41.674 1.00 79.69 447 TYR A C 1
ATOM 3559 O O . TYR A 1 447 ? 1.594 -4.939 -40.490 1.00 79.69 447 TYR A O 1
ATOM 3567 N N . PHE A 1 448 ? 3.143 -5.103 -42.089 1.00 80.31 448 PHE A N 1
ATOM 3568 C CA . PHE A 1 448 ? 4.213 -5.434 -41.134 1.00 80.31 448 PHE A CA 1
ATOM 3569 C C . PHE A 1 448 ? 4.444 -4.333 -40.077 1.00 80.31 448 PHE A C 1
ATOM 3571 O O . PHE A 1 448 ? 4.827 -4.633 -38.949 1.00 80.31 448 PHE A O 1
ATOM 3578 N N . SER A 1 449 ? 4.153 -3.070 -40.417 1.00 79.12 449 SER A N 1
ATOM 3579 C CA . SER A 1 449 ? 4.150 -1.932 -39.486 1.00 79.12 449 SER A CA 1
ATOM 3580 C C . SER A 1 449 ? 3.173 -2.099 -38.324 1.00 79.12 449 SER A C 1
ATOM 3582 O O . SER A 1 449 ? 3.378 -1.505 -37.281 1.00 79.12 449 SER A O 1
ATOM 3584 N N . ASP A 1 450 ? 2.146 -2.935 -38.473 1.00 82.06 450 ASP A N 1
ATOM 3585 C CA . ASP A 1 450 ? 1.132 -3.191 -37.443 1.00 82.06 450 ASP A CA 1
ATOM 3586 C C . ASP A 1 450 ? 1.443 -4.505 -36.696 1.00 82.06 450 ASP A C 1
ATOM 3588 O O . ASP A 1 450 ? 0.568 -5.143 -36.095 1.00 82.06 450 ASP A O 1
ATOM 3592 N N . LYS A 1 451 ? 2.688 -4.986 -36.823 1.00 84.06 451 LYS A N 1
ATOM 3593 C CA . LYS A 1 451 ? 3.211 -6.214 -36.214 1.00 84.06 451 LYS A CA 1
ATOM 3594 C C . LYS A 1 451 ? 4.514 -5.927 -35.457 1.00 84.06 451 LYS A C 1
ATOM 3596 O O . LYS A 1 451 ? 5.552 -6.504 -35.805 1.00 84.06 451 LYS A O 1
ATOM 3601 N N . PRO A 1 452 ? 4.481 -5.062 -34.424 1.00 89.38 452 PRO A N 1
ATOM 3602 C CA . PRO A 1 452 ? 5.648 -4.839 -33.586 1.00 89.38 452 PRO A CA 1
ATOM 3603 C C . PRO A 1 452 ? 6.050 -6.138 -32.873 1.00 89.38 452 PRO A C 1
ATOM 3605 O O . PRO A 1 452 ? 5.210 -6.965 -32.514 1.00 89.38 452 PRO A O 1
ATOM 3608 N N . GLN A 1 453 ? 7.352 -6.332 -32.695 1.00 89.56 453 GLN A N 1
ATOM 3609 C CA . GLN A 1 453 ? 7.960 -7.444 -31.955 1.00 89.56 453 GLN A CA 1
ATOM 3610 C C . GLN A 1 453 ? 8.603 -6.963 -30.652 1.00 89.56 453 GLN A C 1
ATOM 3612 O O . GLN A 1 453 ? 8.618 -7.688 -29.657 1.00 89.56 453 GLN A O 1
ATOM 3617 N N . GLU A 1 454 ? 9.088 -5.723 -30.654 1.00 90.94 454 GLU A N 1
ATOM 3618 C CA . GLU A 1 454 ? 9.709 -5.049 -29.519 1.00 90.94 454 GLU A CA 1
ATOM 3619 C C . GLU A 1 454 ? 9.331 -3.568 -29.558 1.00 90.94 454 GLU A C 1
ATOM 3621 O O . GLU A 1 454 ? 9.395 -2.934 -30.613 1.00 90.94 454 GLU A O 1
ATOM 3626 N N . SER A 1 455 ? 8.964 -3.011 -28.412 1.00 92.31 455 SER A N 1
ATOM 3627 C CA . SER A 1 455 ? 8.812 -1.574 -28.232 1.00 92.31 455 SER A CA 1
ATOM 3628 C C . SER A 1 455 ? 10.160 -0.955 -27.895 1.00 92.31 455 SER A C 1
ATOM 3630 O O . SER A 1 455 ? 10.800 -1.333 -26.909 1.00 92.31 455 SER A O 1
ATOM 3632 N N . GLY A 1 456 ? 10.541 0.061 -28.666 1.00 91.88 456 GLY A N 1
ATOM 3633 C CA . GLY A 1 456 ? 11.733 0.851 -28.396 1.00 91.88 456 GLY A CA 1
ATOM 3634 C C . GLY A 1 456 ? 11.646 1.613 -27.073 1.00 91.88 456 GLY A C 1
ATOM 3635 O O . GLY A 1 456 ? 10.567 1.936 -26.573 1.00 91.88 456 GLY A O 1
ATOM 3636 N N . HIS A 1 457 ? 12.813 1.946 -26.534 1.00 94.94 457 HIS A N 1
ATOM 3637 C CA . HIS A 1 457 ? 13.005 2.730 -25.318 1.00 94.94 457 HIS A CA 1
ATOM 3638 C C . HIS A 1 457 ? 12.448 4.143 -25.431 1.00 94.94 457 HIS A C 1
ATOM 3640 O O . HIS A 1 457 ? 12.113 4.731 -24.412 1.00 94.94 457 HIS A O 1
ATOM 3646 N N . TYR A 1 458 ? 12.290 4.663 -26.653 1.00 95.31 458 TYR A N 1
ATOM 3647 C CA . TYR A 1 458 ? 11.630 5.942 -26.915 1.00 95.31 458 TYR A CA 1
ATOM 3648 C C . TYR A 1 458 ? 10.321 6.113 -26.125 1.00 95.31 458 TYR A C 1
ATOM 3650 O O . TYR A 1 458 ? 10.115 7.153 -25.501 1.00 95.31 458 TYR A O 1
ATOM 3658 N N . TRP A 1 459 ? 9.466 5.086 -26.096 1.00 96.19 459 TRP A N 1
ATOM 3659 C CA . TRP A 1 459 ? 8.181 5.131 -25.393 1.00 96.19 459 TRP A CA 1
ATOM 3660 C C . TRP A 1 459 ? 8.343 5.181 -23.872 1.00 96.19 459 TRP A C 1
ATOM 3662 O O . TRP A 1 459 ? 7.677 5.968 -23.204 1.00 96.19 459 TRP A O 1
ATOM 3672 N N . THR A 1 460 ? 9.294 4.421 -23.328 1.00 96.06 460 THR A N 1
ATOM 3673 C CA . THR A 1 460 ? 9.656 4.462 -21.904 1.00 96.06 460 THR A CA 1
ATOM 3674 C C . THR A 1 460 ? 10.258 5.817 -21.513 1.00 96.06 460 THR A C 1
ATOM 3676 O O . THR A 1 460 ? 9.918 6.370 -20.469 1.00 96.06 460 THR A O 1
ATOM 3679 N N . THR A 1 461 ? 11.125 6.390 -22.355 1.00 96.50 461 THR A N 1
ATOM 3680 C CA . THR A 1 461 ? 11.676 7.741 -22.166 1.00 96.50 461 THR A CA 1
ATOM 3681 C C . THR A 1 461 ? 10.562 8.784 -22.155 1.00 96.50 461 THR A C 1
ATOM 3683 O O . THR A 1 461 ? 10.554 9.659 -21.292 1.00 96.50 461 THR A O 1
ATOM 3686 N N . LEU A 1 462 ? 9.600 8.683 -23.076 1.00 96.62 462 LEU A N 1
ATOM 3687 C CA . LEU A 1 462 ? 8.459 9.592 -23.131 1.00 96.62 462 LEU A CA 1
ATOM 3688 C C . LEU A 1 462 ? 7.581 9.483 -21.875 1.00 96.62 462 LEU A C 1
ATOM 3690 O O . LEU A 1 462 ? 7.206 10.515 -21.329 1.00 96.62 462 LEU A O 1
ATOM 3694 N N . ALA A 1 463 ? 7.338 8.269 -21.370 1.00 96.25 463 ALA A N 1
ATOM 3695 C CA . ALA A 1 463 ? 6.616 8.045 -20.116 1.00 96.25 463 ALA A CA 1
ATOM 3696 C C . ALA A 1 463 ? 7.308 8.714 -18.917 1.00 96.25 463 ALA A C 1
ATOM 3698 O O . ALA A 1 463 ? 6.660 9.383 -18.115 1.00 96.25 463 ALA A O 1
ATOM 3699 N N . ALA A 1 464 ? 8.635 8.577 -18.810 1.00 96.75 464 ALA A N 1
ATOM 3700 C CA . ALA A 1 464 ? 9.405 9.213 -17.743 1.00 96.75 464 ALA A CA 1
ATOM 3701 C C . ALA A 1 464 ? 9.373 10.749 -17.845 1.00 96.75 464 ALA A C 1
ATOM 3703 O O . ALA A 1 464 ? 9.266 11.433 -16.829 1.00 96.75 464 ALA A O 1
ATOM 3704 N N . LEU A 1 465 ? 9.420 11.301 -19.064 1.00 95.75 465 LEU A N 1
ATOM 3705 C CA . LEU A 1 465 ? 9.255 12.740 -19.287 1.00 95.75 465 LEU A CA 1
ATOM 3706 C C . LEU A 1 465 ? 7.856 13.223 -18.900 1.00 95.75 465 LEU A C 1
ATOM 3708 O O . LEU A 1 465 ? 7.743 14.273 -18.277 1.00 95.75 465 LEU A O 1
ATOM 3712 N N . TRP A 1 466 ? 6.804 12.477 -19.246 1.00 94.88 466 TRP A N 1
ATOM 3713 C CA . TRP A 1 466 ? 5.437 12.818 -18.848 1.00 94.88 466 TRP A CA 1
ATOM 3714 C C . TRP A 1 466 ? 5.305 12.882 -17.334 1.00 94.88 466 TRP A C 1
ATOM 3716 O O . TRP A 1 466 ? 4.810 13.879 -16.828 1.00 94.88 466 TRP A O 1
ATOM 3726 N N . ALA A 1 467 ? 5.829 11.887 -16.615 1.00 93.25 467 ALA A N 1
ATOM 3727 C CA . ALA A 1 467 ? 5.813 11.893 -15.157 1.00 93.25 467 ALA A CA 1
ATOM 3728 C C . ALA A 1 467 ? 6.585 13.089 -14.570 1.00 93.25 467 ALA A C 1
ATOM 3730 O O . ALA A 1 467 ? 6.121 13.710 -13.621 1.00 93.25 467 ALA A O 1
ATOM 3731 N N . LEU A 1 468 ? 7.740 13.459 -15.135 1.00 91.31 468 LEU A N 1
ATOM 3732 C CA . LEU A 1 468 ? 8.518 14.617 -14.666 1.00 91.31 468 LEU A CA 1
ATOM 3733 C C . LEU A 1 468 ? 7.851 15.970 -14.947 1.00 91.31 468 LEU A C 1
ATOM 3735 O O . LEU A 1 468 ? 8.157 16.952 -14.270 1.00 91.31 468 LEU A O 1
ATOM 3739 N N . PHE A 1 469 ? 7.011 16.047 -15.978 1.00 89.75 469 PHE A N 1
ATOM 3740 C CA . PHE A 1 469 ? 6.302 17.268 -16.362 1.00 89.75 469 PHE A CA 1
ATOM 3741 C C . PHE A 1 469 ? 4.874 17.326 -15.838 1.00 89.75 469 PHE A C 1
ATOM 3743 O O . PHE A 1 469 ? 4.212 18.344 -16.048 1.00 89.75 469 PHE A O 1
ATOM 3750 N N . ASP A 1 470 ? 4.415 16.265 -15.183 1.00 87.25 470 ASP A N 1
ATOM 3751 C CA . ASP A 1 470 ? 3.103 16.225 -14.577 1.00 87.25 470 ASP A CA 1
ATOM 3752 C C . ASP A 1 470 ? 3.007 17.299 -13.472 1.00 87.25 470 ASP A C 1
ATOM 3754 O O . ASP A 1 470 ? 3.842 17.332 -12.558 1.00 87.25 470 ASP A O 1
ATOM 3758 N N . PRO A 1 471 ? 2.061 18.248 -13.585 1.00 82.25 471 PRO A N 1
ATOM 3759 C CA . PRO A 1 471 ? 1.886 19.307 -12.600 1.00 82.25 471 PRO A CA 1
ATOM 3760 C C . PRO A 1 471 ? 0.877 18.942 -11.502 1.00 82.25 471 PRO A C 1
ATOM 3762 O O . PRO A 1 471 ? 0.706 19.734 -10.569 1.00 82.25 471 PRO A O 1
ATOM 3765 N N . ASP A 1 472 ? 0.173 17.818 -11.640 1.00 73.69 472 ASP A N 1
ATOM 3766 C CA . ASP A 1 472 ? -1.018 17.500 -10.870 1.00 73.69 472 ASP A CA 1
ATOM 3767 C C . ASP A 1 472 ? -0.650 16.611 -9.685 1.00 73.69 472 ASP A C 1
ATOM 3769 O O . ASP A 1 472 ? -0.470 15.410 -9.808 1.00 73.69 472 ASP A O 1
ATOM 3773 N N . ALA A 1 473 ? -0.607 17.214 -8.498 1.00 63.88 473 ALA A N 1
ATOM 3774 C CA . ALA A 1 473 ? -0.499 16.463 -7.258 1.00 63.88 473 ALA A CA 1
ATOM 3775 C C . ALA A 1 473 ? -1.866 15.883 -6.876 1.00 63.88 473 ALA A C 1
ATOM 3777 O O . ALA A 1 473 ? -2.771 16.634 -6.496 1.00 63.88 473 ALA A O 1
ATOM 3778 N N . TYR A 1 474 ? -2.014 14.560 -6.934 1.00 60.34 474 TYR A N 1
ATOM 3779 C CA . TYR A 1 474 ? -3.178 13.877 -6.368 1.00 60.34 474 TYR A CA 1
ATOM 3780 C C . TYR A 1 474 ? -2.969 13.709 -4.850 1.00 60.34 474 TYR A C 1
ATOM 3782 O O . TYR A 1 474 ? -2.261 12.805 -4.406 1.00 60.34 474 TYR A O 1
ATOM 3790 N N . VAL A 1 475 ? -3.524 14.643 -4.058 1.00 54.59 475 VAL A N 1
ATOM 3791 C CA . VAL A 1 475 ? -3.377 14.739 -2.584 1.00 54.59 475 VAL A CA 1
ATOM 3792 C C . VAL A 1 475 ? -4.720 14.894 -1.881 1.00 54.59 475 VAL A C 1
ATOM 3794 O O . VAL A 1 475 ? -5.573 15.651 -2.408 1.00 54.59 475 VAL A O 1
#